Protein AF-0000000086494226 (afdb_homodimer)

InterPro domains:
  IPR002624 Deoxynucleoside kinase [PIRSF000705] (9-201)
  IPR027417 P-loop containing nucleoside triphosphate hydrolase [G3DSA:3.40.50.300] (4-199)
  IPR027417 P-loop containing nucleoside triphosphate hydrolase [SSF52540] (7-197)
  IPR031314 Deoxynucleoside kinase domain [PF01712] (13-198)
  IPR031314 Deoxynucleoside kinase domain [cd01673] (12-197)
  IPR050566 Deoxyribonucleoside Kinase [PTHR10513] (8-19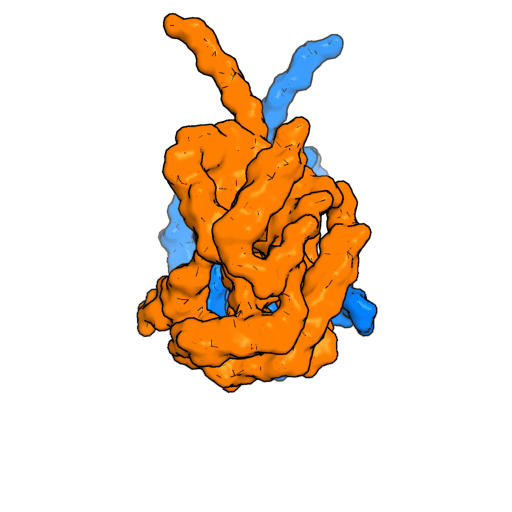9)

Solvent-accessible surface area (backbone atoms only — not comparable to full-atom values): 23144 Å² total; per-residue (Å²): 124,81,76,80,69,82,77,76,82,51,49,34,33,27,34,36,61,53,78,62,28,49,48,69,64,57,53,56,70,42,58,83,40,78,56,37,29,66,41,75,61,66,56,70,50,40,50,45,35,68,36,97,90,45,67,32,40,40,55,49,45,21,67,76,38,38,64,78,26,38,62,63,38,51,53,44,49,47,52,54,36,48,51,57,54,64,49,83,59,90,21,60,27,27,39,29,41,45,53,54,58,50,48,53,56,21,53,48,44,48,34,40,75,71,65,27,36,52,67,61,54,49,24,48,55,47,52,52,49,53,50,44,60,74,74,44,80,72,75,58,59,32,36,38,32,28,48,49,55,41,70,59,21,47,52,43,46,64,70,70,56,53,81,72,56,71,78,69,48,58,69,56,40,42,51,40,42,52,29,45,53,56,45,62,76,65,59,88,54,51,71,47,80,41,68,31,76,52,58,65,74,60,42,50,50,50,49,63,62,64,74,110,126,82,78,81,69,83,78,75,81,52,49,35,33,27,35,37,59,53,78,63,29,49,49,69,63,56,54,56,70,43,58,82,39,79,57,36,30,65,42,74,60,67,57,68,52,41,49,45,36,66,36,95,89,45,66,32,40,40,54,50,46,23,66,75,37,37,64,76,27,38,62,62,38,50,53,44,48,47,51,55,35,49,51,57,55,65,50,82,59,90,22,62,27,28,38,29,40,44,52,54,58,51,48,51,56,22,52,49,44,49,33,39,75,71,65,27,35,52,67,62,54,50,24,48,56,47,52,52,50,54,49,45,62,75,74,43,82,72,75,58,58,31,34,39,34,26,47,46,56,42,70,58,20,46,51,44,47,64,70,70,57,52,78,69,56,72,78,67,47,59,66,56,41,42,52,40,41,53,29,45,53,55,44,62,77,65,59,87,53,50,71,47,79,41,67,32,76,51,58,65,72,59,43,50,52,49,49,62,63,63,73,110

Foldseek 3Di:
DPPPDPPPAAAEEEEDEFAQLCLVVLQVVCVPPPQEDEEEQVQVCCCFPQDPVGTHNLLLVCLVQVLPRVLVSLVVSLVVLLVVQPDDDPHNHYYYHHHNQLSLQQVLVLCDVVNSYDPVSNVVSVVVVVVCVVPHPGDHQEYEYSQEQLVLSVVSCVVVCDPSCPPPDSVSRNSSNVSCVVCVVVVPHHYHYFHSSDDSVVRNVVVVVVVD/DPPPDPPPAAAEEEEDEFAQLCLVVLQVVCVPPPQEDEEEQVQVCCCFPQDPVGTHNLLLVCLVQVLPRVLVSLVVSLVVLLVVQPDDDPHNHYYYHHHNQLSLQQVLVLCDVVNSYDPVSNVVSVVVVVVCVVPHPGDHQEYEYSQEQLVLSVVSCVVVCDPSCPPPDSVSRNSSNVSVVVCVVVVPHHYHYFHSSDDSVVRNVVVVVVVD

pLDDT: mean 92.48, std 11.77, range [36.03, 98.81]

Radius of gyration: 24.77 Å; Cα contacts (8 Å, |Δi|>4): 659; chains: 2; bounding box: 61×72×46 Å

Nearest PDB structures (foldseek):
  1j90-assembly1_B  TM=9.442E-01  e=8.658E-24  Drosophila melanogaster
  2vpp-assembly1_A  TM=9.482E-01  e=2.908E-23  Drosophila melanogaster
  1zm7-assembly1_B  TM=9.262E-01  e=1.245E-23  Drosophila melanogaster
  6ybh-assembly3_E  TM=9.273E-01  e=1.323E-23  Drosophila melanogaster
  2jcs-assembly1_B  TM=9.289E-01  e=9.192E-23  Drosophila melanogaster

Structure (mmCIF, N/CA/C/O backbone):
data_AF-0000000086494226-model_v1
#
loop_
_entity.id
_entity.type
_entity.pdbx_description
1 polymer 'Deoxynucleoside kinase domain-containing protein'
#
loop_
_atom_site.group_PDB
_atom_site.id
_atom_site.type_symbol
_atom_site.label_atom_id
_atom_site.label_alt_id
_atom_site.label_comp_id
_atom_site.label_asym_id
_atom_site.label_entity_id
_atom_site.label_seq_id
_atom_site.pdbx_PDB_ins_code
_atom_site.Cartn_x
_atom_site.Cartn_y
_atom_site.Cartn_z
_atom_site.occupancy
_atom_site.B_iso_or_equiv
_atom_site.auth_seq_id
_atom_site.auth_comp_id
_atom_site.auth_asym_id
_atom_site.auth_atom_id
_atom_site.pdbx_PDB_model_num
ATOM 1 N N . MET A 1 1 ? 42.469 -9.359 0.466 1 36.66 1 MET A N 1
ATOM 2 C CA . MET A 1 1 ? 41.438 -10.195 -0.149 1 36.66 1 MET A CA 1
ATOM 3 C C . MET A 1 1 ? 40.906 -9.547 -1.412 1 36.66 1 MET A C 1
ATOM 5 O O . MET A 1 1 ? 40.812 -8.32 -1.491 1 36.66 1 MET A O 1
ATOM 9 N N . PRO A 1 2 ? 40.938 -10.344 -2.635 1 41.81 2 PRO A N 1
ATOM 10 C CA . PRO A 1 2 ? 40.562 -9.609 -3.848 1 41.81 2 PRO A CA 1
ATOM 11 C C . PRO A 1 2 ? 39.25 -8.828 -3.691 1 41.81 2 PRO A C 1
ATOM 13 O O . PRO A 1 2 ? 38.406 -9.172 -2.857 1 41.81 2 PRO A O 1
ATOM 16 N N . PRO A 1 3 ? 39.156 -7.543 -4.148 1 39.03 3 PRO A N 1
ATOM 17 C CA . PRO A 1 3 ? 37.938 -6.742 -3.994 1 39.03 3 PRO A CA 1
ATOM 18 C C . PRO A 1 3 ? 36.688 -7.527 -4.324 1 39.03 3 PRO A C 1
ATOM 20 O O . PRO A 1 3 ? 36.719 -8.43 -5.164 1 39.03 3 PRO A O 1
ATOM 23 N N . LYS A 1 4 ? 35.781 -7.691 -3.355 1 39.75 4 LYS A N 1
ATOM 24 C CA . LYS A 1 4 ? 34.469 -8.344 -3.539 1 39.75 4 LYS A CA 1
ATOM 25 C C . LYS A 1 4 ? 33.875 -7.992 -4.895 1 39.75 4 LYS A C 1
ATOM 27 O O . LYS A 1 4 ? 33.594 -6.824 -5.164 1 39.75 4 LYS A O 1
ATOM 32 N N . VAL A 1 5 ? 34.094 -8.508 -5.98 1 41.88 5 VAL A N 1
ATOM 33 C CA . VAL A 1 5 ? 33.469 -8.328 -7.285 1 41.88 5 VAL A CA 1
ATOM 34 C C . VAL A 1 5 ? 31.969 -8.117 -7.113 1 41.88 5 VAL A C 1
ATOM 36 O O . VAL A 1 5 ? 31.312 -8.867 -6.391 1 41.88 5 VAL A O 1
ATOM 39 N N . PRO A 1 6 ? 31.297 -7.031 -7.355 1 48.69 6 PRO A N 1
ATOM 40 C CA . PRO A 1 6 ? 29.859 -6.789 -7.195 1 48.69 6 PRO A CA 1
ATOM 41 C C . PRO A 1 6 ? 29 -7.938 -7.727 1 48.69 6 PRO A C 1
ATOM 43 O O . PRO A 1 6 ? 29.188 -8.367 -8.875 1 48.69 6 PRO A O 1
ATOM 46 N N . MET A 1 7 ? 28.609 -9 -7.109 1 53.38 7 MET A N 1
ATOM 47 C CA . MET A 1 7 ? 27.844 -10.156 -7.555 1 53.38 7 MET A CA 1
ATOM 48 C C . MET A 1 7 ? 26.703 -9.727 -8.469 1 53.38 7 MET A C 1
ATOM 50 O O . MET A 1 7 ? 25.969 -8.789 -8.148 1 53.38 7 MET A O 1
ATOM 54 N N . SER A 1 8 ? 26.75 -10.023 -9.797 1 72.81 8 SER A N 1
ATOM 55 C CA . SER A 1 8 ? 25.734 -9.844 -10.836 1 72.81 8 SER A CA 1
ATOM 56 C C . SER A 1 8 ? 24.344 -10.203 -10.328 1 72.81 8 SER A C 1
ATOM 58 O O . SER A 1 8 ? 24.203 -11.023 -9.414 1 72.81 8 SER A O 1
ATOM 60 N N . ARG A 1 9 ? 23.281 -9.375 -10.57 1 87.81 9 ARG A N 1
ATOM 61 C CA . ARG A 1 9 ? 21.906 -9.633 -10.18 1 87.81 9 ARG A CA 1
ATOM 62 C C . ARG A 1 9 ? 21.453 -11.016 -10.633 1 87.81 9 ARG A C 1
ATOM 64 O O . ARG A 1 9 ? 21.75 -11.438 -11.758 1 87.81 9 ARG A O 1
ATOM 71 N N . PRO A 1 10 ? 20.875 -11.812 -9.766 1 93.94 10 PRO A N 1
ATOM 72 C CA . PRO A 1 10 ? 20.406 -13.148 -10.141 1 93.94 10 PRO A CA 1
ATOM 73 C C . PRO A 1 10 ? 19.359 -13.117 -11.25 1 93.94 10 PRO A C 1
ATOM 75 O O . PRO A 1 10 ? 18.641 -12.125 -11.406 1 93.94 10 PRO A O 1
ATOM 78 N N . MET A 1 11 ? 19.344 -14.172 -12.016 1 94.38 11 MET A N 1
ATOM 79 C CA . MET A 1 11 ? 18.234 -14.375 -12.938 1 94.38 11 MET A CA 1
ATOM 80 C C . MET A 1 11 ? 16.953 -14.688 -12.18 1 94.38 11 MET A C 1
ATOM 82 O O . MET A 1 11 ? 16.922 -15.609 -11.367 1 94.38 11 MET A O 1
ATOM 86 N N . VAL A 1 12 ? 15.898 -13.984 -12.445 1 96.44 12 VAL A N 1
ATOM 87 C CA . VAL A 1 12 ? 14.648 -14.148 -11.711 1 96.44 12 VAL A CA 1
ATOM 88 C C . VAL A 1 12 ? 13.633 -14.906 -12.57 1 96.44 12 VAL A C 1
ATOM 90 O O . VAL A 1 12 ? 13.25 -14.438 -13.648 1 96.44 12 VAL A O 1
ATOM 93 N N . VAL A 1 13 ? 13.219 -16.078 -12.109 1 95.75 13 VAL A N 1
ATOM 94 C CA . VAL A 1 13 ? 12.211 -16.922 -12.75 1 95.75 13 VAL A CA 1
ATOM 95 C C . VAL A 1 13 ? 10.945 -16.953 -11.898 1 95.75 13 VAL A C 1
ATOM 97 O O . VAL A 1 13 ? 10.977 -17.359 -10.734 1 95.75 13 VAL A O 1
ATOM 100 N N . CYS A 1 14 ? 9.852 -16.547 -12.461 1 97.88 14 CYS A N 1
ATOM 101 C CA . CYS A 1 14 ? 8.578 -16.625 -11.766 1 97.88 14 CYS A CA 1
ATOM 102 C C . CYS A 1 14 ? 7.719 -17.75 -12.328 1 97.88 14 CYS A C 1
ATOM 104 O O . CYS A 1 14 ? 7.441 -17.797 -13.523 1 97.88 14 CYS A O 1
ATOM 106 N N . VAL A 1 15 ? 7.32 -18.625 -11.43 1 97.62 15 VAL A N 1
ATOM 107 C CA . VAL A 1 15 ? 6.445 -19.734 -11.812 1 97.62 15 VAL A CA 1
ATOM 108 C C . VAL A 1 15 ? 4.988 -19.328 -11.609 1 97.62 15 VAL A C 1
ATOM 110 O O . VAL A 1 15 ? 4.547 -19.109 -10.484 1 97.62 15 VAL A O 1
ATOM 113 N N . GLU A 1 16 ? 4.277 -19.312 -12.734 1 98.5 16 GLU A N 1
ATOM 114 C CA . GLU A 1 16 ? 2.908 -18.797 -12.75 1 98.5 16 GLU A CA 1
ATOM 115 C C . GLU A 1 16 ? 1.919 -19.891 -13.125 1 98.5 16 GLU A C 1
ATOM 117 O O . GLU A 1 16 ? 2.301 -20.906 -13.719 1 98.5 16 GLU A O 1
ATOM 122 N N . GLY A 1 17 ? 0.678 -19.656 -12.766 1 98.44 17 GLY A N 1
ATOM 123 C CA . GLY A 1 17 ? -0.394 -20.594 -13.047 1 98.44 17 GLY A CA 1
ATOM 124 C C . GLY A 1 17 ? -1.594 -20.422 -12.133 1 98.44 17 GLY A C 1
ATOM 125 O O . GLY A 1 17 ? -1.521 -19.719 -11.133 1 98.44 17 GLY A O 1
ATOM 126 N N . ASN A 1 18 ? -2.648 -21.094 -12.508 1 98.25 18 ASN A N 1
ATOM 127 C CA . ASN A 1 18 ? -3.881 -21.078 -11.727 1 98.25 18 ASN A CA 1
ATOM 128 C C . ASN A 1 18 ? -3.678 -21.656 -10.336 1 98.25 18 ASN A C 1
ATOM 130 O O . ASN A 1 18 ? -2.609 -22.203 -10.031 1 98.25 18 ASN A O 1
ATOM 134 N N . ILE A 1 19 ? -4.609 -21.359 -9.43 1 96.56 19 ILE A N 1
ATOM 135 C CA . ILE A 1 19 ? -4.641 -22.031 -8.133 1 96.56 19 ILE A CA 1
ATOM 136 C C . ILE A 1 19 ? -4.645 -23.547 -8.336 1 96.56 19 ILE A C 1
ATOM 138 O O . ILE A 1 19 ? -5.395 -24.062 -9.164 1 96.56 19 ILE A O 1
ATOM 142 N N . ALA A 1 20 ? -3.721 -24.281 -7.637 1 96.19 20 ALA A N 1
ATOM 143 C CA . ALA A 1 20 ? -3.604 -25.734 -7.664 1 96.19 20 ALA A CA 1
ATOM 144 C C . ALA A 1 20 ? -3.029 -26.203 -9 1 96.19 20 ALA A C 1
ATOM 146 O O . ALA A 1 20 ? -3.295 -27.328 -9.43 1 96.19 20 ALA A O 1
ATOM 147 N N . SER A 1 21 ? -2.266 -25.359 -9.633 1 96.69 21 SER A N 1
ATOM 148 C CA . SER A 1 21 ? -1.674 -25.75 -10.906 1 96.69 21 SER A CA 1
ATOM 149 C C . SER A 1 21 ? -0.398 -26.562 -10.703 1 96.69 21 SER A C 1
ATOM 151 O O . SER A 1 21 ? 0.17 -27.094 -11.656 1 96.69 21 SER A O 1
ATOM 153 N N . GLY A 1 22 ? 0.089 -26.641 -9.461 1 94.12 22 GLY A N 1
ATOM 154 C CA . GLY A 1 22 ? 1.271 -27.438 -9.172 1 94.12 22 GLY A CA 1
ATOM 155 C C . GLY A 1 22 ? 2.525 -26.609 -9 1 94.12 22 GLY A C 1
ATOM 156 O O . GLY A 1 22 ? 3.639 -27.141 -9.031 1 94.12 22 GLY A O 1
ATOM 157 N N . LYS A 1 23 ? 2.398 -25.297 -8.836 1 95.69 23 LYS A N 1
ATOM 158 C CA . LYS A 1 23 ? 3.527 -24.375 -8.742 1 95.69 23 LYS A CA 1
ATOM 159 C C . LYS A 1 23 ? 4.426 -24.734 -7.559 1 95.69 23 LYS A C 1
ATOM 161 O O . LYS A 1 23 ? 5.648 -24.797 -7.703 1 95.69 23 LYS A O 1
ATOM 166 N N . THR A 1 24 ? 3.781 -24.922 -6.375 1 94.5 24 THR A N 1
ATOM 167 C CA . THR A 1 24 ? 4.539 -25.203 -5.16 1 94.5 24 THR A CA 1
ATOM 168 C C . THR A 1 24 ? 5.418 -26.438 -5.34 1 94.5 24 THR A C 1
ATOM 170 O O . THR A 1 24 ? 6.605 -26.406 -5.008 1 94.5 24 THR A O 1
ATOM 173 N N . THR A 1 25 ? 4.836 -27.5 -5.809 1 92.25 25 THR A N 1
ATOM 174 C CA . THR A 1 25 ? 5.57 -28.734 -6.051 1 92.25 25 THR A CA 1
ATOM 175 C C . THR A 1 25 ? 6.699 -28.5 -7.051 1 92.25 25 THR A C 1
ATOM 177 O O . THR A 1 25 ? 7.824 -28.969 -6.844 1 92.25 25 THR A O 1
ATOM 180 N N . PHE A 1 26 ? 6.379 -27.828 -8.117 1 93.25 26 PHE A N 1
ATOM 181 C CA . PHE A 1 26 ? 7.355 -27.547 -9.164 1 93.25 26 PHE A CA 1
ATOM 182 C C . PHE A 1 26 ? 8.516 -26.719 -8.609 1 93.25 26 PHE A C 1
ATOM 184 O O . PHE A 1 26 ? 9.68 -27.094 -8.789 1 93.25 26 PHE A O 1
ATOM 191 N N . VAL A 1 27 ? 8.281 -25.609 -7.926 1 94.5 27 VAL A N 1
ATOM 192 C CA . VAL A 1 27 ? 9.305 -24.734 -7.352 1 94.5 27 VAL A CA 1
ATOM 193 C C . VAL A 1 27 ? 10.156 -25.531 -6.363 1 94.5 27 VAL A C 1
ATOM 195 O O . VAL A 1 27 ? 11.383 -25.422 -6.371 1 94.5 27 VAL A O 1
ATOM 198 N N . ASN A 1 28 ? 9.523 -26.359 -5.574 1 92.62 28 ASN A N 1
ATOM 199 C CA . ASN A 1 28 ? 10.227 -27.109 -4.539 1 92.62 28 ASN A CA 1
ATOM 200 C C . ASN A 1 28 ? 11.156 -28.156 -5.141 1 92.62 28 ASN A C 1
ATOM 202 O O . ASN A 1 28 ? 12.102 -28.594 -4.488 1 92.62 28 ASN A O 1
ATOM 206 N N . SER A 1 29 ? 10.945 -28.578 -6.312 1 90.5 29 SER A N 1
ATOM 207 C CA . SER A 1 29 ? 11.797 -29.578 -6.953 1 90.5 29 SER A CA 1
ATOM 208 C C . SER A 1 29 ? 13.18 -29.016 -7.25 1 90.5 29 SER A C 1
ATOM 210 O O . SER A 1 29 ? 14.117 -29.766 -7.504 1 90.5 29 SER A O 1
ATOM 212 N N . PHE A 1 30 ? 13.328 -27.719 -7.16 1 90.06 30 PHE A N 1
ATOM 213 C CA . PHE A 1 30 ? 14.609 -27.094 -7.461 1 90.06 30 PHE A CA 1
ATOM 214 C C . PHE A 1 30 ? 15.352 -26.734 -6.18 1 90.06 30 PHE A C 1
ATOM 216 O O . PHE A 1 30 ? 16.469 -26.203 -6.227 1 90.06 30 PHE A O 1
ATOM 223 N N . LYS A 1 31 ? 14.773 -27.016 -5.043 1 91.38 31 LYS A N 1
ATOM 224 C CA . LYS A 1 31 ? 15.312 -26.594 -3.754 1 91.38 31 LYS A CA 1
ATOM 225 C C . LYS A 1 31 ? 16.703 -27.203 -3.518 1 91.38 31 LYS A C 1
ATOM 227 O O . LYS A 1 31 ? 17.531 -26.609 -2.828 1 91.38 31 LYS A O 1
ATOM 232 N N . LYS A 1 32 ? 17 -28.312 -4.102 1 89.81 32 LYS A N 1
ATOM 233 C CA . LYS A 1 32 ? 18.25 -29.016 -3.826 1 89.81 32 LYS A CA 1
ATOM 234 C C . LYS A 1 32 ? 19.359 -28.594 -4.785 1 89.81 32 LYS A C 1
ATOM 236 O O . LYS A 1 32 ? 20.516 -28.938 -4.598 1 89.81 32 LYS A O 1
ATOM 241 N N . LEU A 1 33 ? 18.969 -27.828 -5.719 1 88.38 33 LEU A N 1
ATOM 242 C CA . LEU A 1 33 ? 19.969 -27.359 -6.672 1 88.38 33 LEU A CA 1
ATOM 243 C C . LEU A 1 33 ? 20.766 -26.188 -6.102 1 88.38 33 LEU A C 1
ATOM 245 O O . LEU A 1 33 ? 20.172 -25.188 -5.68 1 88.38 33 LEU A O 1
ATOM 249 N N . ALA A 1 34 ? 22.047 -26.281 -6.121 1 90.12 34 ALA A N 1
ATOM 250 C CA . ALA A 1 34 ? 22.953 -25.312 -5.492 1 90.12 34 ALA A CA 1
ATOM 251 C C . ALA A 1 34 ? 22.844 -23.953 -6.176 1 90.12 34 ALA A C 1
ATOM 253 O O . ALA A 1 34 ? 23.047 -22.906 -5.535 1 90.12 34 ALA A O 1
ATOM 254 N N . ASP A 1 35 ? 22.562 -23.938 -7.406 1 93.06 35 ASP A N 1
ATOM 255 C CA . ASP A 1 35 ? 22.578 -22.688 -8.164 1 93.06 35 ASP A CA 1
ATOM 256 C C . ASP A 1 35 ? 21.203 -22.031 -8.148 1 93.06 35 ASP A C 1
ATOM 258 O O . ASP A 1 35 ? 20.984 -21.031 -8.844 1 93.06 35 ASP A O 1
ATOM 262 N N . VAL A 1 36 ? 20.297 -22.578 -7.398 1 93.81 36 VAL A N 1
ATOM 263 C CA . VAL A 1 36 ? 18.938 -22.062 -7.398 1 93.81 36 VAL A CA 1
ATOM 264 C C . VAL A 1 36 ? 18.5 -21.719 -5.969 1 93.81 36 VAL A C 1
ATOM 266 O O . VAL A 1 36 ? 18.781 -22.484 -5.039 1 93.81 36 VAL A O 1
ATOM 269 N N . HIS A 1 37 ? 17.938 -20.609 -5.766 1 96.69 37 HIS A N 1
ATOM 270 C CA . HIS A 1 37 ? 17.25 -20.234 -4.531 1 96.69 37 HIS A CA 1
ATOM 271 C C . HIS A 1 37 ? 15.758 -20.062 -4.766 1 96.69 37 HIS A C 1
ATOM 273 O O . HIS A 1 37 ? 15.352 -19.25 -5.594 1 96.69 37 HIS A O 1
ATOM 279 N N . THR A 1 38 ? 14.969 -20.812 -4.059 1 97.31 38 THR A N 1
ATOM 280 C CA . THR A 1 38 ? 13.531 -20.844 -4.309 1 97.31 38 THR A CA 1
ATOM 281 C C . THR A 1 38 ? 12.789 -20.047 -3.246 1 97.31 38 THR A C 1
ATOM 283 O O . THR A 1 38 ? 13.219 -19.969 -2.094 1 97.31 38 THR A O 1
ATOM 286 N N . PHE A 1 39 ? 11.664 -19.453 -3.65 1 97.81 39 PHE A N 1
ATOM 287 C CA . PHE A 1 39 ? 10.766 -18.719 -2.76 1 97.81 39 PHE A CA 1
ATOM 288 C C . PHE A 1 39 ? 9.32 -19.156 -2.967 1 97.81 39 PHE A C 1
ATOM 290 O O . PHE A 1 39 ? 8.789 -19.062 -4.074 1 97.81 39 PHE A O 1
ATOM 297 N N . GLU A 1 40 ? 8.734 -19.562 -1.929 1 96.69 40 GLU A N 1
ATOM 298 C CA . GLU A 1 40 ? 7.328 -19.953 -1.981 1 96.69 40 GLU A CA 1
ATOM 299 C C . GLU A 1 40 ? 6.41 -18.734 -1.835 1 96.69 40 GLU A C 1
ATOM 301 O O . GLU A 1 40 ? 6.809 -17.719 -1.271 1 96.69 40 GLU A O 1
ATOM 306 N N . GLU A 1 41 ? 5.203 -18.906 -2.393 1 96.75 41 GLU A N 1
ATOM 307 C CA . GLU A 1 41 ? 4.172 -17.906 -2.133 1 96.75 41 GLU A CA 1
ATOM 308 C C . GLU A 1 41 ? 3.918 -17.75 -0.637 1 96.75 41 GLU A C 1
ATOM 310 O O . GLU A 1 41 ? 3.82 -18.734 0.088 1 96.75 41 GLU A O 1
ATOM 315 N N . PRO A 1 42 ? 3.848 -16.562 -0.136 1 97 42 PRO A N 1
ATOM 316 C CA . PRO A 1 42 ? 3.766 -16.375 1.314 1 97 42 PRO A CA 1
ATOM 317 C C . PRO A 1 42 ? 2.342 -16.5 1.847 1 97 42 PRO A C 1
ATOM 319 O O . PRO A 1 42 ? 1.879 -15.648 2.604 1 97 42 PRO A O 1
ATOM 322 N N . VAL A 1 43 ? 1.724 -17.594 1.648 1 95.38 43 VAL A N 1
ATOM 323 C CA . VAL A 1 43 ? 0.34 -17.859 2.033 1 95.38 43 VAL A CA 1
ATOM 324 C C . VAL A 1 43 ? 0.219 -17.859 3.557 1 95.38 43 VAL A C 1
ATOM 326 O O . VAL A 1 43 ? -0.787 -17.406 4.105 1 95.38 43 VAL A O 1
ATOM 329 N N . LYS A 1 44 ? 1.229 -18.375 4.211 1 95.62 44 LYS A N 1
ATOM 330 C CA . LYS A 1 44 ? 1.216 -18.391 5.672 1 95.62 44 LYS A CA 1
ATOM 331 C C . LYS A 1 44 ? 1.063 -16.984 6.246 1 95.62 44 LYS A C 1
ATOM 333 O O . LYS A 1 44 ? 0.388 -16.797 7.262 1 95.62 44 LYS A O 1
ATOM 338 N N . GLU A 1 45 ? 1.677 -16.031 5.617 1 97.81 45 GLU A N 1
ATOM 339 C CA . GLU A 1 45 ? 1.549 -14.656 6.066 1 97.81 45 GLU A CA 1
ATOM 340 C C . GLU A 1 45 ? 0.12 -14.148 5.891 1 97.81 45 GLU A C 1
ATOM 342 O O . GLU A 1 45 ? -0.373 -13.367 6.711 1 97.81 45 GLU A O 1
ATOM 347 N N . TRP A 1 46 ? -0.533 -14.578 4.84 1 98 46 TRP A N 1
ATOM 348 C CA . TRP A 1 46 ? -1.898 -14.141 4.562 1 98 46 TRP A CA 1
ATOM 349 C C . TRP A 1 46 ? -2.869 -14.703 5.594 1 98 46 TRP A C 1
ATOM 351 O O . TRP A 1 46 ? -3.92 -14.117 5.855 1 98 46 TRP A O 1
ATOM 361 N N . ARG A 1 47 ? -2.473 -15.82 6.18 1 96.88 47 ARG A N 1
ATOM 362 C CA . ARG A 1 47 ? -3.332 -16.516 7.137 1 96.88 47 ARG A CA 1
ATOM 363 C C . ARG A 1 47 ? -3.078 -16.016 8.555 1 96.88 47 ARG A C 1
ATOM 365 O O . ARG A 1 47 ? -3.797 -16.391 9.484 1 96.88 47 ARG A O 1
ATOM 372 N N . SER A 1 48 ? -2.064 -15.242 8.688 1 97.56 48 SER A N 1
ATOM 373 C CA . SER A 1 48 ? -1.692 -14.797 10.023 1 97.56 48 SER A CA 1
ATOM 374 C C . SER A 1 48 ? -1.052 -13.414 9.984 1 97.56 48 SER A C 1
ATOM 376 O O . SER A 1 48 ? 0.122 -13.258 10.336 1 97.56 48 SER A O 1
ATOM 378 N N . VAL A 1 49 ? -1.822 -12.43 9.75 1 97.88 49 VAL A N 1
ATOM 379 C CA . VAL A 1 49 ? -1.345 -11.047 9.758 1 97.88 49 VAL A CA 1
ATOM 380 C C . VAL A 1 49 ? -1.296 -10.531 11.195 1 97.88 49 VAL A C 1
ATOM 382 O O . VAL A 1 49 ? -2.312 -10.523 11.891 1 97.88 49 VAL A O 1
ATOM 385 N N . PRO A 1 50 ? -0.118 -10.156 11.609 1 97 50 PRO A N 1
ATOM 386 C CA . PRO A 1 50 ? -0.037 -9.68 12.992 1 97 50 PRO A CA 1
ATOM 387 C C . PRO A 1 50 ? -0.828 -8.391 13.219 1 97 50 PRO A C 1
ATOM 389 O O . PRO A 1 50 ? -0.791 -7.484 12.383 1 97 50 PRO A O 1
ATOM 392 N N . GLY A 1 51 ? -1.571 -8.344 14.297 1 95.44 51 GLY A N 1
ATOM 393 C CA . GLY A 1 51 ? -2.348 -7.164 14.648 1 95.44 51 GLY A CA 1
ATOM 394 C C . GLY A 1 51 ? -2.346 -6.859 16.125 1 95.44 51 GLY A C 1
ATOM 395 O O . GLY A 1 51 ? -1.8 -7.629 16.922 1 95.44 51 GLY A O 1
ATOM 396 N N . VAL A 1 52 ? -2.926 -5.75 16.516 1 92.88 52 VAL A N 1
ATOM 397 C CA . VAL A 1 52 ? -2.936 -5.258 17.875 1 92.88 52 VAL A CA 1
ATOM 398 C C . VAL A 1 52 ? -3.85 -6.133 18.734 1 92.88 52 VAL A C 1
ATOM 400 O O . VAL A 1 52 ? -3.656 -6.242 19.953 1 92.88 52 VAL A O 1
ATOM 403 N N . SER A 1 53 ? -4.805 -6.801 18.203 1 89.75 53 SER A N 1
ATOM 404 C CA . SER A 1 53 ? -5.746 -7.625 18.953 1 89.75 53 SER A CA 1
ATOM 405 C C . SER A 1 53 ? -5.598 -9.102 18.578 1 89.75 53 SER A C 1
ATOM 407 O O . SER A 1 53 ? -6.535 -9.883 18.75 1 89.75 53 SER A O 1
ATOM 409 N N . GLY A 1 54 ? -4.461 -9.406 17.984 1 93.44 54 GLY A N 1
ATOM 410 C CA . GLY A 1 54 ? -4.23 -10.773 17.547 1 93.44 54 GLY A CA 1
ATOM 411 C C . GLY A 1 54 ? -3.973 -10.891 16.062 1 93.44 54 GLY A C 1
ATOM 412 O O . GLY A 1 54 ? -4.027 -9.898 15.336 1 93.44 54 GLY A O 1
ATOM 413 N N . SER A 1 55 ? -3.797 -12.086 15.664 1 96.69 55 SER A N 1
ATOM 414 C CA . SER A 1 55 ? -3.498 -12.344 14.266 1 96.69 55 SER A CA 1
ATOM 415 C C . SER A 1 55 ? -4.773 -12.445 13.438 1 96.69 55 SER A C 1
ATOM 417 O O . SER A 1 55 ? -5.832 -12.805 13.953 1 96.69 55 SER A O 1
ATOM 419 N N . HIS A 1 56 ? -4.668 -12.102 12.203 1 97.88 56 HIS A N 1
ATOM 420 C CA . HIS A 1 56 ? -5.82 -12.125 11.312 1 97.88 56 HIS A CA 1
ATOM 421 C C . HIS A 1 56 ? -5.57 -13.039 10.117 1 97.88 56 HIS A C 1
ATOM 423 O O . HIS A 1 56 ? -4.52 -12.961 9.477 1 97.88 56 HIS A O 1
ATOM 429 N N . ASN A 1 57 ? -6.473 -13.914 9.836 1 97.25 57 ASN A N 1
ATOM 430 C CA . ASN A 1 57 ? -6.453 -14.734 8.625 1 97.25 57 ASN A CA 1
ATOM 431 C C . ASN A 1 57 ? -7.176 -14.047 7.473 1 97.25 57 ASN A C 1
ATOM 433 O O . ASN A 1 57 ? -8.375 -14.25 7.27 1 97.25 57 ASN A O 1
ATOM 437 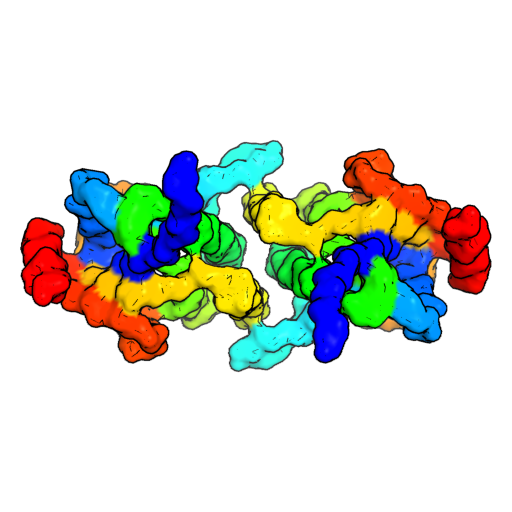N N . LEU A 1 58 ? -6.48 -13.258 6.672 1 98.06 58 LEU A N 1
ATOM 438 C CA . LEU A 1 58 ? -7.066 -12.453 5.605 1 98.06 58 LEU A CA 1
ATOM 439 C C . LEU A 1 58 ? -7.609 -13.344 4.492 1 98.06 58 LEU A C 1
ATOM 441 O O . LEU A 1 58 ? -8.578 -12.984 3.818 1 98.06 58 LEU A O 1
ATOM 445 N N . LEU A 1 59 ? -6.883 -14.445 4.301 1 96.19 59 LEU A N 1
ATOM 446 C CA . LEU A 1 59 ? -7.344 -15.367 3.271 1 96.19 59 LEU A CA 1
ATOM 447 C C . LEU A 1 59 ? -8.742 -15.891 3.594 1 96.19 59 LEU A C 1
ATOM 449 O O . LEU A 1 59 ? -9.609 -15.93 2.721 1 96.19 59 LEU A O 1
ATOM 453 N N . GLN A 1 60 ? -8.906 -16.25 4.797 1 94.94 60 GLN A N 1
ATOM 454 C CA . GLN A 1 60 ? -10.227 -16.688 5.242 1 94.94 60 GLN A CA 1
ATOM 455 C C . GLN A 1 60 ? -11.25 -15.562 5.102 1 94.94 60 GLN A C 1
ATOM 457 O O . GLN A 1 60 ? -12.383 -15.797 4.668 1 94.94 60 GLN A O 1
ATOM 462 N N . LEU A 1 61 ? -10.898 -14.344 5.504 1 96.38 61 LEU A N 1
ATOM 463 C CA . LEU A 1 61 ? -11.797 -13.203 5.379 1 96.38 61 LEU A CA 1
ATOM 464 C C . LEU A 1 61 ? -12.203 -12.977 3.926 1 96.38 61 LEU A C 1
ATOM 466 O O . LEU A 1 61 ? -13.375 -12.758 3.631 1 96.38 61 LEU A O 1
ATOM 470 N N . LEU A 1 62 ? -11.266 -13.086 3.053 1 96.62 62 LEU A N 1
ATOM 471 C CA . LEU A 1 62 ? -11.539 -12.914 1.632 1 96.62 62 LEU A CA 1
ATOM 472 C C . LEU A 1 62 ? -12.609 -13.891 1.164 1 96.62 62 LEU A C 1
ATOM 474 O O . LEU A 1 62 ? -13.625 -13.484 0.588 1 96.62 62 LEU A O 1
ATOM 478 N N . TYR A 1 63 ? -12.367 -15.141 1.441 1 90.69 63 TYR A N 1
ATOM 479 C CA . TYR A 1 63 ? -13.25 -16.156 0.888 1 90.69 63 TYR A CA 1
ATOM 480 C C . TYR A 1 63 ? -14.609 -16.125 1.582 1 90.69 63 TYR A C 1
ATOM 482 O O . TYR A 1 63 ? -15.625 -16.516 0.991 1 90.69 63 TYR A O 1
ATOM 490 N N . SER A 1 64 ? -14.688 -15.68 2.789 1 92.94 64 SER A N 1
ATOM 491 C CA . SER A 1 64 ? -15.961 -15.586 3.508 1 92.94 64 SER A CA 1
ATOM 492 C C . SER A 1 64 ? -16.812 -14.438 2.982 1 92.94 64 SER A C 1
ATOM 494 O O . SER A 1 64 ? -18.047 -14.531 2.957 1 92.94 64 SER A O 1
ATOM 496 N N . ASP A 1 65 ? -16.203 -13.336 2.615 1 95.31 65 ASP A N 1
ATOM 497 C CA . ASP A 1 65 ? -16.875 -12.148 2.104 1 95.31 65 ASP A CA 1
ATOM 498 C C . ASP A 1 65 ? -15.992 -11.375 1.133 1 95.31 65 ASP A C 1
ATOM 500 O O . ASP A 1 65 ? -15.445 -10.328 1.482 1 95.31 65 ASP A O 1
ATOM 504 N N . PRO A 1 66 ? -15.938 -11.852 -0.104 1 95.56 66 PRO A N 1
ATOM 505 C CA . PRO A 1 66 ? -15.031 -11.234 -1.072 1 95.56 66 PRO A CA 1
ATOM 506 C C . PRO A 1 66 ? -15.336 -9.758 -1.313 1 95.56 66 PRO A C 1
ATOM 508 O O . PRO A 1 66 ? -14.422 -8.953 -1.472 1 95.56 66 PRO A O 1
ATOM 511 N N . LYS A 1 67 ? -16.547 -9.367 -1.289 1 96.19 67 LYS A N 1
ATOM 512 C CA . LYS A 1 67 ? -16.906 -7.977 -1.541 1 96.19 67 LYS A CA 1
ATOM 513 C C . LYS A 1 67 ? -16.312 -7.059 -0.476 1 96.19 67 LYS A C 1
ATOM 515 O O . LYS A 1 67 ? -15.883 -5.941 -0.779 1 96.19 67 LYS A O 1
ATOM 520 N N . ARG A 1 68 ? -16.266 -7.59 0.683 1 96.81 68 ARG A N 1
ATOM 521 C CA . ARG A 1 68 ? -15.812 -6.789 1.814 1 96.81 68 ARG A CA 1
ATOM 522 C C . ARG A 1 68 ? -14.289 -6.7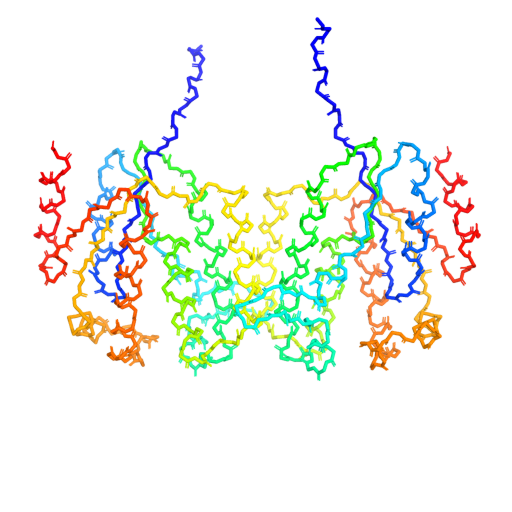89 1.912 1 96.81 68 ARG A C 1
ATOM 524 O O . ARG A 1 68 ? -13.688 -5.777 2.275 1 96.81 68 ARG A O 1
ATOM 531 N N . TRP A 1 69 ? -13.609 -7.883 1.553 1 97.75 69 TRP A N 1
ATOM 532 C CA . TRP A 1 69 ? -12.25 -8.055 2.051 1 97.75 69 TRP A CA 1
ATOM 533 C C . TRP A 1 69 ? -11.25 -8.141 0.899 1 97.75 69 TRP A C 1
ATOM 535 O O . TRP A 1 69 ? -10.039 -8.172 1.119 1 97.75 69 TRP A O 1
ATOM 545 N N . SER A 1 70 ? -11.742 -8.094 -0.344 1 98.19 70 SER A N 1
ATOM 546 C CA . SER A 1 70 ? -10.852 -8.234 -1.494 1 98.19 70 SER A CA 1
ATOM 547 C C . SER A 1 70 ? -9.781 -7.152 -1.5 1 98.19 70 SER A C 1
ATOM 549 O O . SER A 1 70 ? -8.602 -7.438 -1.735 1 98.19 70 SER A O 1
ATOM 551 N N . PHE A 1 71 ? -10.211 -5.98 -1.221 1 98.56 71 PHE A N 1
ATOM 552 C CA . PHE A 1 71 ? -9.281 -4.863 -1.289 1 98.56 71 PHE A CA 1
ATOM 553 C C . PHE A 1 71 ? -8.18 -5.012 -0.246 1 98.56 71 PHE A C 1
ATOM 555 O O . PHE A 1 71 ? -6.992 -4.906 -0.569 1 98.56 71 PHE A O 1
ATOM 562 N N . ALA A 1 72 ? -8.539 -5.223 1.002 1 98.38 72 ALA A N 1
ATOM 563 C CA . ALA A 1 72 ? -7.559 -5.375 2.072 1 98.38 72 ALA A CA 1
ATOM 564 C C . ALA A 1 72 ? -6.621 -6.547 1.798 1 98.38 72 ALA A C 1
ATOM 566 O O . ALA A 1 72 ? -5.406 -6.434 1.979 1 98.38 72 ALA A O 1
ATOM 567 N N . PHE A 1 73 ? -7.207 -7.633 1.351 1 98.62 73 PHE A N 1
ATOM 568 C CA . PHE A 1 73 ? -6.414 -8.828 1.074 1 98.62 73 PHE A CA 1
ATOM 569 C C . PHE A 1 73 ? -5.398 -8.555 -0.029 1 98.62 73 PHE A C 1
ATOM 571 O O . PHE A 1 73 ? -4.211 -8.852 0.129 1 98.62 73 PHE A O 1
ATOM 578 N N . GLN A 1 74 ? -5.863 -7.977 -1.105 1 98.69 74 GLN A N 1
ATOM 579 C CA . GLN A 1 74 ? -4.984 -7.781 -2.252 1 98.69 74 GLN A CA 1
ATOM 580 C C . GLN A 1 74 ? -3.896 -6.754 -1.942 1 98.69 74 GLN A C 1
ATOM 582 O O . GLN A 1 74 ? -2.789 -6.836 -2.477 1 98.69 74 GLN A O 1
ATOM 587 N N . HIS A 1 75 ? -4.168 -5.789 -1.076 1 98.56 75 HIS A N 1
ATOM 588 C CA . HIS A 1 75 ? -3.109 -4.883 -0.646 1 98.56 75 HIS A CA 1
ATOM 589 C C . HIS A 1 75 ? -2.041 -5.621 0.15 1 98.56 75 HIS A C 1
ATOM 591 O O . HIS A 1 75 ? -0.849 -5.332 0.014 1 98.56 75 HIS A O 1
ATOM 597 N N . TYR A 1 76 ? -2.506 -6.531 0.977 1 98.75 76 TYR A N 1
ATOM 598 C CA . TYR A 1 76 ? -1.514 -7.277 1.744 1 98.75 76 TYR A CA 1
ATOM 599 C C . TYR A 1 76 ? -0.732 -8.227 0.847 1 98.75 76 TYR A C 1
ATOM 601 O O . TYR A 1 76 ? 0.471 -8.422 1.034 1 98.75 76 TYR A O 1
ATOM 609 N N . VAL A 1 77 ? -1.407 -8.828 -0.129 1 98.69 77 VAL A N 1
ATOM 610 C CA . VAL A 1 77 ? -0.731 -9.648 -1.127 1 98.69 77 VAL A CA 1
ATOM 611 C C . VAL A 1 77 ? 0.341 -8.828 -1.836 1 98.69 77 VAL A C 1
ATOM 613 O O . VAL A 1 77 ? 1.473 -9.281 -2.008 1 98.69 77 VAL A O 1
ATOM 616 N N . GLN A 1 78 ? -0.048 -7.629 -2.209 1 98.44 78 GLN A N 1
ATOM 617 C CA . GLN A 1 78 ? 0.889 -6.75 -2.9 1 98.44 78 GLN A CA 1
ATOM 618 C C . GLN A 1 78 ? 2.137 -6.504 -2.057 1 98.44 78 GLN A C 1
ATOM 620 O O . GLN A 1 78 ? 3.26 -6.598 -2.559 1 98.44 78 GLN A O 1
ATOM 625 N N . LEU A 1 79 ? 1.97 -6.246 -0.774 1 98.56 79 LEU A N 1
ATOM 626 C CA . LEU A 1 79 ? 3.094 -6.004 0.123 1 98.56 79 LEU A CA 1
ATOM 627 C C . LEU A 1 79 ? 3.969 -7.25 0.247 1 98.56 79 LEU A C 1
ATOM 629 O O . LEU A 1 79 ? 5.191 -7.168 0.113 1 98.56 79 LEU A O 1
ATOM 633 N N . THR A 1 80 ? 3.373 -8.375 0.483 1 98.62 80 THR A N 1
ATOM 634 C CA . THR A 1 80 ? 4.137 -9.586 0.77 1 98.62 80 THR A CA 1
ATOM 635 C C . THR A 1 80 ? 4.844 -10.086 -0.486 1 98.62 80 THR A C 1
ATOM 637 O O . THR A 1 80 ? 5.969 -10.586 -0.415 1 98.62 80 THR A O 1
ATOM 640 N N . MET A 1 81 ? 4.184 -9.953 -1.653 1 98.5 81 MET A N 1
ATOM 641 C CA . MET A 1 81 ? 4.855 -10.328 -2.895 1 98.5 81 MET A CA 1
ATOM 642 C C . MET A 1 81 ? 6.012 -9.375 -3.193 1 98.5 81 MET A C 1
ATOM 644 O O . MET A 1 81 ? 7.051 -9.797 -3.705 1 98.5 81 MET A O 1
ATOM 648 N N . LEU A 1 82 ? 5.801 -8.086 -2.906 1 98.5 82 LEU A N 1
ATOM 649 C CA . LEU A 1 82 ? 6.887 -7.129 -3.043 1 98.5 82 LEU A CA 1
ATOM 650 C C . LEU A 1 82 ? 8.086 -7.535 -2.191 1 98.5 82 LEU A C 1
ATOM 652 O O . LEU A 1 82 ? 9.227 -7.516 -2.662 1 98.5 82 LEU A O 1
ATOM 656 N N . LYS A 1 83 ? 7.832 -7.957 -0.974 1 97.88 83 LYS A N 1
ATOM 657 C CA . LYS A 1 83 ? 8.891 -8.398 -0.075 1 97.88 83 LYS A CA 1
ATOM 658 C C . LYS A 1 83 ? 9.633 -9.602 -0.653 1 97.88 83 LYS A C 1
ATOM 660 O O . LYS A 1 83 ? 10.859 -9.688 -0.557 1 97.88 83 LYS A O 1
ATOM 665 N N . VAL A 1 84 ? 8.914 -10.516 -1.251 1 97.81 84 VAL A N 1
ATOM 666 C CA . VAL A 1 84 ? 9.539 -11.688 -1.846 1 97.81 84 VAL A CA 1
ATOM 667 C C . VAL A 1 84 ? 10.422 -11.273 -3.018 1 97.81 84 VAL A C 1
ATOM 669 O O . VAL A 1 84 ? 11.562 -11.734 -3.145 1 97.81 84 VAL A O 1
ATOM 672 N N . HIS A 1 85 ? 9.891 -10.414 -3.852 1 97.81 85 HIS A N 1
ATOM 673 C CA . HIS A 1 85 ? 10.664 -9.914 -4.984 1 97.81 85 HIS A CA 1
ATOM 674 C C . HIS A 1 85 ? 11.977 -9.297 -4.523 1 97.81 85 HIS A C 1
ATOM 676 O O . HIS A 1 85 ? 13.016 -9.461 -5.176 1 97.81 85 HIS A O 1
ATOM 682 N N . GLU A 1 86 ? 11.945 -8.641 -3.428 1 96.19 86 GLU A N 1
ATOM 683 C CA . GLU A 1 86 ? 13.094 -7.863 -2.975 1 96.19 86 GLU A CA 1
ATOM 684 C C . GLU A 1 86 ? 14.055 -8.727 -2.156 1 96.19 86 GLU A C 1
ATOM 686 O O . GLU A 1 86 ? 15.203 -8.336 -1.919 1 96.19 86 GLU A O 1
ATOM 691 N N . CYS A 1 87 ? 13.602 -9.844 -1.708 1 95.81 87 CYS A N 1
ATOM 692 C CA . CYS A 1 87 ? 14.453 -10.719 -0.908 1 95.81 87 CYS A CA 1
ATOM 693 C C . CYS A 1 87 ? 15.672 -11.18 -1.706 1 95.81 87 CYS A C 1
ATOM 695 O O . CYS A 1 87 ? 15.531 -11.688 -2.82 1 95.81 87 CYS A O 1
ATOM 697 N N . PRO A 1 88 ? 16.859 -10.945 -1.188 1 94.44 88 PRO A N 1
ATOM 698 C CA . PRO A 1 88 ? 18.062 -11.375 -1.913 1 94.44 88 PRO A CA 1
ATOM 699 C C . PRO A 1 88 ? 18.125 -12.891 -2.08 1 94.44 88 PRO A C 1
ATOM 701 O O . PRO A 1 88 ? 17.734 -13.633 -1.18 1 94.44 88 PRO A O 1
ATOM 704 N N . ALA A 1 89 ? 18.594 -13.266 -3.264 1 94.12 89 ALA A N 1
ATOM 705 C CA . ALA A 1 89 ? 18.844 -14.68 -3.523 1 94.12 89 ALA A CA 1
ATOM 706 C C . ALA A 1 89 ? 20.312 -15.023 -3.336 1 94.12 89 ALA A C 1
ATOM 708 O O . ALA A 1 89 ? 21.203 -14.289 -3.789 1 94.12 89 ALA A O 1
ATOM 709 N N . ASN A 1 90 ? 20.516 -16.078 -2.613 1 93.31 90 ASN A N 1
ATOM 710 C CA . ASN A 1 90 ? 21.875 -16.562 -2.404 1 93.31 90 ASN A CA 1
ATOM 711 C C . ASN A 1 90 ? 22.297 -17.562 -3.48 1 93.31 90 ASN A C 1
ATOM 713 O O . ASN A 1 90 ? 22.875 -18.609 -3.176 1 93.31 90 ASN A O 1
ATOM 717 N N . ALA A 1 91 ? 21.906 -17.422 -4.668 1 94.38 91 ALA A N 1
ATOM 718 C CA . ALA A 1 91 ? 22.188 -18.234 -5.84 1 94.38 91 ALA A CA 1
ATOM 719 C C . ALA A 1 91 ? 22.031 -17.438 -7.129 1 94.38 91 ALA A C 1
ATOM 721 O O . ALA A 1 91 ? 21.375 -16.391 -7.137 1 94.38 91 ALA A O 1
ATOM 722 N N . PRO A 1 92 ? 22.703 -17.828 -8.172 1 94.12 92 PRO A N 1
ATOM 723 C CA . PRO A 1 92 ? 22.625 -17.094 -9.43 1 94.12 92 PRO A CA 1
ATOM 724 C C . PRO A 1 92 ? 21.219 -17.094 -10.031 1 94.12 92 PRO A C 1
ATOM 726 O O . PRO A 1 92 ? 20.906 -16.25 -10.883 1 94.12 92 PRO A O 1
ATOM 729 N N . ILE A 1 93 ? 20.391 -18.094 -9.609 1 94.19 93 ILE A N 1
ATOM 730 C CA . ILE A 1 93 ? 19.016 -18.156 -10.117 1 94.19 93 ILE A CA 1
ATOM 731 C C . ILE A 1 93 ? 18.031 -18.062 -8.961 1 94.19 93 ILE A C 1
ATOM 733 O O . ILE A 1 93 ? 18.141 -18.781 -7.969 1 94.19 93 ILE A O 1
ATOM 737 N N . LYS A 1 94 ? 17.156 -17.172 -9.094 1 96.69 94 LYS A N 1
ATOM 738 C CA . LYS A 1 94 ? 16.062 -17 -8.156 1 96.69 94 LYS A CA 1
ATOM 739 C C . LYS A 1 94 ? 14.75 -17.516 -8.758 1 96.69 94 LYS A C 1
ATOM 741 O O . LYS A 1 94 ? 14.312 -17.031 -9.805 1 96.69 94 LYS A O 1
ATOM 746 N N . VAL A 1 95 ? 14.102 -18.5 -8.125 1 96.5 95 VAL A N 1
ATOM 747 C CA . VAL A 1 95 ? 12.828 -19.047 -8.586 1 96.5 95 VAL A CA 1
ATOM 748 C C . VAL A 1 95 ? 11.734 -18.719 -7.574 1 96.5 95 VAL A C 1
ATOM 750 O O . VAL A 1 95 ? 11.828 -19.078 -6.402 1 96.5 95 VAL A O 1
ATOM 753 N N . MET A 1 96 ? 10.695 -18.047 -8.039 1 98 96 MET A N 1
ATOM 754 C CA . MET A 1 96 ? 9.617 -17.625 -7.156 1 98 96 MET A CA 1
ATOM 755 C C . MET A 1 96 ? 8.289 -18.25 -7.578 1 98 96 MET A C 1
ATOM 757 O O . MET A 1 96 ? 7.996 -18.344 -8.773 1 98 96 MET A O 1
ATOM 761 N N . GLU A 1 97 ? 7.551 -18.656 -6.551 1 98.12 97 GLU A N 1
ATOM 762 C CA . GLU A 1 97 ? 6.16 -19.031 -6.777 1 98.12 97 GLU A CA 1
ATOM 763 C C . GLU A 1 97 ? 5.27 -17.812 -6.938 1 98.12 97 GLU A C 1
ATOM 765 O O . GLU A 1 97 ? 4.938 -17.141 -5.953 1 98.12 97 GLU A O 1
ATOM 770 N N . ARG A 1 98 ? 4.844 -17.453 -8.133 1 98.06 98 ARG A N 1
ATOM 771 C CA . ARG A 1 98 ? 4.055 -16.297 -8.523 1 98.06 98 ARG A CA 1
ATOM 772 C C . ARG A 1 98 ? 4.855 -15.008 -8.359 1 98.06 98 ARG A C 1
ATOM 774 O O . ARG A 1 98 ? 6.023 -15.039 -7.957 1 98.06 98 ARG A O 1
ATOM 781 N N . SER A 1 99 ? 4.34 -13.977 -8.883 1 98.06 99 SER A N 1
ATOM 782 C CA . SER A 1 99 ? 4.867 -12.617 -8.789 1 98.06 99 SER A CA 1
ATOM 783 C C . SER A 1 99 ? 3.766 -11.617 -8.453 1 98.06 99 SER A C 1
ATOM 785 O O . SER A 1 99 ? 2.588 -11.977 -8.406 1 98.06 99 SER A O 1
ATOM 787 N N . ILE A 1 100 ? 4.184 -10.422 -8.188 1 98.5 100 ILE A N 1
ATOM 788 C CA . ILE A 1 100 ? 3.252 -9.336 -7.918 1 98.5 100 ILE A CA 1
ATOM 789 C C . ILE A 1 100 ? 2.387 -9.086 -9.148 1 98.5 100 ILE A C 1
ATOM 791 O O . ILE A 1 100 ? 1.298 -8.516 -9.047 1 98.5 100 ILE A O 1
ATOM 795 N N . HIS A 1 101 ? 2.736 -9.57 -10.359 1 98.5 101 HIS A N 1
ATOM 796 C CA . HIS A 1 101 ? 2.057 -9.289 -11.617 1 98.5 101 HIS A CA 1
ATOM 797 C C . HIS A 1 101 ? 0.793 -10.133 -11.758 1 98.5 101 HIS A C 1
ATOM 799 O O . HIS A 1 101 ? -0.243 -9.633 -12.211 1 98.5 101 HIS A O 1
ATOM 805 N N . SER A 1 102 ? 0.878 -11.367 -11.375 1 98.31 102 SER A N 1
ATOM 806 C CA . SER A 1 102 ? -0.35 -12.156 -11.422 1 98.31 102 SER A CA 1
ATOM 807 C C . SER A 1 102 ? -1.37 -11.648 -10.406 1 98.31 102 SER A C 1
ATOM 809 O O . SER A 1 102 ? -2.576 -11.711 -10.648 1 98.31 102 SER A O 1
ATOM 811 N N . ALA A 1 103 ? -0.84 -11.188 -9.25 1 98.12 103 ALA A N 1
ATOM 812 C CA . ALA A 1 103 ? -1.756 -10.57 -8.289 1 98.12 103 ALA A CA 1
ATOM 813 C C . ALA A 1 103 ? -2.531 -9.422 -8.93 1 98.12 103 ALA A C 1
ATOM 815 O O . ALA A 1 103 ? -3.756 -9.344 -8.797 1 98.12 103 ALA A O 1
ATOM 816 N N . ARG A 1 104 ? -1.847 -8.641 -9.68 1 98.44 104 ARG A N 1
ATOM 817 C CA . ARG A 1 104 ? -2.465 -7.465 -10.297 1 98.44 104 ARG A CA 1
ATOM 818 C C . ARG A 1 104 ? -3.309 -7.855 -11.5 1 98.44 104 ARG A C 1
ATOM 820 O O . ARG A 1 104 ? -4.457 -7.43 -11.625 1 98.44 104 ARG A O 1
ATOM 827 N N . HIS A 1 105 ? -2.795 -8.641 -12.383 1 98.44 105 HIS A N 1
ATOM 828 C CA . HIS A 1 105 ? -3.389 -8.812 -13.703 1 98.44 105 HIS A CA 1
ATOM 829 C C . HIS A 1 105 ? -4.379 -9.969 -13.727 1 98.44 105 HIS A C 1
ATOM 831 O O . HIS A 1 105 ? -5.195 -10.078 -14.641 1 98.44 105 HIS A O 1
ATOM 837 N N . CYS A 1 106 ? -4.332 -10.805 -12.719 1 98.69 106 CYS A N 1
ATOM 838 C CA . CYS A 1 106 ? -5.246 -11.938 -12.695 1 98.69 106 CYS A CA 1
ATOM 839 C C . CYS A 1 106 ? -6.223 -11.828 -11.523 1 98.69 106 CYS A C 1
ATOM 841 O O . CYS A 1 106 ? -7.43 -11.711 -11.734 1 98.69 106 CYS A O 1
ATOM 843 N N . PHE A 1 107 ? -5.703 -11.695 -10.336 1 98.56 107 PHE A N 1
ATOM 844 C CA . PHE A 1 107 ? -6.562 -11.773 -9.156 1 98.56 107 PHE A CA 1
ATOM 845 C C . PHE A 1 107 ? -7.312 -10.469 -8.945 1 98.56 107 PHE A C 1
ATOM 847 O O . PHE A 1 107 ? -8.531 -10.469 -8.758 1 98.56 107 PHE A O 1
ATOM 854 N N . VAL A 1 108 ? -6.641 -9.352 -9.008 1 98.69 108 VAL A N 1
ATOM 855 C CA . VAL A 1 108 ? -7.293 -8.055 -8.844 1 98.69 108 VAL A CA 1
ATOM 856 C C . VAL A 1 108 ? -8.289 -7.836 -9.984 1 98.69 108 VAL A C 1
ATOM 858 O O . VAL A 1 108 ? -9.422 -7.402 -9.75 1 98.69 108 VAL A O 1
ATOM 861 N N . GLU A 1 109 ? -7.852 -8.227 -11.195 1 98.44 109 GLU A N 1
ATOM 862 C CA . GLU A 1 109 ? -8.734 -8.086 -12.352 1 98.44 109 GLU A CA 1
ATOM 863 C C . GLU A 1 109 ? -10 -8.922 -12.18 1 98.44 109 GLU A C 1
ATOM 865 O O . GLU A 1 109 ? -11.102 -8.453 -12.469 1 98.44 109 GLU A O 1
ATOM 870 N N . ASN A 1 110 ? -9.852 -10.078 -11.711 1 98.38 110 ASN A N 1
ATOM 871 C CA . ASN A 1 110 ? -11 -10.961 -11.531 1 98.38 110 ASN A CA 1
ATOM 872 C C . ASN A 1 110 ? -11.969 -10.422 -10.484 1 98.38 110 ASN A C 1
ATOM 874 O O . ASN A 1 110 ? -13.188 -10.508 -10.648 1 98.38 110 ASN A O 1
ATOM 878 N N . LEU A 1 111 ? -11.414 -9.906 -9.414 1 98.19 111 LEU A N 1
ATOM 879 C CA . LEU A 1 111 ? -12.242 -9.336 -8.359 1 98.19 111 LEU A CA 1
ATOM 880 C C . LEU A 1 111 ? -13.016 -8.125 -8.867 1 98.19 111 LEU A C 1
ATOM 882 O O . LEU A 1 111 ? -14.195 -7.957 -8.539 1 98.19 111 LEU A O 1
ATOM 886 N N . PHE A 1 112 ? -12.398 -7.344 -9.711 1 98.19 112 PHE A N 1
ATOM 887 C CA . PHE A 1 112 ? -13.062 -6.172 -10.281 1 98.19 112 PHE A CA 1
ATOM 888 C C . PHE A 1 112 ? -14.156 -6.59 -11.25 1 98.19 112 PHE A C 1
ATOM 890 O O . PHE A 1 112 ? -15.297 -6.145 -11.133 1 98.19 112 PHE A O 1
ATOM 897 N N . ARG A 1 113 ? -13.883 -7.496 -12.109 1 97.25 113 ARG A N 1
ATOM 898 C CA . ARG A 1 113 ? -14.812 -7.922 -13.148 1 97.25 113 ARG A CA 1
ATOM 899 C C . ARG A 1 113 ? -16.016 -8.648 -12.547 1 97.25 113 ARG A C 1
ATOM 901 O O . ARG A 1 113 ? -17.125 -8.57 -13.078 1 97.25 113 ARG A O 1
ATOM 908 N N . SER A 1 114 ? -15.797 -9.312 -11.477 1 96.62 114 SER A N 1
ATOM 909 C CA . SER A 1 114 ? -16.859 -10.102 -10.859 1 96.62 114 SER A CA 1
ATOM 910 C C . SER A 1 114 ? -17.719 -9.242 -9.945 1 96.62 114 SER A C 1
ATOM 912 O O . SER A 1 114 ? -18.703 -9.719 -9.367 1 96.62 114 SER A O 1
ATOM 914 N N . GLY A 1 115 ? -17.281 -7.984 -9.734 1 96.81 115 GLY A N 1
ATOM 915 C CA . GLY A 1 115 ? -18.078 -7.082 -8.914 1 96.81 115 GLY A CA 1
ATOM 916 C C . GLY A 1 115 ? -17.703 -7.145 -7.441 1 96.81 115 GLY A C 1
ATOM 917 O O . GLY A 1 115 ? -18.391 -6.551 -6.605 1 96.81 115 GLY A O 1
ATOM 918 N N . ASN A 1 116 ? -16.641 -7.859 -7.117 1 97.62 116 ASN A N 1
ATOM 919 C CA . ASN A 1 116 ? -16.234 -8.008 -5.727 1 97.62 116 ASN A CA 1
ATOM 920 C C . ASN A 1 116 ? -15.25 -6.91 -5.316 1 97.62 116 ASN A C 1
ATOM 922 O O . ASN A 1 116 ? -14.781 -6.883 -4.176 1 97.62 116 ASN A O 1
ATOM 926 N N . MET A 1 117 ? -14.953 -6.023 -6.215 1 97.62 117 MET A N 1
ATOM 927 C CA . MET A 1 117 ? -14.109 -4.859 -5.965 1 97.62 117 MET A CA 1
ATOM 928 C C . MET A 1 117 ? -14.633 -3.635 -6.711 1 97.62 117 MET A C 1
ATOM 930 O O . MET A 1 117 ? -14.938 -3.711 -7.902 1 97.62 117 MET A O 1
ATOM 934 N N . THR A 1 118 ? -14.75 -2.557 -6.039 1 97.38 118 THR A N 1
ATOM 935 C CA . THR A 1 118 ? -15.273 -1.345 -6.66 1 97.38 118 THR A CA 1
ATOM 936 C C . THR A 1 118 ? -14.219 -0.693 -7.547 1 97.38 118 THR A C 1
ATOM 938 O O . THR A 1 118 ? -13.023 -0.968 -7.402 1 97.38 118 THR A O 1
ATOM 941 N N . SER A 1 119 ? -14.68 0.182 -8.398 1 97.69 119 SER A N 1
ATOM 942 C CA . SER A 1 119 ? -13.781 0.897 -9.297 1 97.69 119 SER A CA 1
ATOM 943 C C . SER A 1 119 ? -12.797 1.758 -8.516 1 97.69 119 SER A C 1
ATOM 945 O O . SER A 1 119 ? -11.633 1.884 -8.906 1 97.69 119 SER A O 1
ATOM 947 N N . ALA A 1 120 ? -13.188 2.342 -7.41 1 97.94 120 ALA A N 1
ATOM 948 C CA . ALA A 1 120 ? -12.312 3.176 -6.594 1 97.94 120 ALA A CA 1
ATOM 949 C C . ALA A 1 120 ? -11.219 2.342 -5.938 1 97.94 120 ALA A C 1
ATOM 951 O O . ALA A 1 120 ? -10.047 2.732 -5.934 1 97.94 120 ALA A O 1
ATOM 952 N N . GLU A 1 121 ? -11.609 1.183 -5.391 1 98.25 121 GLU A N 1
ATOM 953 C CA . GLU A 1 121 ? -10.641 0.274 -4.793 1 98.25 121 GLU A CA 1
ATOM 954 C C . GLU A 1 121 ? -9.625 -0.207 -5.828 1 98.25 121 GLU A C 1
ATOM 956 O O . GLU A 1 121 ? -8.422 -0.22 -5.566 1 98.25 121 GLU A O 1
ATOM 961 N N . TYR A 1 122 ? -10.156 -0.564 -6.934 1 98.56 122 TYR A N 1
ATOM 962 C CA . TYR A 1 122 ? -9.32 -0.997 -8.047 1 98.56 122 TYR A CA 1
ATOM 963 C C . TYR A 1 122 ? -8.305 0.075 -8.414 1 98.56 122 TYR A C 1
ATOM 965 O O . TYR A 1 122 ? -7.125 -0.224 -8.617 1 98.56 122 TYR A O 1
ATOM 973 N N . ALA A 1 123 ? -8.734 1.307 -8.453 1 98.44 123 ALA A N 1
ATOM 974 C CA . ALA A 1 123 ? -7.883 2.434 -8.82 1 98.44 123 ALA A CA 1
ATOM 975 C C . ALA A 1 123 ? -6.734 2.6 -7.828 1 98.44 123 ALA A C 1
ATOM 977 O O . ALA A 1 123 ? -5.586 2.809 -8.227 1 98.44 123 ALA A O 1
ATOM 978 N N . VAL A 1 124 ? -7.035 2.492 -6.57 1 98.5 124 VAL A N 1
ATOM 979 C CA . VAL A 1 124 ? -6.023 2.674 -5.539 1 98.5 124 VAL A CA 1
ATOM 980 C C . VAL A 1 124 ? -4.98 1.563 -5.637 1 98.5 124 VAL A C 1
ATOM 982 O O . VAL A 1 124 ? -3.775 1.827 -5.586 1 98.5 124 VAL A O 1
ATOM 985 N N . LEU A 1 125 ? -5.477 0.322 -5.805 1 98.5 125 LEU A N 1
ATOM 986 C CA . LEU A 1 125 ? -4.57 -0.81 -5.945 1 98.5 125 LEU A CA 1
ATOM 987 C C . LEU A 1 125 ? -3.67 -0.635 -7.168 1 98.5 125 LEU A C 1
ATOM 989 O O . LEU A 1 125 ? -2.473 -0.924 -7.109 1 98.5 125 LEU A O 1
ATOM 993 N N . ASP A 1 126 ? -4.238 -0.131 -8.18 1 98.38 126 ASP A N 1
ATOM 994 C CA . ASP A 1 126 ? -3.496 0.054 -9.422 1 98.38 126 ASP A CA 1
ATOM 995 C C . ASP A 1 126 ? -2.438 1.146 -9.273 1 98.38 126 ASP A C 1
ATOM 997 O O . ASP A 1 126 ? -1.336 1.028 -9.812 1 98.38 126 ASP A O 1
ATOM 1001 N N . GLU A 1 127 ? -2.75 2.205 -8.586 1 98.44 127 GLU A N 1
ATOM 1002 C CA . GLU A 1 127 ? 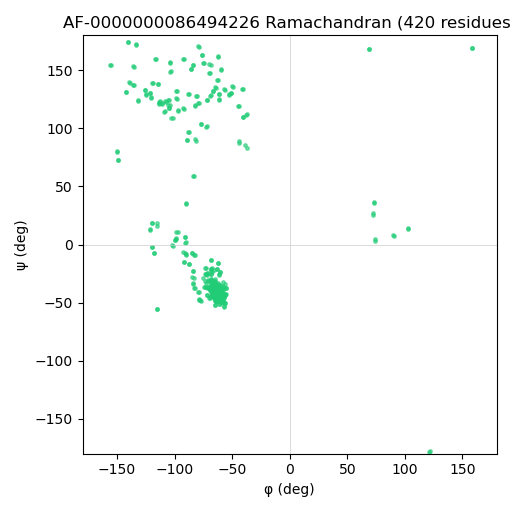-1.78 3.271 -8.352 1 98.44 127 GLU A CA 1
ATOM 1003 C C . GLU A 1 127 ? -0.594 2.77 -7.535 1 98.44 127 GLU A C 1
ATOM 1005 O O . GLU A 1 127 ? 0.554 3.119 -7.82 1 98.44 127 GLU A O 1
ATOM 1010 N N . TRP A 1 128 ? -0.872 1.97 -6.555 1 98.62 128 TRP A N 1
ATOM 1011 C CA . TRP A 1 128 ? 0.206 1.369 -5.777 1 98.62 128 TRP A CA 1
ATOM 1012 C C . TRP A 1 128 ? 1.066 0.459 -6.648 1 98.62 128 TRP A C 1
ATOM 1014 O O . TRP A 1 128 ? 2.297 0.501 -6.574 1 98.62 128 TRP A O 1
ATOM 1024 N N . TYR A 1 129 ? 0.43 -0.305 -7.449 1 98.69 129 TYR A N 1
ATOM 1025 C CA . TYR A 1 129 ? 1.147 -1.209 -8.344 1 98.69 129 TYR A CA 1
ATOM 1026 C C . TYR A 1 129 ? 2.055 -0.433 -9.289 1 98.69 129 TYR A C 1
ATOM 1028 O O . TYR A 1 129 ? 3.217 -0.796 -9.484 1 98.69 129 TYR A O 1
ATOM 1036 N N . LYS A 1 130 ? 1.531 0.629 -9.875 1 98.12 130 LYS A N 1
ATOM 1037 C CA . LYS A 1 130 ? 2.324 1.47 -10.766 1 98.12 130 LYS A CA 1
ATOM 1038 C C . LYS A 1 130 ? 3.537 2.049 -10.047 1 98.12 130 LYS A C 1
ATOM 1040 O O . LYS A 1 130 ? 4.645 2.053 -10.586 1 98.12 130 LYS A O 1
ATOM 1045 N N . TRP A 1 131 ? 3.297 2.514 -8.891 1 98.12 131 TRP A N 1
ATOM 1046 C CA . TRP A 1 131 ? 4.406 3.064 -8.117 1 98.12 131 TRP A CA 1
ATOM 1047 C C . TRP A 1 131 ? 5.469 2.002 -7.859 1 98.12 131 TRP A C 1
ATOM 1049 O O . TRP A 1 131 ? 6.668 2.268 -7.992 1 98.12 131 TRP A O 1
ATOM 1059 N N . ILE A 1 132 ? 5.051 0.774 -7.48 1 98.25 132 ILE A N 1
ATOM 1060 C CA . ILE A 1 132 ? 5.98 -0.316 -7.211 1 98.25 132 ILE A CA 1
ATOM 1061 C C . ILE A 1 132 ? 6.801 -0.617 -8.461 1 98.25 132 ILE A C 1
ATOM 1063 O O . ILE A 1 132 ? 8.023 -0.713 -8.406 1 98.25 132 ILE A O 1
ATOM 1067 N N . ARG A 1 133 ? 6.172 -0.681 -9.57 1 97.12 133 ARG A N 1
ATOM 1068 C CA . ARG A 1 133 ? 6.84 -0.988 -10.828 1 97.12 133 ARG A CA 1
ATOM 1069 C C . ARG A 1 133 ? 7.871 0.08 -11.172 1 97.12 133 ARG A C 1
ATOM 1071 O O . ARG A 1 133 ? 8.93 -0.228 -11.734 1 97.12 133 ARG A O 1
ATOM 1078 N N . GLU A 1 134 ? 7.57 1.25 -10.812 1 96.75 134 GLU A N 1
ATOM 1079 C CA . GLU A 1 134 ? 8.43 2.375 -11.188 1 96.75 134 GLU A CA 1
ATOM 1080 C C . GLU A 1 134 ? 9.586 2.531 -10.203 1 96.75 134 GLU A C 1
ATOM 1082 O O . GLU A 1 134 ? 10.641 3.066 -10.562 1 96.75 134 GLU A O 1
ATOM 1087 N N . ASN A 1 135 ? 9.383 2.016 -9.031 1 95.94 135 ASN A N 1
ATOM 1088 C CA . ASN A 1 135 ? 10.352 2.365 -7.996 1 95.94 135 ASN A CA 1
ATOM 1089 C C . ASN A 1 135 ? 11.086 1.132 -7.473 1 95.94 135 ASN A C 1
ATOM 1091 O O . ASN A 1 135 ? 12.031 1.25 -6.691 1 95.94 135 ASN A O 1
ATOM 1095 N N . ARG A 1 136 ? 10.641 -0.046 -7.918 1 95.44 136 ARG A N 1
ATOM 1096 C CA . ARG A 1 136 ? 11.242 -1.295 -7.461 1 95.44 136 ARG A CA 1
ATOM 1097 C C . ARG A 1 136 ? 11.477 -2.25 -8.625 1 95.44 136 ARG A C 1
ATOM 1099 O O . ARG A 1 136 ? 10.82 -2.141 -9.664 1 95.44 136 ARG A O 1
ATOM 1106 N N . ASN A 1 137 ? 12.461 -3.1 -8.461 1 93.25 137 ASN A N 1
ATOM 1107 C CA . ASN A 1 137 ? 12.703 -4.125 -9.469 1 93.25 137 ASN A CA 1
ATOM 1108 C C . ASN A 1 137 ? 11.875 -5.379 -9.211 1 93.25 137 ASN A C 1
ATOM 1110 O O . ASN A 1 137 ? 12.297 -6.262 -8.461 1 93.25 137 ASN A O 1
ATOM 1114 N N . VAL A 1 138 ? 10.75 -5.438 -9.898 1 97.19 138 VAL A N 1
ATOM 1115 C CA . VAL A 1 138 ? 9.859 -6.566 -9.641 1 97.19 138 VAL A CA 1
ATOM 1116 C C . VAL A 1 138 ? 9.625 -7.344 -10.93 1 97.19 138 VAL A C 1
ATOM 1118 O O . VAL A 1 138 ? 8.734 -8.195 -10.992 1 97.19 138 VAL A O 1
ATOM 1121 N N . ASN A 1 139 ? 10.367 -7.098 -11.922 1 95.12 139 ASN A N 1
ATOM 1122 C CA . ASN A 1 139 ? 10.164 -7.781 -13.195 1 95.12 139 ASN A CA 1
ATOM 1123 C C . ASN A 1 139 ? 10.93 -9.094 -13.258 1 95.12 139 ASN A C 1
ATOM 1125 O O . ASN A 1 139 ? 12.141 -9.125 -13.016 1 95.12 139 ASN A O 1
ATOM 1129 N N . PRO A 1 140 ? 10.289 -10.094 -13.602 1 96.5 140 PRO A N 1
ATOM 1130 C CA . PRO A 1 140 ? 11.023 -11.344 -13.828 1 96.5 140 PRO A CA 1
ATOM 1131 C C . PRO A 1 140 ? 11.797 -11.344 -15.148 1 96.5 140 PRO A C 1
ATOM 1133 O O . PRO A 1 140 ? 11.461 -10.594 -16.062 1 96.5 140 PRO A O 1
ATOM 1136 N N . ASP A 1 141 ? 12.82 -12.18 -15.18 1 95.25 141 ASP A N 1
ATOM 1137 C CA . ASP A 1 141 ? 13.523 -12.422 -16.438 1 95.25 141 ASP A CA 1
ATOM 1138 C C . ASP A 1 141 ? 12.797 -13.461 -17.281 1 95.25 141 ASP A C 1
ATOM 1140 O O . ASP A 1 141 ? 12.773 -13.367 -18.516 1 95.25 141 ASP A O 1
ATOM 1144 N N . VAL A 1 142 ? 12.266 -14.43 -16.609 1 95.56 142 VAL A N 1
ATOM 1145 C CA . VAL A 1 142 ? 11.57 -15.531 -17.281 1 95.56 142 VAL A CA 1
ATOM 1146 C C . VAL A 1 142 ? 10.312 -15.898 -16.5 1 95.56 142 VAL A C 1
ATOM 1148 O O . VAL A 1 142 ? 10.312 -15.898 -15.266 1 95.56 142 VAL A O 1
ATOM 1151 N N . ILE A 1 143 ? 9.258 -16.172 -17.219 1 97.69 143 ILE A N 1
ATOM 1152 C CA . ILE A 1 143 ? 8.047 -16.734 -16.641 1 97.69 143 ILE A CA 1
ATOM 1153 C C . ILE A 1 143 ? 7.91 -18.203 -17.062 1 97.69 143 ILE A C 1
ATOM 1155 O O . ILE A 1 143 ? 7.988 -18.516 -18.234 1 97.69 143 ILE A O 1
ATOM 1159 N N . VAL A 1 144 ? 7.824 -19.016 -16.109 1 96.38 144 VAL A N 1
ATOM 1160 C CA . VAL A 1 144 ? 7.41 -20.391 -16.359 1 96.38 144 VAL A CA 1
ATOM 1161 C C . VAL A 1 144 ? 5.918 -20.547 -16.078 1 96.38 144 VAL A C 1
ATOM 1163 O O . VAL A 1 144 ? 5.488 -20.391 -14.93 1 96.38 144 VAL A O 1
ATOM 1166 N N . TYR A 1 145 ? 5.176 -20.828 -17.125 1 97.56 145 TYR A N 1
ATOM 1167 C CA . TYR A 1 145 ? 3.725 -20.906 -17 1 97.56 145 TYR A CA 1
ATOM 1168 C C . TYR A 1 145 ? 3.258 -22.359 -16.938 1 97.56 145 TYR A C 1
ATOM 1170 O O . TYR A 1 145 ? 3.365 -23.094 -17.938 1 97.56 145 TYR A O 1
ATOM 1178 N N . LEU A 1 146 ? 2.832 -22.719 -15.758 1 97.38 146 LEU A N 1
ATOM 1179 C CA . LEU A 1 146 ? 2.207 -24.031 -15.617 1 97.38 146 LEU A CA 1
ATOM 1180 C C . LEU A 1 146 ? 0.743 -23.984 -16.047 1 97.38 146 LEU A C 1
ATOM 1182 O O . LEU A 1 146 ? -0.148 -23.844 -15.203 1 97.38 146 LEU A O 1
ATOM 1186 N N . ARG A 1 147 ? 0.568 -24.219 -17.266 1 97.56 147 ARG A N 1
ATOM 1187 C CA . ARG A 1 147 ? -0.768 -24.125 -17.844 1 97.56 147 ARG A CA 1
ATOM 1188 C C . ARG A 1 147 ? -1.593 -25.359 -17.531 1 97.56 147 ARG A C 1
ATOM 1190 O O . ARG A 1 147 ? -1.187 -26.484 -17.844 1 97.56 147 ARG A O 1
ATOM 1197 N N . THR A 1 148 ? -2.713 -25.125 -16.891 1 97.62 148 THR A N 1
ATOM 1198 C CA . THR A 1 148 ? -3.584 -26.203 -16.453 1 97.62 148 THR A CA 1
ATOM 1199 C C . THR A 1 148 ? -5.043 -25.875 -16.75 1 97.62 148 THR A C 1
ATOM 1201 O O . THR A 1 148 ? -5.48 -24.734 -16.562 1 97.62 148 THR A O 1
ATOM 1204 N N . CYS A 1 149 ? -5.742 -26.812 -17.219 1 97.5 149 CYS A N 1
ATOM 1205 C CA . CYS A 1 149 ? -7.152 -26.531 -17.469 1 97.5 149 CYS A CA 1
ATOM 1206 C C . CYS A 1 149 ? -7.918 -26.359 -16.172 1 97.5 149 CYS A C 1
ATOM 1208 O O . CYS A 1 149 ? -7.621 -27.031 -15.172 1 97.5 149 CYS A O 1
ATOM 1210 N N . PRO A 1 150 ? -8.93 -25.531 -16.156 1 98.38 150 PRO A N 1
ATOM 1211 C CA . PRO A 1 150 ? -9.688 -25.234 -14.945 1 98.38 150 PRO A CA 1
ATOM 1212 C C . PRO A 1 150 ? -10.305 -26.469 -14.305 1 98.38 150 PRO A C 1
ATOM 1214 O O . PRO A 1 150 ? -10.352 -26.578 -13.078 1 98.38 150 PRO A O 1
ATOM 1217 N N . GLU A 1 151 ? -10.758 -27.438 -15.117 1 98 151 GLU A N 1
ATOM 1218 C CA . GLU A 1 151 ? -11.344 -28.672 -14.594 1 98 151 GLU A CA 1
ATOM 1219 C C . GLU A 1 151 ? -10.32 -29.453 -13.781 1 98 151 GLU A C 1
ATOM 1221 O O . GLU A 1 151 ? -10.641 -29.984 -12.719 1 98 151 GLU A O 1
ATOM 1226 N N . THR A 1 152 ? -9.133 -29.516 -14.273 1 97.19 152 THR A N 1
ATOM 1227 C CA . THR A 1 152 ? -8.062 -30.234 -13.594 1 97.19 152 THR A CA 1
ATOM 1228 C C . THR A 1 152 ? -7.738 -29.578 -12.25 1 97.19 152 THR A C 1
ATOM 1230 O O . THR A 1 152 ? -7.676 -30.266 -11.227 1 97.19 152 THR A O 1
ATOM 1233 N N . VAL A 1 153 ? -7.582 -28.25 -12.242 1 97.56 153 VAL A N 1
ATOM 1234 C CA . VAL A 1 153 ? -7.195 -27.594 -11 1 97.56 153 VAL A CA 1
ATOM 1235 C C . VAL A 1 153 ? -8.359 -27.625 -10.008 1 97.56 153 VAL A C 1
ATOM 1237 O O . VAL A 1 153 ? -8.156 -27.719 -8.797 1 97.56 153 VAL A O 1
ATOM 1240 N N . HIS A 1 154 ? -9.578 -27.609 -10.57 1 97.56 154 HIS A N 1
ATOM 1241 C CA . HIS A 1 154 ? -10.734 -27.734 -9.695 1 97.56 154 HIS A CA 1
ATOM 1242 C C . HIS A 1 154 ? -10.727 -29.062 -8.953 1 97.56 154 HIS A C 1
ATOM 1244 O O . HIS A 1 154 ? -10.969 -29.109 -7.75 1 97.56 154 HIS A O 1
ATOM 1250 N N . ASN A 1 155 ? -10.406 -30.109 -9.633 1 96.19 155 ASN A N 1
ATOM 1251 C CA . ASN A 1 155 ? -10.305 -31.438 -9.031 1 96.19 155 ASN A CA 1
ATOM 1252 C C . ASN A 1 155 ? -9.164 -31.5 -8.016 1 96.19 155 ASN A C 1
ATOM 1254 O O . ASN A 1 155 ? -9.305 -32.125 -6.965 1 96.19 155 ASN A O 1
ATOM 1258 N N . ARG A 1 156 ? -8.078 -30.875 -8.305 1 95.25 156 ARG A N 1
ATOM 1259 C CA . ARG A 1 156 ? -6.934 -30.875 -7.402 1 95.25 156 ARG A CA 1
ATOM 1260 C C . ARG A 1 156 ? -7.262 -30.125 -6.113 1 95.25 156 ARG A C 1
ATOM 1262 O O . ARG A 1 156 ? -6.836 -30.531 -5.031 1 95.25 156 ARG A O 1
ATOM 1269 N N . ILE A 1 157 ? -7.988 -29 -6.23 1 95.12 157 ILE A N 1
ATOM 1270 C CA . ILE A 1 157 ? -8.398 -28.219 -5.066 1 95.12 157 ILE A CA 1
ATOM 1271 C C . ILE A 1 157 ? -9.266 -29.078 -4.152 1 95.12 157 ILE A C 1
ATOM 1273 O O . ILE A 1 157 ? -9.062 -29.109 -2.938 1 95.12 157 ILE A O 1
ATOM 1277 N N . LYS A 1 158 ? -10.188 -29.828 -4.727 1 94.31 158 LYS A N 1
ATOM 1278 C CA . LYS A 1 158 ? -11.07 -30.719 -3.967 1 94.31 158 LYS A CA 1
ATOM 1279 C C . LYS A 1 158 ? -10.273 -31.828 -3.283 1 94.31 158 LYS A C 1
ATOM 1281 O O . LYS A 1 158 ? -10.508 -32.125 -2.113 1 94.31 158 LYS A O 1
ATOM 1286 N N . SER A 1 159 ? -9.305 -32.344 -3.941 1 93.69 159 SER A N 1
ATOM 1287 C CA . SER A 1 159 ? -8.508 -33.469 -3.441 1 93.69 159 SER A CA 1
ATOM 1288 C C . SER A 1 159 ? -7.594 -33.031 -2.305 1 93.69 159 SER A C 1
ATOM 1290 O O . SER A 1 159 ? -7.41 -33.75 -1.33 1 93.69 159 SER A O 1
ATOM 1292 N N . ARG A 1 160 ? -6.945 -31.891 -2.424 1 91.44 160 ARG A N 1
ATOM 1293 C CA . ARG A 1 160 ? -6.008 -31.453 -1.395 1 91.44 160 ARG A CA 1
ATOM 1294 C C . ARG A 1 160 ? -6.75 -30.938 -0.161 1 91.44 160 ARG A C 1
ATOM 1296 O O . ARG A 1 160 ? -6.223 -31 0.953 1 91.44 160 ARG A O 1
ATOM 1303 N N . GLY A 1 161 ? -7.922 -30.406 -0.257 1 88.38 161 GLY A N 1
ATOM 1304 C CA . GLY A 1 161 ? -8.852 -30.203 0.844 1 88.38 161 GLY A CA 1
ATOM 1305 C C . GLY A 1 161 ? -8.43 -29.078 1.777 1 88.38 161 GLY A C 1
ATOM 1306 O O . GLY A 1 161 ? -8.633 -29.156 2.99 1 88.38 161 GLY A O 1
ATOM 1307 N N . ARG A 1 162 ? -7.863 -28.031 1.314 1 87.31 162 ARG A N 1
ATOM 1308 C CA . ARG A 1 162 ? -7.594 -26.875 2.168 1 87.31 162 ARG A CA 1
ATOM 1309 C C . ARG A 1 162 ? -8.891 -26.203 2.621 1 87.31 162 ARG A C 1
ATOM 1311 O O . ARG A 1 162 ? -9.758 -25.906 1.801 1 87.31 162 ARG A O 1
ATOM 1318 N N . PRO A 1 163 ? -9.008 -25.922 3.883 1 89.25 163 PRO A N 1
ATOM 1319 C CA . PRO A 1 163 ? -10.273 -25.422 4.426 1 89.25 163 PRO A CA 1
ATOM 1320 C C . PRO A 1 163 ? -10.695 -24.094 3.789 1 89.25 163 PRO A C 1
ATOM 1322 O O . PRO A 1 163 ? -11.875 -23.906 3.5 1 89.25 163 PRO A O 1
ATOM 1325 N N . GLU A 1 164 ? -9.805 -23.203 3.457 1 88.31 164 GLU A N 1
ATOM 1326 C CA . GLU A 1 164 ? -10.133 -21.875 2.939 1 88.31 164 GLU A CA 1
ATOM 1327 C C . GLU A 1 164 ? -10.633 -21.953 1.5 1 88.31 164 GLU A C 1
ATOM 1329 O O . GLU A 1 164 ? -11.359 -21.062 1.04 1 88.31 164 GLU A O 1
ATOM 1334 N N . GLU A 1 165 ? -10.312 -23.062 0.797 1 89.38 165 GLU A N 1
ATOM 1335 C CA . GLU A 1 165 ? -10.523 -23.125 -0.646 1 89.38 165 GLU A CA 1
ATOM 1336 C C . GLU A 1 165 ? -11.812 -23.859 -0.989 1 89.38 165 GLU A C 1
ATOM 1338 O O . GLU A 1 165 ? -12.141 -24.031 -2.164 1 89.38 165 GLU A O 1
ATOM 1343 N N . GLN A 1 166 ? -12.531 -24.203 -0.016 1 88.5 166 GLN A N 1
ATOM 1344 C CA . GLN A 1 166 ? -13.664 -25.094 -0.214 1 88.5 166 GLN A CA 1
ATOM 1345 C C . GLN A 1 166 ? -14.75 -24.438 -1.054 1 88.5 166 GLN A C 1
ATOM 1347 O O . GLN A 1 166 ? -15.523 -25.109 -1.735 1 88.5 166 GLN A O 1
ATOM 1352 N N . SER A 1 167 ? -14.75 -23.125 -1.098 1 88.62 167 SER A N 1
ATOM 1353 C CA . SER A 1 167 ? -15.828 -22.422 -1.77 1 88.62 167 SER A CA 1
ATOM 1354 C C . SER A 1 167 ? -15.422 -21.984 -3.178 1 88.62 167 SER A C 1
ATOM 1356 O O . SER A 1 167 ? -16.203 -21.344 -3.885 1 88.62 167 SER A O 1
ATOM 1358 N N . ILE A 1 168 ? -14.242 -22.359 -3.6 1 92.31 168 ILE A N 1
ATOM 1359 C CA . ILE A 1 168 ? -13.766 -21.922 -4.91 1 92.31 168 ILE A CA 1
ATOM 1360 C C . ILE A 1 168 ? -14.547 -22.656 -6.008 1 92.31 168 ILE A C 1
ATOM 1362 O O . ILE A 1 168 ? -14.586 -23.875 -6.035 1 92.31 168 ILE A O 1
ATOM 1366 N N . SER A 1 169 ? -15.141 -21.922 -6.879 1 94.88 169 SER A N 1
ATOM 1367 C CA . SER A 1 169 ? -15.977 -22.5 -7.93 1 94.88 169 SER A CA 1
ATOM 1368 C C . SER A 1 169 ? -15.164 -22.75 -9.203 1 94.88 169 SER A C 1
ATOM 1370 O O . SER A 1 169 ? -14.133 -22.109 -9.414 1 94.88 169 SER A O 1
ATOM 1372 N N . LEU A 1 170 ? -15.672 -23.594 -9.992 1 97.5 170 LEU A N 1
ATOM 1373 C CA . LEU A 1 170 ? -15.07 -23.828 -11.297 1 97.5 170 LEU A CA 1
ATOM 1374 C C . LEU A 1 170 ? -15.086 -22.562 -12.148 1 97.5 170 LEU A C 1
ATOM 1376 O O . LEU A 1 170 ? -14.125 -22.266 -12.859 1 97.5 170 LEU A O 1
ATOM 1380 N N . ASN A 1 171 ? -16.156 -21.828 -12.078 1 97.38 171 ASN A N 1
ATOM 1381 C CA . ASN A 1 171 ? -16.266 -20.578 -12.844 1 97.38 171 ASN A CA 1
ATOM 1382 C C . ASN A 1 171 ? -15.195 -19.578 -12.445 1 97.38 171 ASN A C 1
ATOM 1384 O O . ASN A 1 171 ? -14.656 -18.859 -13.289 1 97.38 171 ASN A O 1
ATOM 1388 N N . TYR A 1 172 ? -14.922 -19.547 -11.211 1 96 172 TYR A N 1
ATOM 1389 C CA . TYR A 1 172 ? -13.844 -18.688 -10.727 1 96 172 TYR A CA 1
ATOM 1390 C C . TYR A 1 172 ? -12.508 -19.094 -11.336 1 96 172 TYR A C 1
ATOM 1392 O O . TYR A 1 172 ? -11.758 -18.25 -11.828 1 96 172 TYR A O 1
ATOM 1400 N N . LEU A 1 173 ? -12.273 -20.344 -11.367 1 98.12 173 LEU A N 1
ATOM 1401 C CA . LEU A 1 173 ? -11.016 -20.859 -11.891 1 98.12 173 LEU A CA 1
ATOM 1402 C C . LEU A 1 173 ? -10.93 -20.656 -13.398 1 98.12 173 LEU A C 1
ATOM 1404 O O . LEU A 1 173 ? -9.844 -20.422 -13.938 1 98.12 173 LEU A O 1
ATOM 1408 N N . LYS A 1 174 ? -12.031 -20.781 -14.055 1 98.69 174 LYS A N 1
ATOM 1409 C CA . LYS A 1 174 ? -12.078 -20.5 -15.484 1 98.69 174 LYS A CA 1
ATOM 1410 C C . LYS A 1 174 ? -11.719 -19.031 -15.758 1 98.69 174 LYS A C 1
ATOM 1412 O O . LYS A 1 174 ? -10.938 -18.75 -16.672 1 98.69 174 LYS A O 1
ATOM 1417 N N . SER A 1 175 ? -12.297 -18.172 -14.961 1 98.56 175 SER A N 1
ATOM 1418 C CA . SER A 1 175 ? -11.984 -16.766 -15.109 1 98.56 175 SER A CA 1
ATOM 1419 C C . SER A 1 175 ? -10.508 -16.484 -14.867 1 98.56 175 SER A C 1
ATOM 1421 O O . SER A 1 175 ? -9.875 -15.742 -15.617 1 98.56 175 SER A O 1
ATOM 1423 N N . LEU A 1 176 ? -9.969 -17.094 -13.859 1 98.44 176 LEU A N 1
ATOM 1424 C CA . LEU A 1 176 ? -8.555 -16.922 -13.562 1 98.44 176 LEU A CA 1
ATOM 1425 C C . LEU A 1 176 ? -7.695 -17.469 -14.711 1 98.44 176 LEU A C 1
ATOM 1427 O O . LEU A 1 176 ? -6.66 -16.891 -15.039 1 98.44 176 LEU A O 1
ATOM 1431 N N . HIS A 1 177 ? -8.133 -18.562 -15.203 1 98.75 177 HIS A N 1
ATOM 1432 C CA . HIS A 1 177 ? -7.418 -19.156 -16.328 1 98.75 177 HIS A CA 1
ATOM 1433 C C . HIS A 1 177 ? -7.352 -18.188 -17.5 1 98.75 177 HIS A C 1
ATOM 1435 O O . HIS A 1 177 ? -6.277 -17.953 -18.078 1 98.75 177 HIS A O 1
ATOM 1441 N N . GLU A 1 178 ? -8.445 -17.641 -17.859 1 98.75 178 GLU A N 1
ATOM 1442 C CA . GLU A 1 178 ? -8.508 -16.703 -18.984 1 98.75 178 GLU A CA 1
ATOM 1443 C C . GLU A 1 178 ? -7.629 -15.477 -18.734 1 98.75 178 GLU A C 1
ATOM 1445 O O . GLU A 1 178 ? -6.969 -14.992 -19.641 1 98.75 178 GLU A O 1
ATOM 1450 N N . LEU A 1 179 ? -7.629 -14.992 -17.562 1 98.81 179 LEU A N 1
ATOM 1451 C CA . LEU A 1 179 ? -6.828 -13.828 -17.219 1 98.81 179 LEU A CA 1
ATOM 1452 C C . LEU A 1 179 ? -5.34 -14.148 -17.266 1 98.81 179 LEU A C 1
ATOM 1454 O O . LEU A 1 179 ? -4.535 -13.336 -17.719 1 98.81 179 LEU A O 1
ATOM 1458 N N . HIS A 1 180 ? -5.008 -15.367 -16.766 1 98.81 180 HIS A N 1
ATOM 1459 C CA . HIS A 1 180 ? -3.613 -15.781 -16.875 1 98.81 180 HIS A CA 1
ATOM 1460 C C . HIS A 1 180 ? -3.18 -15.852 -18.328 1 98.81 180 HIS A C 1
ATOM 1462 O O . HIS A 1 180 ? -2.115 -15.344 -18.703 1 98.81 180 HIS A O 1
ATOM 1468 N N . GLU A 1 181 ? -4.031 -16.453 -19.125 1 98.62 181 GLU A N 1
ATOM 1469 C CA . GLU A 1 181 ? -3.73 -16.578 -20.547 1 98.62 181 GLU A CA 1
ATOM 1470 C C . GLU A 1 181 ? -3.52 -15.195 -21.172 1 98.62 181 GLU A C 1
ATOM 1472 O O . GLU A 1 181 ? -2.541 -14.977 -21.891 1 98.62 181 GLU A O 1
ATOM 1477 N N . ALA A 1 182 ? -4.383 -14.312 -20.938 1 98.38 182 ALA A N 1
ATOM 1478 C CA . ALA A 1 182 ? -4.336 -12.977 -21.531 1 98.38 182 ALA A CA 1
ATOM 1479 C C . ALA A 1 182 ? -3.104 -12.219 -21.062 1 98.38 182 ALA A C 1
ATOM 1481 O O . ALA A 1 182 ? -2.408 -11.594 -21.859 1 98.38 182 ALA A O 1
ATOM 1482 N N . TRP A 1 183 ? -2.861 -12.242 -19.781 1 98.38 183 TRP A N 1
ATOM 1483 C CA . TRP A 1 183 ? -1.725 -11.523 -19.219 1 98.38 183 TRP A CA 1
ATOM 1484 C C . TRP A 1 183 ? -0.408 -12.07 -19.75 1 98.38 183 TRP A C 1
ATOM 1486 O O . TRP A 1 183 ? 0.463 -11.305 -20.172 1 98.38 183 TRP A O 1
ATOM 1496 N N . ILE A 1 184 ? -0.266 -13.375 -19.734 1 97.88 184 ILE A N 1
ATOM 1497 C CA . ILE A 1 184 ? 0.992 -14.016 -20.109 1 97.88 184 ILE A CA 1
ATOM 1498 C C . ILE A 1 184 ? 1.281 -13.766 -21.578 1 97.88 184 ILE A C 1
ATOM 1500 O O . ILE A 1 184 ? 2.426 -13.508 -21.953 1 97.88 184 ILE A O 1
ATOM 1504 N N . ALA A 1 185 ? 0.304 -13.812 -22.375 1 96.62 185 ALA A N 1
ATOM 1505 C CA . ALA A 1 185 ? 0.45 -13.562 -23.812 1 96.62 185 ALA A CA 1
ATOM 1506 C C . ALA A 1 185 ? 0.973 -12.156 -24.078 1 96.62 185 ALA A C 1
ATOM 1508 O O . ALA A 1 185 ? 1.638 -11.914 -25.094 1 96.62 185 ALA A O 1
ATOM 1509 N N . ASN A 1 186 ? 0.773 -11.227 -23.156 1 96.44 186 ASN A N 1
ATOM 1510 C CA . ASN A 1 186 ? 1.134 -9.828 -23.344 1 96.44 186 ASN A CA 1
ATOM 1511 C C . ASN A 1 186 ? 2.158 -9.359 -22.312 1 96.44 186 ASN A C 1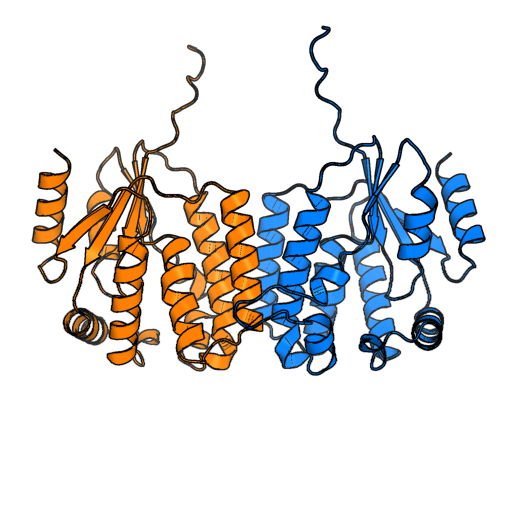
ATOM 1513 O O . ASN A 1 186 ? 2.285 -8.164 -22.047 1 96.44 186 ASN A O 1
ATOM 1517 N N . SER A 1 187 ? 2.836 -10.234 -21.672 1 95.06 187 SER A N 1
ATOM 1518 C CA . SER A 1 187 ? 3.682 -9.914 -20.531 1 95.06 187 SER A CA 1
ATOM 1519 C C . SER A 1 187 ? 4.953 -9.188 -20.969 1 95.06 187 SER A C 1
ATOM 1521 O O . SER A 1 187 ? 5.562 -8.461 -20.188 1 95.06 187 SER A O 1
ATOM 1523 N N . GLY A 1 188 ? 5.375 -9.398 -22.203 1 91.69 188 GLY A N 1
ATOM 1524 C CA . GLY A 1 188 ? 6.617 -8.82 -22.688 1 91.69 188 GLY A CA 1
ATOM 1525 C C . GLY A 1 188 ? 7.852 -9.508 -22.141 1 91.69 188 GLY A C 1
ATOM 1526 O O . GLY A 1 188 ? 8.977 -9.047 -22.359 1 91.69 188 GLY A O 1
ATOM 1527 N N . CYS A 1 189 ? 7.691 -10.531 -21.391 1 92.56 189 CYS A N 1
ATOM 1528 C CA . CYS A 1 189 ? 8.773 -11.32 -20.797 1 92.56 189 CYS A CA 1
ATOM 1529 C C . CYS A 1 189 ? 8.953 -12.641 -21.547 1 92.56 189 CYS A C 1
ATOM 1531 O O . CYS A 1 189 ? 8.078 -13.055 -22.297 1 92.56 189 CYS A O 1
ATOM 1533 N N . GLN A 1 190 ? 10.203 -13.203 -21.422 1 94.56 190 GLN A N 1
ATOM 1534 C CA . GLN A 1 190 ? 10.383 -14.562 -21.906 1 94.56 190 GLN A CA 1
ATOM 1535 C C . GLN A 1 190 ? 9.477 -15.539 -21.141 1 94.56 190 GLN A C 1
ATOM 1537 O O . GLN A 1 190 ? 9.422 -15.516 -19.922 1 94.56 190 GLN A O 1
ATOM 1542 N N . VAL A 1 191 ? 8.758 -16.344 -21.922 1 96.25 191 VAL A N 1
ATOM 1543 C CA . VAL A 1 191 ? 7.789 -17.25 -21.297 1 96.25 191 VAL A CA 1
ATOM 1544 C C . VAL A 1 191 ? 8.062 -18.688 -21.734 1 96.25 191 VAL A C 1
ATOM 1546 O O . VAL A 1 191 ? 8.305 -18.938 -22.922 1 96.25 191 VAL A O 1
ATOM 1549 N N . MET A 1 192 ? 8.156 -19.547 -20.812 1 94.38 192 MET A N 1
ATOM 1550 C CA . MET A 1 192 ? 8.117 -20.984 -21.047 1 94.38 192 MET A CA 1
ATOM 1551 C C . MET A 1 192 ? 6.812 -21.578 -20.547 1 94.38 192 MET A C 1
ATOM 1553 O O . MET A 1 192 ? 6.562 -21.609 -19.344 1 94.38 192 MET A O 1
ATOM 1557 N N . THR A 1 193 ? 6.035 -22.078 -21.453 1 95.19 193 THR A N 1
ATOM 1558 C CA . THR A 1 193 ? 4.758 -22.688 -21.078 1 95.19 193 THR A CA 1
ATOM 1559 C C . THR A 1 193 ? 4.875 -24.203 -21 1 95.19 193 THR A C 1
ATOM 1561 O O . THR A 1 193 ? 5.355 -24.844 -21.938 1 95.19 193 THR A O 1
ATOM 1564 N N . LEU A 1 194 ? 4.484 -24.734 -19.859 1 94.5 194 LEU A N 1
ATOM 1565 C CA . LEU A 1 194 ? 4.496 -26.188 -19.641 1 94.5 194 LEU A CA 1
ATOM 1566 C C . LEU A 1 194 ? 3.08 -26.719 -19.469 1 94.5 194 LEU A C 1
ATOM 1568 O O . LEU A 1 194 ? 2.244 -26.094 -18.828 1 94.5 194 LEU A O 1
ATOM 1572 N N . ASP A 1 195 ? 2.82 -27.859 -20.094 1 94.69 195 ASP A N 1
ATOM 1573 C CA . ASP A 1 195 ? 1.54 -28.531 -19.875 1 94.69 195 ASP A CA 1
ATOM 1574 C C . ASP A 1 195 ? 1.478 -29.156 -18.484 1 94.69 195 ASP A C 1
ATOM 1576 O O . ASP A 1 195 ? 1.915 -30.281 -18.281 1 94.69 195 ASP A O 1
ATOM 1580 N N . ALA A 1 196 ? 0.805 -28.516 -17.609 1 94.81 196 ALA A N 1
ATOM 1581 C CA . ALA A 1 196 ? 0.793 -28.938 -16.219 1 94.81 196 ALA A CA 1
ATOM 1582 C C . ALA A 1 196 ? -0.459 -29.75 -15.906 1 94.81 196 ALA A C 1
ATOM 1584 O O . ALA A 1 196 ? -0.804 -29.953 -14.742 1 94.81 196 ALA A O 1
ATOM 1585 N N . ASN A 1 197 ? -1.168 -30.109 -16.922 1 94 197 ASN A N 1
ATOM 1586 C CA . ASN A 1 197 ? -2.18 -31.141 -16.719 1 94 197 ASN A CA 1
ATOM 1587 C C . ASN A 1 197 ? -1.548 -32.5 -16.438 1 94 197 ASN A C 1
ATOM 1589 O O . ASN A 1 197 ? -2.189 -33.375 -15.867 1 94 197 ASN A O 1
ATOM 1593 N N . LEU A 1 198 ? -0.257 -32.594 -16.859 1 85.06 198 LEU A N 1
ATOM 1594 C CA . LEU A 1 198 ? 0.527 -33.812 -16.641 1 85.06 198 LEU A CA 1
ATOM 1595 C C . LEU A 1 198 ? 1.044 -33.875 -15.211 1 85.06 198 LEU A C 1
ATOM 1597 O O . LEU A 1 198 ? 1.001 -32.875 -14.484 1 85.06 198 LEU A O 1
ATOM 1601 N N . ALA A 1 199 ? 1.591 -35.094 -14.898 1 79.56 199 ALA A N 1
ATOM 1602 C CA . ALA A 1 199 ? 2.188 -35.281 -13.578 1 79.56 199 ALA A CA 1
ATOM 1603 C C . ALA A 1 199 ? 3.467 -34.438 -13.438 1 79.56 199 ALA A C 1
ATOM 1605 O O . ALA A 1 199 ? 4.168 -34.219 -14.43 1 79.56 199 ALA A O 1
ATOM 1606 N N . VAL A 1 200 ? 3.844 -34.062 -12.211 1 75.38 200 VAL A N 1
ATOM 1607 C CA . VAL A 1 200 ? 4.918 -33.125 -11.891 1 75.38 200 VAL A CA 1
ATOM 1608 C C . VAL A 1 200 ? 6.242 -33.656 -12.445 1 75.38 200 VAL A C 1
ATOM 1610 O O . VAL A 1 200 ? 6.996 -32.906 -13.078 1 75.38 200 VAL A O 1
ATOM 1613 N N . PRO A 1 201 ? 6.574 -34.875 -12.273 1 75 201 PRO A N 1
ATOM 1614 C CA . PRO A 1 201 ? 7.844 -35.375 -12.812 1 75 201 PRO A CA 1
ATOM 1615 C C . PRO A 1 201 ? 7.957 -35.156 -14.32 1 75 201 PRO A C 1
ATOM 1617 O O . PRO A 1 201 ? 9.047 -34.875 -14.828 1 75 201 PRO A O 1
ATOM 1620 N N . GLU A 1 202 ? 6.824 -35.25 -14.938 1 78.56 202 GLU A N 1
ATOM 1621 C CA . GLU A 1 202 ? 6.82 -35.062 -16.375 1 78.56 202 GLU A CA 1
ATOM 1622 C C . GLU A 1 202 ? 7.027 -33.594 -16.734 1 78.56 202 GLU A C 1
ATOM 1624 O O . GLU A 1 202 ? 7.73 -33.281 -17.688 1 78.56 202 GLU A O 1
ATOM 1629 N N . VAL A 1 203 ? 6.477 -32.719 -15.969 1 78.75 203 VAL A N 1
ATOM 1630 C CA . VAL A 1 203 ? 6.613 -31.297 -16.188 1 78.75 203 VAL A CA 1
ATOM 1631 C C . VAL A 1 203 ? 8.062 -30.875 -15.945 1 78.75 203 VAL A C 1
ATOM 1633 O O . VAL A 1 203 ? 8.633 -30.109 -16.734 1 78.75 203 VAL A O 1
ATOM 1636 N N . GLU A 1 204 ? 8.633 -31.406 -14.891 1 79.81 204 GLU A N 1
ATOM 1637 C CA . GLU A 1 204 ? 10.023 -31.125 -14.562 1 79.81 204 GLU A CA 1
ATOM 1638 C C . GLU A 1 204 ? 10.953 -31.531 -15.703 1 79.81 204 GLU A C 1
ATOM 1640 O O . GLU A 1 204 ? 11.875 -30.797 -16.062 1 79.81 204 GLU A O 1
ATOM 1645 N N . LYS A 1 205 ? 10.695 -32.688 -16.172 1 73.69 205 LYS A N 1
ATOM 1646 C CA . LYS A 1 205 ? 11.492 -33.219 -17.281 1 73.69 205 LYS A CA 1
ATOM 1647 C C . LYS A 1 205 ? 11.414 -32.281 -18.5 1 73.69 205 LYS A C 1
ATOM 1649 O O . LYS A 1 205 ? 12.43 -32 -19.141 1 73.69 205 LYS A O 1
ATOM 1654 N N . ARG A 1 206 ? 10.305 -31.812 -18.688 1 71.31 206 ARG A N 1
ATOM 1655 C CA . ARG A 1 206 ? 10.109 -30.922 -19.828 1 71.31 206 ARG A CA 1
ATOM 1656 C C . ARG A 1 206 ? 10.844 -29.609 -19.609 1 71.31 206 ARG A C 1
ATOM 1658 O O . ARG A 1 206 ? 11.398 -29.031 -20.547 1 71.31 206 ARG A O 1
ATOM 1665 N N . PHE A 1 207 ? 10.828 -29.172 -18.391 1 74.12 207 PHE A N 1
ATOM 1666 C CA . PHE A 1 207 ? 11.539 -27.953 -18.047 1 74.12 207 PHE A CA 1
ATOM 1667 C C . PHE A 1 207 ? 13.039 -28.125 -18.25 1 74.12 207 PHE A C 1
ATOM 1669 O O . PHE A 1 207 ? 13.688 -27.281 -18.875 1 74.12 207 PHE A O 1
ATOM 1676 N N . LEU A 1 208 ? 13.602 -29.25 -17.75 1 72.38 208 LEU A N 1
ATOM 1677 C CA . LEU A 1 208 ? 15.031 -29.516 -17.859 1 72.38 208 LEU A CA 1
ATOM 1678 C C . LEU A 1 208 ? 15.445 -29.703 -19.312 1 72.38 208 LEU A C 1
ATOM 1680 O O . LEU A 1 208 ? 16.547 -29.297 -19.703 1 72.38 208 LEU A O 1
ATOM 1684 N N . ASP A 1 209 ? 14.508 -30.234 -20.109 1 69 209 ASP A N 1
ATOM 1685 C CA . ASP A 1 209 ? 14.766 -30.453 -21.531 1 69 209 ASP A CA 1
ATOM 1686 C C . ASP A 1 209 ? 14.781 -29.125 -22.281 1 69 209 ASP A C 1
ATOM 1688 O O . ASP A 1 209 ? 15.484 -28.984 -23.281 1 69 209 ASP A O 1
ATOM 1692 N N . ALA A 1 210 ? 13.984 -28.266 -21.797 1 60.25 210 ALA A N 1
ATOM 1693 C CA . ALA A 1 210 ? 13.828 -26.984 -22.5 1 60.25 210 ALA A CA 1
ATOM 1694 C C . ALA A 1 210 ? 14.93 -26.016 -22.125 1 60.25 210 ALA A C 1
ATOM 1696 O O . ALA A 1 210 ? 15.25 -25.094 -22.891 1 60.25 210 ALA A O 1
ATOM 1697 N N . LYS A 1 211 ? 15.461 -26.109 -20.984 1 60.34 211 LYS A N 1
ATOM 1698 C CA . LYS A 1 211 ? 16.484 -25.203 -20.5 1 60.34 211 LYS A CA 1
ATOM 1699 C C . LYS A 1 211 ? 17.781 -25.328 -21.312 1 60.34 211 LYS A C 1
ATOM 1701 O O . LYS A 1 211 ? 18.578 -24.391 -21.375 1 60.34 211 LYS A O 1
ATOM 1706 N N . ASP A 1 212 ? 18.156 -26.578 -21.875 1 49.31 212 ASP A N 1
ATOM 1707 C CA . ASP A 1 212 ? 19.328 -26.797 -22.734 1 49.31 212 ASP A CA 1
ATOM 1708 C C . ASP A 1 212 ? 19.109 -26.188 -24.109 1 49.31 212 ASP A C 1
ATOM 1710 O O . ASP A 1 212 ? 20.047 -25.672 -24.719 1 49.31 212 ASP A O 1
ATOM 1714 N N . MET B 1 1 ? 35.188 20.375 -15.945 1 36.03 1 MET B N 1
ATOM 1715 C CA . MET B 1 1 ? 34.219 20.922 -15 1 36.03 1 MET B CA 1
ATOM 1716 C C . MET B 1 1 ? 34.344 20.25 -13.641 1 36.03 1 MET B C 1
ATOM 1718 O O . MET B 1 1 ? 34.656 19.047 -13.555 1 36.03 1 MET B O 1
ATOM 1722 N N . PRO B 1 2 ? 34.562 21.125 -12.492 1 41.56 2 PRO B N 1
ATOM 1723 C CA . PRO B 1 2 ? 34.875 20.406 -11.258 1 41.56 2 PRO B CA 1
ATOM 1724 C C . PRO B 1 2 ? 33.875 19.266 -10.969 1 41.56 2 PRO B C 1
ATOM 1726 O O . PRO B 1 2 ? 32.75 19.312 -11.438 1 41.56 2 PRO B O 1
ATOM 1729 N N . PRO B 1 3 ? 34.312 18.047 -10.547 1 39 3 PRO B N 1
ATOM 1730 C CA . PRO B 1 3 ? 33.406 16.922 -10.297 1 39 3 PRO B CA 1
ATOM 1731 C C . PRO B 1 3 ? 32.156 17.328 -9.5 1 39 3 PRO B C 1
ATOM 1733 O O . PRO B 1 3 ? 32.219 18.266 -8.711 1 39 3 PRO B O 1
ATOM 1736 N N . LYS B 1 4 ? 30.969 17.156 -10.07 1 39.41 4 LYS B N 1
ATOM 1737 C CA . LYS B 1 4 ? 29.688 17.453 -9.414 1 39.41 4 LYS B CA 1
ATOM 1738 C C . LYS B 1 4 ? 29.719 17.047 -7.949 1 39.41 4 LYS B C 1
ATOM 1740 O O . LYS B 1 4 ? 29.875 15.859 -7.629 1 39.41 4 LYS B O 1
ATOM 1745 N N . VAL B 1 5 ? 30.125 17.672 -6.988 1 41.44 5 VAL B N 1
ATOM 1746 C CA . VAL B 1 5 ? 30.078 17.422 -5.551 1 41.44 5 VAL B CA 1
ATOM 1747 C C . VAL B 1 5 ? 28.734 16.781 -5.191 1 41.44 5 VAL B C 1
ATOM 1749 O O . VAL B 1 5 ? 27.672 17.25 -5.613 1 41.44 5 VAL B O 1
ATOM 1752 N N . PRO B 1 6 ? 28.531 15.562 -4.785 1 48.38 6 PRO B N 1
ATOM 1753 C CA . PRO B 1 6 ? 27.266 14.914 -4.434 1 48.38 6 PRO B CA 1
ATOM 1754 C C . PRO B 1 6 ? 26.359 15.797 -3.578 1 48.38 6 PRO B C 1
ATOM 1756 O O . PRO B 1 6 ? 26.797 16.344 -2.566 1 48.38 6 PRO B O 1
ATOM 1759 N N . MET B 1 7 ? 25.484 16.641 -3.98 1 53.28 7 MET B N 1
ATOM 1760 C CA . MET B 1 7 ? 24.625 17.562 -3.236 1 53.28 7 MET B CA 1
ATOM 1761 C C . MET B 1 7 ? 24.078 16.891 -1.987 1 53.28 7 MET B C 1
ATOM 1763 O O . MET B 1 7 ? 23.562 15.766 -2.053 1 53.28 7 MET B O 1
ATOM 1767 N N . SER B 1 8 ? 24.5 17.266 -0.752 1 72.69 8 SER B N 1
ATOM 1768 C CA . SER B 1 8 ? 24.031 16.875 0.575 1 72.69 8 SER B CA 1
ATOM 1769 C C . SER B 1 8 ? 22.5 16.812 0.628 1 72.69 8 SER B C 1
ATOM 1771 O O . SER B 1 8 ? 21.828 17.516 -0.122 1 72.69 8 SER B O 1
ATOM 1773 N N . ARG B 1 9 ? 21.891 15.742 1.198 1 87.69 9 ARG B N 1
ATOM 1774 C CA . ARG B 1 9 ? 20.453 15.586 1.357 1 87.69 9 ARG B CA 1
ATOM 1775 C C . ARG B 1 9 ? 19.828 16.812 2.023 1 87.69 9 ARG B C 1
ATOM 1777 O O . ARG B 1 9 ? 20.406 17.359 2.975 1 87.69 9 ARG B O 1
ATOM 1784 N N . PRO B 1 10 ? 18.766 17.375 1.486 1 93.81 10 PRO B N 1
ATOM 1785 C CA . PRO B 1 10 ? 18.125 18.547 2.086 1 93.81 10 PRO B CA 1
ATOM 1786 C C . PRO B 1 10 ? 17.625 18.297 3.508 1 93.81 10 PRO B C 1
ATOM 1788 O O . PRO B 1 10 ? 17.344 17.141 3.863 1 93.81 10 PRO B O 1
ATOM 1791 N N . MET B 1 11 ? 17.625 19.344 4.281 1 94.12 11 MET B N 1
ATOM 1792 C CA . MET B 1 11 ? 16.938 19.266 5.562 1 94.12 11 MET B CA 1
ATOM 1793 C C . MET B 1 11 ? 15.43 19.172 5.363 1 94.12 11 MET B C 1
ATOM 1795 O O . MET B 1 11 ? 14.828 19.984 4.672 1 94.12 11 MET B O 1
ATOM 1799 N N . VAL B 1 12 ? 14.789 18.219 5.965 1 96.31 12 VAL B N 1
ATOM 1800 C CA . VAL B 1 12 ? 13.367 17.984 5.766 1 96.31 12 VAL B CA 1
ATOM 1801 C C . VAL B 1 12 ? 12.586 18.469 6.984 1 96.31 12 VAL B C 1
ATOM 1803 O O . VAL B 1 12 ? 12.781 17.969 8.094 1 96.31 12 VAL B O 1
ATOM 1806 N N . VAL B 1 13 ? 11.711 19.453 6.781 1 95.5 13 VAL B N 1
ATOM 1807 C CA . VAL B 1 13 ? 10.836 20.016 7.801 1 95.5 13 VAL B CA 1
ATOM 1808 C C . VAL B 1 13 ? 9.383 19.641 7.5 1 95.5 13 VAL B C 1
ATOM 1810 O O . VAL B 1 13 ? 8.859 19.984 6.438 1 95.5 13 VAL B O 1
ATOM 1813 N N . CYS B 1 14 ? 8.75 18.969 8.406 1 97.81 14 CYS B N 1
ATOM 1814 C CA . CYS B 1 14 ? 7.336 18.656 8.25 1 97.81 14 CYS B CA 1
ATOM 1815 C C . CYS B 1 14 ? 6.477 19.531 9.156 1 97.81 14 CYS B C 1
ATOM 1817 O O . CYS B 1 14 ? 6.676 19.547 10.375 1 97.81 14 CYS B O 1
ATOM 1819 N N . VAL B 1 15 ? 5.543 20.203 8.523 1 97.5 15 VAL B N 1
ATOM 1820 C CA . VAL B 1 15 ? 4.605 21.031 9.266 1 97.5 15 VAL B CA 1
ATOM 1821 C C . VAL B 1 15 ? 3.357 20.234 9.617 1 97.5 15 VAL B C 1
ATOM 1823 O O . VAL B 1 15 ? 2.607 19.812 8.727 1 97.5 15 VAL B O 1
ATOM 1826 N N . GLU B 1 16 ? 3.16 20.062 10.922 1 98.44 16 GLU B N 1
ATOM 1827 C CA . GLU B 1 16 ? 2.098 19.203 11.422 1 98.44 16 GLU B CA 1
ATOM 1828 C C . GLU B 1 16 ? 1.06 20 12.203 1 98.44 16 GLU B C 1
ATOM 1830 O O . GLU B 1 16 ? 1.34 21.109 12.672 1 98.44 16 GLU B O 1
ATOM 1835 N N . GLY B 1 17 ? -0.107 19.406 12.328 1 98.38 17 GLY B N 1
ATOM 1836 C CA . GLY B 1 17 ? -1.209 20.016 13.047 1 98.38 17 GLY B CA 1
ATOM 1837 C C . GLY B 1 17 ? -2.564 19.469 12.648 1 98.38 17 GLY B C 1
ATOM 1838 O O . GLY B 1 17 ? -2.682 18.75 11.648 1 98.38 17 GLY B O 1
ATOM 1839 N N . ASN B 1 18 ? -3.545 19.828 13.422 1 98.25 18 ASN B N 1
ATOM 1840 C CA . ASN B 1 18 ? -4.918 19.422 13.172 1 98.25 18 ASN B CA 1
ATOM 1841 C C . ASN B 1 18 ? -5.434 19.969 11.836 1 98.25 18 ASN B C 1
ATOM 1843 O O . ASN B 1 18 ? -4.754 20.766 11.188 1 98.25 18 ASN B O 1
ATOM 1847 N N . ILE B 1 19 ? -6.504 19.359 11.344 1 96.56 19 ILE B N 1
ATOM 1848 C CA . ILE B 1 19 ? -7.211 19.922 10.203 1 96.56 19 ILE B CA 1
ATOM 1849 C C . ILE B 1 19 ? -7.562 21.391 10.469 1 96.56 19 ILE B C 1
ATOM 1851 O O . ILE B 1 19 ? -8.055 21.719 11.547 1 96.56 19 ILE B O 1
ATOM 1855 N N . ALA B 1 20 ? -7.219 22.312 9.516 1 96.06 20 ALA B N 1
ATOM 1856 C CA . ALA B 1 20 ? -7.512 23.734 9.586 1 96.06 20 ALA B CA 1
ATOM 1857 C C . ALA B 1 20 ? -6.637 24.438 10.617 1 96.06 20 ALA B C 1
ATOM 1859 O O . ALA B 1 20 ? -7.016 25.469 11.172 1 96.06 20 ALA B O 1
ATOM 1860 N N . SER B 1 21 ? -5.484 23.875 10.883 1 96.56 21 SER B N 1
ATOM 1861 C CA . SER B 1 21 ? -4.59 24.484 11.859 1 96.56 21 SER B CA 1
ATOM 1862 C C . SER B 1 21 ? -3.771 25.609 11.227 1 96.56 21 SER B C 1
ATOM 1864 O O . SER B 1 21 ? -3.061 26.344 11.93 1 96.56 21 SER B O 1
ATOM 1866 N N . GLY B 1 22 ? -3.832 25.75 9.898 1 94 22 GLY B N 1
ATOM 1867 C CA . GLY B 1 22 ? -3.121 26.828 9.234 1 94 22 GLY B CA 1
ATOM 1868 C C . GLY B 1 22 ? -1.847 26.375 8.547 1 94 22 GLY B C 1
ATOM 1869 O O . GLY B 1 22 ? -1 27.203 8.188 1 94 22 GLY B O 1
ATOM 1870 N N . LYS B 1 23 ? -1.661 25.078 8.375 1 95.56 23 LYS B N 1
ATOM 1871 C CA . LYS B 1 23 ? -0.447 24.5 7.797 1 95.56 23 LYS B CA 1
ATOM 1872 C C . LYS B 1 23 ? -0.2 25.031 6.391 1 95.56 23 LYS B C 1
ATOM 1874 O O . LYS B 1 23 ? 0.913 25.453 6.066 1 95.56 23 LYS B O 1
ATOM 1879 N N . THR B 1 24 ? -1.273 24.969 5.551 1 94.38 24 THR B N 1
ATOM 1880 C CA . THR B 1 24 ? -1.145 25.391 4.16 1 94.38 24 THR B CA 1
ATOM 1881 C C . THR B 1 24 ? -0.644 26.828 4.07 1 94.38 24 THR B C 1
ATOM 1883 O O . THR B 1 24 ? 0.283 27.125 3.311 1 94.38 24 THR B O 1
ATOM 1886 N N . THR B 1 25 ? -1.269 27.719 4.789 1 92.06 25 THR B N 1
ATOM 1887 C CA . THR B 1 25 ? -0.872 29.109 4.812 1 92.06 25 THR B CA 1
ATOM 1888 C C . THR B 1 25 ? 0.568 29.266 5.293 1 92.06 25 THR B C 1
ATOM 1890 O O . THR B 1 25 ? 1.353 30.016 4.703 1 92.06 25 THR B O 1
ATOM 1893 N N . PHE B 1 26 ? 0.883 28.562 6.352 1 93.12 26 PHE B N 1
ATOM 1894 C CA . PHE B 1 26 ? 2.221 28.625 6.93 1 93.12 26 PHE B CA 1
ATOM 1895 C C . PHE B 1 26 ? 3.262 28.141 5.93 1 93.12 26 PHE B C 1
ATOM 1897 O O . PHE B 1 26 ? 4.258 28.812 5.68 1 93.12 26 PHE B O 1
ATOM 1904 N N . VAL B 1 27 ? 3.102 26.969 5.316 1 94.31 27 VAL B N 1
ATOM 1905 C CA . VAL B 1 27 ? 4.027 26.391 4.352 1 94.31 27 VAL B CA 1
ATOM 1906 C C . VAL B 1 27 ? 4.188 27.328 3.158 1 94.31 27 VAL B C 1
ATOM 1908 O O . VAL B 1 27 ? 5.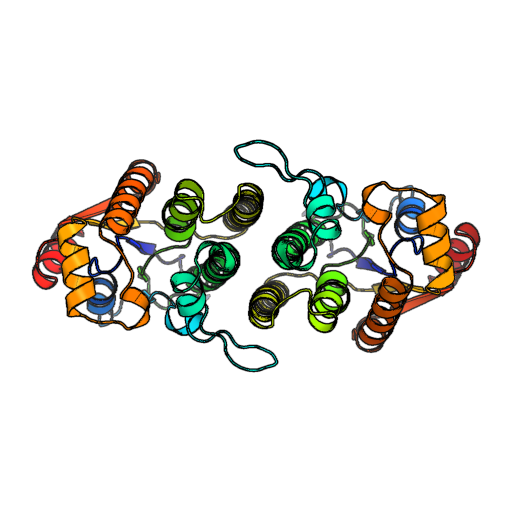305 27.562 2.695 1 94.31 27 VAL B O 1
ATOM 1911 N N . ASN B 1 28 ? 3.098 27.906 2.719 1 92.38 28 ASN B N 1
ATOM 1912 C CA . ASN B 1 28 ? 3.111 28.781 1.545 1 92.38 28 ASN B CA 1
ATOM 1913 C C . ASN B 1 28 ? 3.881 30.062 1.81 1 92.38 28 ASN B C 1
ATOM 1915 O O . ASN B 1 28 ? 4.355 30.719 0.875 1 92.38 28 ASN B O 1
ATOM 1919 N N . SER B 1 29 ? 4.02 30.469 3.004 1 90.06 29 SER B N 1
ATOM 1920 C CA . SER B 1 29 ? 4.734 31.703 3.336 1 90.06 29 SER B CA 1
ATOM 1921 C C . SER B 1 29 ? 6.227 31.562 3.051 1 90.06 29 SER B C 1
ATOM 1923 O O . SER B 1 29 ? 6.945 32.562 2.973 1 90.06 29 SER B O 1
ATOM 1925 N N . PHE B 1 30 ? 6.68 30.344 2.834 1 89.69 30 PHE B N 1
ATOM 1926 C CA . PHE B 1 30 ? 8.102 30.109 2.588 1 89.69 30 PHE B CA 1
ATOM 1927 C C . PHE B 1 30 ? 8.367 29.922 1.101 1 89.69 30 PHE B C 1
ATOM 1929 O O . PHE B 1 30 ? 9.516 29.734 0.688 1 89.69 30 PHE B O 1
ATOM 1936 N N . LYS B 1 31 ? 7.336 29.969 0.285 1 91.19 31 LYS B N 1
ATOM 1937 C CA . LYS B 1 31 ? 7.445 29.641 -1.136 1 91.19 31 LYS B CA 1
ATOM 1938 C C . LYS B 1 31 ? 8.406 30.594 -1.841 1 91.19 31 LYS B C 1
ATOM 1940 O O . LYS B 1 31 ? 9.047 30.234 -2.828 1 91.19 31 LYS B O 1
ATOM 1945 N N . LYS B 1 32 ? 8.594 31.781 -1.352 1 89.56 32 LYS B N 1
ATOM 1946 C CA . LYS B 1 32 ? 9.391 32.781 -2.037 1 89.56 32 LYS B CA 1
ATOM 1947 C C . LYS B 1 32 ? 10.844 32.75 -1.59 1 89.56 32 LYS B C 1
ATOM 1949 O O . LYS B 1 32 ? 11.703 33.406 -2.18 1 89.56 32 LYS B O 1
ATOM 1954 N N . LEU B 1 33 ? 11.078 31.953 -0.625 1 87.88 33 LEU B N 1
ATOM 1955 C CA . LEU B 1 33 ? 12.453 31.844 -0.145 1 87.88 33 LEU B CA 1
ATOM 1956 C C . LEU B 1 33 ? 13.266 30.906 -1.034 1 87.88 33 LEU B C 1
ATOM 1958 O O . LEU B 1 33 ? 12.875 29.75 -1.257 1 87.88 33 LEU B O 1
ATOM 1962 N N . ALA B 1 34 ? 14.391 31.375 -1.496 1 90.06 34 ALA B N 1
ATOM 1963 C CA . ALA B 1 34 ? 15.211 30.656 -2.469 1 90.06 34 ALA B CA 1
ATOM 1964 C C . ALA B 1 34 ? 15.766 29.359 -1.878 1 90.06 34 ALA B C 1
ATOM 1966 O O . ALA B 1 34 ? 15.992 28.391 -2.6 1 90.06 34 ALA B O 1
ATOM 1967 N N . ASP B 1 35 ? 15.977 29.344 -0.627 1 92.75 35 ASP B N 1
ATOM 1968 C CA . ASP B 1 35 ? 16.625 28.188 -0.006 1 92.75 35 ASP B CA 1
ATOM 1969 C C . ASP B 1 35 ? 15.594 27.156 0.461 1 92.75 35 ASP B C 1
ATOM 1971 O O . ASP B 1 35 ? 15.938 26.188 1.135 1 92.75 35 ASP B O 1
ATOM 1975 N N . VAL B 1 36 ? 14.359 27.391 0.135 1 93.62 36 VAL B N 1
ATOM 1976 C CA . VAL B 1 36 ? 13.297 26.516 0.62 1 93.62 36 VAL B CA 1
ATOM 1977 C C . VAL B 1 36 ? 12.477 26 -0.559 1 93.62 36 VAL B C 1
ATOM 1979 O O . VAL B 1 36 ? 12.156 26.75 -1.479 1 93.62 36 VAL B O 1
ATOM 1982 N N . HIS B 1 37 ? 12.219 24.766 -0.601 1 96.62 37 HIS B N 1
ATOM 1983 C CA . HIS B 1 37 ? 11.258 24.141 -1.504 1 96.62 37 HIS B CA 1
ATOM 1984 C C . HIS B 1 37 ? 10.078 23.562 -0.735 1 96.62 37 HIS B C 1
ATOM 1986 O O . HIS B 1 37 ? 10.258 22.719 0.141 1 96.62 37 HIS B O 1
ATOM 1992 N N . THR B 1 38 ? 8.898 24.031 -1.045 1 97.19 38 THR B N 1
ATOM 1993 C CA . THR B 1 38 ? 7.719 23.656 -0.273 1 97.19 38 THR B CA 1
ATOM 1994 C C . THR B 1 38 ? 6.883 22.625 -1.021 1 97.19 38 THR B C 1
ATOM 1996 O O . THR B 1 38 ? 6.848 22.625 -2.252 1 97.19 38 THR B O 1
ATOM 1999 N N . PHE B 1 39 ? 6.215 21.766 -0.26 1 97.75 39 PHE B N 1
ATOM 2000 C CA . PHE B 1 39 ? 5.297 20.766 -0.787 1 97.75 39 PHE B CA 1
ATOM 2001 C C . PHE B 1 39 ? 3.975 20.781 -0.03 1 97.75 39 PHE B C 1
ATOM 2003 O O . PHE B 1 39 ? 3.947 20.625 1.191 1 97.75 39 PHE B O 1
ATOM 2010 N N . GLU B 1 40 ? 2.945 20.953 -0.743 1 96.56 40 GLU B N 1
ATOM 2011 C CA . GLU B 1 40 ? 1.614 20.938 -0.143 1 96.56 40 GLU B CA 1
ATOM 2012 C C . GLU B 1 40 ? 1.088 19.516 -0 1 96.56 40 GLU B C 1
ATOM 2014 O O . GLU B 1 40 ? 1.512 18.609 -0.729 1 96.56 40 GLU B O 1
ATOM 2019 N N . GLU B 1 41 ? 0.195 19.359 0.978 1 96.69 41 GLU B N 1
ATOM 2020 C CA . GLU B 1 41 ? -0.534 18.109 1.071 1 96.69 41 GLU B CA 1
ATOM 2021 C C . GLU B 1 41 ? -1.279 17.797 -0.225 1 96.69 41 GLU B C 1
ATOM 2023 O O . GLU B 1 41 ? -1.919 18.688 -0.802 1 96.69 41 GLU B O 1
ATOM 2028 N N . PRO B 1 42 ? -1.202 16.625 -0.729 1 96.88 42 PRO B N 1
ATOM 2029 C CA . PRO B 1 42 ? -1.771 16.328 -2.049 1 96.88 42 PRO B CA 1
ATOM 2030 C C . PRO B 1 42 ? -3.268 16.031 -1.993 1 96.88 42 PRO B C 1
ATOM 2032 O O . PRO B 1 42 ? -3.723 15.039 -2.564 1 96.88 42 PRO B O 1
ATOM 2035 N N . VAL B 1 43 ? -4.043 16.922 -1.522 1 95.25 43 VAL B N 1
ATOM 2036 C CA . VAL B 1 43 ? -5.48 16.766 -1.341 1 95.25 43 VAL B CA 1
ATOM 2037 C C . VAL B 1 43 ? -6.164 16.641 -2.701 1 95.25 43 VAL B C 1
ATOM 2039 O O . VAL B 1 43 ? -7.137 15.898 -2.855 1 95.25 43 VAL B O 1
ATOM 2042 N N . LYS B 1 44 ? -5.656 17.375 -3.654 1 95.56 44 LYS B N 1
ATOM 2043 C CA . LYS B 1 44 ? -6.227 17.328 -4.996 1 95.56 44 LYS B CA 1
ATOM 2044 C C . LYS B 1 44 ? -6.188 15.906 -5.551 1 95.56 44 LYS B C 1
ATOM 2046 O O . LYS B 1 44 ? -7.113 15.477 -6.242 1 95.56 44 LYS B O 1
ATOM 2051 N N . GLU B 1 45 ? -5.145 15.188 -5.258 1 97.81 45 GLU B N 1
ATOM 2052 C CA . GLU B 1 45 ? -5.043 13.805 -5.703 1 97.81 45 GLU B CA 1
ATOM 2053 C C . GLU B 1 45 ? -6.098 12.93 -5.031 1 97.81 45 GLU B C 1
ATOM 2055 O O . GLU B 1 45 ? -6.625 12 -5.648 1 97.81 45 GLU B O 1
ATOM 2060 N N . TRP B 1 46 ? -6.391 13.219 -3.781 1 98 46 TRP B N 1
ATOM 2061 C CA . TRP B 1 46 ? -7.371 12.438 -3.037 1 98 46 TRP B CA 1
ATOM 2062 C C . TRP B 1 46 ? -8.773 12.648 -3.596 1 98 46 TRP B C 1
ATOM 2064 O O . TRP B 1 46 ? -9.633 11.773 -3.471 1 98 46 TRP B O 1
ATOM 2074 N N . ARG B 1 47 ? -8.961 13.805 -4.223 1 96.94 47 ARG B N 1
ATOM 2075 C CA . ARG B 1 47 ? -10.273 14.164 -4.75 1 96.94 47 ARG B CA 1
ATOM 2076 C C . ARG B 1 47 ? -10.438 13.68 -6.188 1 96.94 47 ARG B C 1
ATOM 2078 O O . ARG B 1 47 ? -11.523 13.789 -6.762 1 96.94 47 ARG B O 1
ATOM 2085 N N . SER B 1 48 ? -9.375 13.211 -6.727 1 97.62 48 SER B N 1
ATOM 2086 C CA . SER B 1 48 ? -9.422 12.805 -8.133 1 97.62 48 SER B CA 1
ATOM 2087 C C . SER B 1 48 ? -8.461 11.656 -8.406 1 97.62 48 SER B C 1
ATOM 2089 O O . SER B 1 48 ? -7.508 11.812 -9.172 1 97.62 48 SER B O 1
ATOM 2091 N N . VAL B 1 49 ? -8.781 10.516 -7.953 1 97.88 49 VAL B N 1
ATOM 2092 C CA . VAL B 1 49 ? -7.98 9.32 -8.219 1 97.88 49 VAL B CA 1
ATOM 2093 C C . VAL B 1 49 ? -8.336 8.758 -9.594 1 97.88 49 VAL B C 1
ATOM 2095 O O . VAL B 1 49 ? -9.492 8.43 -9.859 1 97.88 49 VAL B O 1
ATOM 2098 N N . PRO B 1 50 ? -7.348 8.719 -10.445 1 97.06 50 PRO B N 1
ATOM 2099 C CA . PRO B 1 50 ? -7.664 8.203 -11.781 1 97.06 50 PRO B CA 1
ATOM 2100 C C . PRO B 1 50 ? -8.086 6.734 -11.766 1 97.06 50 PRO B C 1
ATOM 2102 O O . PRO B 1 50 ? -7.48 5.926 -11.055 1 97.06 50 PRO B O 1
ATOM 2105 N N . GLY B 1 51 ? -9.141 6.422 -12.484 1 95.5 51 GLY B N 1
ATOM 2106 C CA . GLY B 1 51 ? -9.617 5.051 -12.578 1 95.5 51 GLY B CA 1
ATOM 2107 C C . GLY B 1 51 ? -10.094 4.68 -13.969 1 95.5 51 GLY B C 1
ATOM 2108 O O . GLY B 1 51 ? -10.133 5.523 -14.859 1 95.5 51 GLY B O 1
ATOM 2109 N N . VAL B 1 52 ? -10.438 3.422 -14.164 1 93 52 VAL B N 1
ATOM 2110 C CA . VAL B 1 52 ? -10.828 2.867 -15.453 1 93 52 VAL B CA 1
ATOM 2111 C C . VAL B 1 52 ? -12.203 3.4 -15.852 1 93 52 VAL B C 1
ATOM 2113 O O . VAL B 1 52 ? -12.516 3.49 -17.047 1 93 52 VAL B O 1
ATOM 2116 N N . SER B 1 53 ? -13.023 3.809 -14.961 1 90.06 53 SER B N 1
ATOM 2117 C CA . SER B 1 53 ? -14.375 4.293 -15.25 1 90.06 53 SER B CA 1
ATOM 2118 C C . SER B 1 53 ? -14.516 5.773 -14.898 1 90.06 53 SER B C 1
ATOM 2120 O O . SER B 1 53 ? -15.625 6.262 -14.688 1 90.06 53 SER B O 1
ATOM 2122 N N . GLY B 1 54 ? -13.375 6.418 -14.734 1 93.62 54 GLY B N 1
ATOM 2123 C CA . GLY B 1 54 ? -13.383 7.82 -14.352 1 93.62 54 GLY B CA 1
ATOM 2124 C C . GLY B 1 54 ? -12.633 8.094 -13.062 1 93.62 54 GLY B C 1
ATOM 2125 O O . GLY B 1 54 ? -12.133 7.168 -12.414 1 93.62 54 GLY B O 1
ATOM 2126 N N . SER B 1 55 ? -12.672 9.312 -12.695 1 96.69 55 SER B N 1
ATOM 2127 C CA . SER B 1 55 ? -11.945 9.727 -11.5 1 96.69 55 SER B CA 1
ATOM 2128 C C . SER B 1 55 ? -12.789 9.516 -10.242 1 96.69 55 SER B C 1
ATOM 2130 O O . SER B 1 55 ? -14.023 9.539 -10.305 1 96.69 55 SER B O 1
ATOM 2132 N N . HIS B 1 56 ? -12.133 9.281 -9.164 1 97.94 56 HIS B N 1
ATOM 2133 C CA . HIS B 1 56 ? -12.82 9.031 -7.906 1 97.94 56 HIS B CA 1
ATOM 2134 C C . HIS B 1 56 ? -12.406 10.039 -6.844 1 97.94 56 HIS B C 1
ATOM 2136 O O . HIS B 1 56 ? -11.211 10.289 -6.652 1 97.94 56 HIS B O 1
ATOM 2142 N N . ASN B 1 57 ? -13.336 10.641 -6.188 1 97.25 57 ASN B N 1
ATOM 2143 C CA . ASN B 1 57 ? -13.094 11.5 -5.035 1 97.25 57 ASN B CA 1
ATOM 2144 C C . ASN B 1 57 ? -13.102 10.703 -3.73 1 97.25 57 ASN B C 1
ATOM 2146 O O . ASN B 1 57 ? -14.141 10.586 -3.078 1 97.25 57 ASN B O 1
ATOM 2150 N N . LEU B 1 58 ? -11.969 10.188 -3.305 1 98.06 58 LEU B N 1
ATOM 2151 C CA . LEU B 1 58 ? -11.859 9.312 -2.141 1 98.06 58 LEU B CA 1
ATOM 2152 C C . LEU B 1 58 ? -12.156 10.078 -0.856 1 98.06 58 LEU B C 1
ATOM 2154 O O . LEU B 1 58 ? -12.656 9.5 0.112 1 98.06 58 LEU B O 1
ATOM 2158 N N . LEU B 1 59 ? -11.758 11.359 -0.891 1 96.25 59 LEU B N 1
ATOM 2159 C CA . LEU B 1 59 ? -12.031 12.172 0.286 1 96.25 59 LEU B CA 1
ATOM 2160 C C . LEU B 1 59 ? -13.531 12.266 0.546 1 96.25 59 LEU B C 1
ATOM 2162 O O . LEU B 1 59 ? -13.977 12.102 1.685 1 96.25 59 LEU B O 1
ATOM 2166 N N . GLN B 1 60 ? -14.227 12.484 -0.488 1 95.06 60 GLN B N 1
ATOM 2167 C CA . GLN B 1 60 ? -15.688 12.508 -0.373 1 95.06 60 GLN B CA 1
ATOM 2168 C C . GLN B 1 60 ? -16.219 11.156 0.084 1 95.06 60 GLN B C 1
ATOM 2170 O O . GLN B 1 60 ? -17.125 11.094 0.925 1 95.06 60 GLN B O 1
ATOM 2175 N N . LEU B 1 61 ? -15.727 10.062 -0.489 1 96.38 61 LEU B N 1
ATOM 2176 C CA . LEU B 1 61 ? -16.156 8.727 -0.099 1 96.38 61 LEU B CA 1
ATOM 2177 C C . LEU B 1 61 ? -15.898 8.484 1.385 1 96.38 61 LEU B C 1
ATOM 2179 O O . LEU B 1 61 ? -16.766 7.957 2.09 1 96.38 61 LEU B O 1
ATOM 2183 N N . LEU B 1 62 ? -14.766 8.891 1.845 1 96.69 62 LEU B N 1
ATOM 2184 C CA . LEU B 1 62 ? -14.43 8.727 3.254 1 96.69 62 LEU B CA 1
ATOM 2185 C C . LEU B 1 62 ? -15.469 9.398 4.145 1 96.69 62 LEU B C 1
ATOM 2187 O O . LEU B 1 62 ? -16.031 8.758 5.035 1 96.69 62 LEU B O 1
ATOM 2191 N N . TYR B 1 63 ? -15.711 10.648 3.863 1 90.75 63 TYR B N 1
ATOM 2192 C CA . TYR B 1 63 ? -16.562 11.406 4.77 1 90.75 63 TYR B CA 1
ATOM 2193 C C . TYR B 1 63 ? -18.016 10.969 4.637 1 90.75 63 TYR B C 1
ATOM 2195 O O . TYR B 1 63 ? -18.797 11.078 5.59 1 90.75 63 TYR B O 1
ATOM 2203 N N . SER B 1 64 ? -18.422 10.438 3.529 1 92.94 64 SER B N 1
ATOM 2204 C CA . SER B 1 64 ? -19.781 9.961 3.34 1 92.94 64 SER B CA 1
ATOM 2205 C C . SER B 1 64 ? -20.016 8.648 4.082 1 92.94 64 SER B C 1
ATOM 2207 O O . SER B 1 64 ? -21.125 8.398 4.57 1 92.94 64 SER B O 1
ATOM 2209 N N . ASP B 1 65 ? -19.031 7.785 4.125 1 95.25 65 ASP B N 1
ATOM 2210 C CA . ASP B 1 65 ? -19.109 6.488 4.789 1 95.25 65 ASP B CA 1
ATOM 2211 C C . ASP B 1 65 ? -17.75 6.051 5.309 1 95.25 65 ASP B C 1
ATOM 2213 O O . ASP B 1 65 ? -17.109 5.18 4.719 1 95.25 65 ASP B O 1
ATOM 2217 N N . PRO B 1 66 ? -17.375 6.586 6.449 1 95.56 66 PRO B N 1
ATOM 2218 C CA . PRO B 1 66 ? -16.031 6.305 6.969 1 95.56 66 PRO B CA 1
ATOM 2219 C C . PRO B 1 66 ? -15.797 4.816 7.223 1 95.56 66 PRO B C 1
ATOM 2221 O O . PRO B 1 66 ? -14.703 4.305 6.969 1 95.56 66 PRO B O 1
ATOM 2224 N N . LYS B 1 67 ? -16.766 4.105 7.641 1 96.19 67 LYS B N 1
ATOM 2225 C CA . LYS B 1 67 ? -16.594 2.684 7.93 1 96.19 67 LYS B CA 1
ATOM 2226 C C . LYS B 1 67 ? -16.219 1.909 6.668 1 96.19 67 LYS B C 1
ATOM 2228 O O . LYS B 1 67 ? -15.414 0.978 6.723 1 96.19 67 LYS B O 1
ATOM 2233 N N . ARG B 1 68 ? -16.766 2.365 5.617 1 96.88 68 ARG B N 1
ATOM 2234 C CA . ARG B 1 68 ? -16.562 1.66 4.355 1 96.88 68 ARG B CA 1
ATOM 2235 C C . ARG B 1 68 ? -15.258 2.078 3.689 1 96.88 68 ARG B C 1
ATOM 2237 O O . ARG B 1 68 ? -14.578 1.256 3.072 1 96.88 68 ARG B O 1
ATOM 2244 N N . TRP B 1 69 ? -14.82 3.338 3.822 1 97.75 69 TRP B N 1
ATOM 2245 C CA . TRP B 1 69 ? -13.859 3.854 2.857 1 97.75 69 TRP B CA 1
ATOM 2246 C C . TRP B 1 69 ? -12.562 4.273 3.551 1 97.75 69 TRP B C 1
ATOM 2248 O O . TRP B 1 69 ? -11.586 4.633 2.891 1 97.75 69 TRP B O 1
ATOM 2258 N N . SER B 1 70 ? -12.516 4.16 4.879 1 98.19 70 SER B N 1
ATOM 2259 C CA . SER B 1 70 ? -11.336 4.609 5.613 1 98.19 70 SER B CA 1
ATOM 2260 C C . SER B 1 70 ? -10.078 3.871 5.156 1 98.19 70 SER B C 1
ATOM 2262 O O . SER B 1 70 ? -9.031 4.488 4.949 1 98.19 70 SER B O 1
ATOM 2264 N N . PHE B 1 71 ? -10.242 2.605 4.988 1 98.56 71 PHE B N 1
ATOM 2265 C CA . PHE B 1 71 ? -9.078 1.802 4.633 1 98.56 71 PHE B CA 1
ATOM 2266 C C . PHE B 1 71 ? -8.547 2.201 3.262 1 98.56 71 PHE B C 1
ATOM 2268 O O . PHE B 1 71 ? -7.348 2.457 3.105 1 98.56 71 PHE B O 1
ATOM 2275 N N . ALA B 1 72 ? -9.398 2.234 2.256 1 98.38 72 ALA B N 1
ATOM 2276 C CA . ALA B 1 72 ? -8.984 2.598 0.904 1 98.38 72 ALA B CA 1
ATOM 2277 C C . ALA B 1 72 ? -8.375 3.998 0.873 1 98.38 72 ALA B C 1
ATOM 2279 O O . ALA B 1 72 ? -7.34 4.219 0.239 1 98.38 72 ALA B O 1
ATOM 2280 N N . PHE B 1 73 ? -9.031 4.906 1.572 1 98.62 73 PHE B N 1
ATOM 2281 C CA . PHE B 1 73 ? -8.562 6.285 1.598 1 98.62 73 PHE B CA 1
ATOM 2282 C C . PHE B 1 73 ? -7.168 6.371 2.217 1 98.62 73 PHE B C 1
ATOM 2284 O O . PHE B 1 73 ? -6.262 6.977 1.639 1 98.62 73 PHE B O 1
ATOM 2291 N N . GLN B 1 74 ? -7.012 5.738 3.352 1 98.69 74 GLN B N 1
ATOM 2292 C CA . GLN B 1 74 ? -5.742 5.855 4.066 1 98.69 74 GLN B CA 1
ATOM 2293 C C . GLN B 1 74 ? -4.617 5.156 3.309 1 98.69 74 GLN B C 1
ATOM 2295 O O . GLN B 1 74 ? -3.459 5.57 3.385 1 98.69 74 GLN B O 1
ATOM 2300 N N . HIS B 1 75 ? -4.918 4.109 2.562 1 98.5 75 HIS B N 1
ATOM 2301 C CA . HIS B 1 75 ? -3.898 3.504 1.714 1 98.5 75 HIS B CA 1
ATOM 2302 C C . HIS B 1 75 ? -3.455 4.461 0.614 1 98.5 75 HIS B C 1
ATOM 2304 O O . HIS B 1 75 ? -2.271 4.52 0.274 1 98.5 75 HIS B O 1
ATOM 2310 N N . TYR B 1 76 ? -4.43 5.164 0.077 1 98.75 76 TYR B N 1
ATOM 2311 C CA . TYR B 1 76 ? -4.051 6.113 -0.964 1 98.75 76 TYR B CA 1
ATOM 2312 C C . TYR B 1 76 ? -3.283 7.289 -0.377 1 98.75 76 TYR B C 1
ATOM 2314 O O . TYR B 1 76 ? -2.348 7.801 -0.996 1 98.75 76 TYR B O 1
ATOM 2322 N N . VAL B 1 77 ? -3.678 7.734 0.818 1 98.69 77 VAL B N 1
ATOM 2323 C CA . VAL B 1 77 ? -2.93 8.766 1.531 1 98.69 77 VAL B CA 1
ATOM 2324 C C . VAL B 1 77 ? -1.486 8.312 1.731 1 98.69 77 VAL B C 1
ATOM 2326 O O . VAL B 1 77 ? -0.549 9.078 1.488 1 98.69 77 VAL B O 1
ATOM 2329 N N . GLN B 1 78 ? -1.355 7.066 2.152 1 98.44 78 GLN B N 1
ATOM 2330 C CA . GLN B 1 78 ? -0.021 6.523 2.383 1 98.44 78 GLN B CA 1
ATOM 2331 C C . GLN B 1 78 ? 0.829 6.594 1.118 1 98.44 78 GLN B C 1
ATOM 2333 O O . GLN B 1 78 ? 1.982 7.023 1.162 1 98.44 78 GLN B O 1
ATOM 2338 N N . LEU B 1 79 ? 0.266 6.238 -0.018 1 98.56 79 LEU B N 1
ATOM 2339 C CA . LEU B 1 79 ? 0.984 6.27 -1.287 1 98.56 79 LEU B CA 1
ATOM 2340 C C . LEU B 1 79 ? 1.363 7.699 -1.66 1 98.56 79 LEU B C 1
ATOM 2342 O O . LEU B 1 79 ? 2.516 7.973 -2.004 1 98.56 79 LEU B O 1
ATOM 2346 N N . THR B 1 80 ? 0.432 8.602 -1.586 1 98.62 80 THR B N 1
ATOM 2347 C CA . THR B 1 80 ? 0.663 9.961 -2.068 1 98.62 80 THR B CA 1
ATOM 2348 C C . THR B 1 80 ? 1.62 10.703 -1.145 1 98.62 80 THR B C 1
ATOM 2350 O O . THR B 1 80 ? 2.445 11.5 -1.606 1 98.62 80 THR B O 1
ATOM 2353 N N . MET B 1 81 ? 1.523 10.453 0.175 1 98.5 81 MET B N 1
ATOM 2354 C CA . MET B 1 81 ? 2.482 11.062 1.092 1 98.5 81 MET B CA 1
ATOM 2355 C C . MET B 1 81 ? 3.879 10.492 0.877 1 98.5 81 MET B C 1
ATOM 2357 O O . MET B 1 81 ? 4.871 11.219 0.986 1 98.5 81 MET B O 1
ATOM 2361 N N . LEU B 1 82 ? 3.939 9.188 0.615 1 98.5 82 LEU B N 1
ATOM 2362 C CA . LEU B 1 82 ? 5.223 8.578 0.276 1 98.5 82 LEU B CA 1
ATOM 2363 C C . LEU B 1 82 ? 5.844 9.258 -0.939 1 98.5 82 LEU B C 1
ATOM 2365 O O . LEU B 1 82 ? 7.031 9.586 -0.935 1 98.5 82 LEU B O 1
ATOM 2369 N N . LYS B 1 83 ? 5.043 9.531 -1.946 1 97.88 83 LYS B N 1
ATOM 2370 C CA . LYS B 1 83 ? 5.516 10.211 -3.15 1 97.88 83 LYS B CA 1
ATOM 2371 C C . LYS B 1 83 ? 6.051 11.602 -2.824 1 97.88 83 LYS B C 1
ATOM 2373 O O . LYS B 1 83 ? 7.074 12.023 -3.371 1 97.88 83 LYS B O 1
ATOM 2378 N N . VAL B 1 84 ? 5.391 12.305 -1.949 1 97.81 84 VAL B N 1
ATOM 2379 C CA . VAL B 1 84 ? 5.836 13.641 -1.566 1 97.81 84 VAL B CA 1
ATOM 2380 C C . VAL B 1 84 ? 7.176 13.547 -0.839 1 97.81 84 VAL B C 1
ATOM 2382 O O . VAL B 1 84 ? 8.102 14.32 -1.124 1 97.81 84 VAL B O 1
ATOM 2385 N N . HIS B 1 85 ? 7.258 12.617 0.082 1 97.81 85 HIS B N 1
ATOM 2386 C CA . HIS B 1 85 ? 8.508 12.414 0.807 1 97.81 85 HIS B CA 1
ATOM 2387 C C . HIS B 1 85 ? 9.664 12.164 -0.151 1 97.81 85 HIS B C 1
ATOM 2389 O O . HIS B 1 85 ? 10.781 12.648 0.073 1 97.81 85 HIS B O 1
ATOM 2395 N N . GLU B 1 86 ? 9.414 11.477 -1.184 1 96.12 86 GLU B N 1
ATOM 2396 C CA . GLU B 1 86 ? 10.469 11.031 -2.082 1 96.12 86 GLU B CA 1
ATOM 2397 C C . GLU B 1 86 ? 10.766 12.078 -3.15 1 96.12 86 GLU B C 1
ATOM 2399 O O . GLU B 1 86 ? 11.797 12.008 -3.828 1 96.12 86 GLU B O 1
ATOM 2404 N N . CYS B 1 87 ? 9.883 13.008 -3.334 1 95.81 87 CYS B N 1
ATOM 2405 C CA . CYS B 1 87 ? 10.086 14.039 -4.344 1 95.81 87 CYS B CA 1
ATOM 2406 C C . CYS B 1 87 ? 11.336 14.859 -4.035 1 95.81 87 CYS B C 1
ATOM 2408 O O . CYS B 1 87 ? 11.492 15.367 -2.926 1 95.81 87 CYS B O 1
ATOM 2410 N N . PRO B 1 88 ? 12.258 14.945 -4.977 1 94.5 88 PRO B N 1
ATOM 2411 C CA . PRO B 1 88 ? 13.461 15.742 -4.734 1 94.5 88 PRO B CA 1
ATOM 2412 C C . PRO B 1 88 ? 13.164 17.219 -4.52 1 94.5 88 PRO B C 1
ATOM 2414 O O . PRO B 1 88 ? 12.258 17.766 -5.16 1 94.5 88 PRO B O 1
ATOM 2417 N N . ALA B 1 89 ? 13.914 17.781 -3.586 1 94.12 89 ALA B N 1
ATOM 2418 C CA . ALA B 1 89 ? 13.828 19.219 -3.355 1 94.12 89 ALA B CA 1
ATOM 2419 C C . ALA B 1 89 ? 14.961 19.953 -4.066 1 94.12 89 ALA B C 1
ATOM 2421 O O . ALA B 1 89 ? 16.109 19.516 -4.023 1 94.12 89 ALA B O 1
ATOM 2422 N N . ASN B 1 90 ? 14.578 20.969 -4.738 1 93.25 90 ASN B N 1
ATOM 2423 C CA . ASN B 1 90 ? 15.562 21.797 -5.422 1 93.25 90 ASN B CA 1
ATOM 2424 C C . ASN B 1 90 ? 16.062 22.938 -4.523 1 93.25 90 ASN B C 1
ATOM 2426 O O . ASN B 1 90 ? 16.188 24.078 -4.969 1 93.25 90 ASN B O 1
ATOM 2430 N N . ALA B 1 91 ? 16.188 22.75 -3.285 1 94.19 91 ALA B N 1
ATOM 2431 C CA . ALA B 1 91 ? 16.656 23.688 -2.266 1 94.19 91 ALA B CA 1
ATOM 2432 C C . ALA B 1 91 ? 17.219 22.953 -1.057 1 94.19 91 ALA B C 1
ATOM 2434 O O . ALA B 1 91 ? 16.938 21.766 -0.862 1 94.19 91 ALA B O 1
ATOM 2435 N N . PRO B 1 92 ? 18.094 23.562 -0.324 1 93.88 92 PRO B N 1
ATOM 2436 C CA . PRO B 1 92 ? 18.719 22.891 0.826 1 93.88 92 PRO B CA 1
ATOM 2437 C C . PRO B 1 92 ? 17.703 22.531 1.907 1 93.88 92 PRO B C 1
ATOM 2439 O O . PRO B 1 92 ? 17.984 21.688 2.768 1 93.88 92 PRO B O 1
ATOM 2442 N N . ILE B 1 93 ? 16.531 23.234 1.888 1 93.94 93 ILE B N 1
ATOM 2443 C CA . ILE B 1 93 ? 15.5 22.953 2.879 1 93.94 93 ILE B CA 1
ATOM 2444 C C . ILE B 1 93 ? 14.211 22.516 2.178 1 93.94 93 ILE B C 1
ATOM 2446 O O . ILE B 1 93 ? 13.742 23.188 1.26 1 93.94 93 ILE B O 1
ATOM 2450 N N . LYS B 1 94 ? 13.75 21.422 2.572 1 96.62 94 LYS B N 1
ATOM 2451 C CA . LYS B 1 94 ? 12.469 20.891 2.117 1 96.62 94 LYS B CA 1
ATOM 2452 C C . LYS B 1 94 ? 11.398 21.062 3.191 1 96.62 94 LYS B C 1
ATOM 2454 O O . LYS B 1 94 ? 11.539 20.547 4.301 1 96.62 94 LYS B O 1
ATOM 2459 N N . VAL B 1 95 ? 10.312 21.797 2.902 1 96.31 95 VAL B N 1
ATOM 2460 C CA . VAL B 1 95 ? 9.211 21.984 3.838 1 96.31 95 VAL B CA 1
ATOM 2461 C C . VAL B 1 95 ? 7.957 21.297 3.305 1 96.31 95 VAL B C 1
ATOM 2463 O O . VAL B 1 95 ? 7.492 21.609 2.205 1 96.31 95 VAL B O 1
ATOM 2466 N N . MET B 1 96 ? 7.402 20.406 4.09 1 97.94 96 MET B N 1
ATOM 2467 C CA . MET B 1 96 ? 6.23 19.641 3.658 1 97.94 96 MET B CA 1
ATOM 2468 C C . MET B 1 96 ? 5.047 19.891 4.582 1 97.94 96 MET B C 1
ATOM 2470 O O . MET B 1 96 ? 5.207 19.969 5.801 1 97.94 96 MET B O 1
ATOM 2474 N N . GLU B 1 97 ? 3.891 20.016 3.93 1 98.06 97 GLU B N 1
ATOM 2475 C CA . GLU B 1 97 ? 2.641 20 4.688 1 98.06 97 GLU B CA 1
ATOM 2476 C C . GLU B 1 97 ? 2.258 18.594 5.102 1 98.06 97 GLU B C 1
ATOM 2478 O O . GLU B 1 97 ? 1.764 17.812 4.281 1 98.06 97 GLU B O 1
ATOM 2483 N N . ARG B 1 98 ? 2.447 18.203 6.336 1 98.06 98 ARG B N 1
ATOM 2484 C CA . ARG B 1 98 ? 2.23 16.875 6.934 1 98.06 98 ARG B CA 1
ATOM 2485 C C . ARG B 1 98 ? 3.234 15.867 6.395 1 98.06 98 ARG B C 1
ATOM 2487 O O . ARG B 1 98 ? 4.094 16.203 5.578 1 98.06 98 ARG B O 1
ATOM 2494 N N . SER B 1 99 ? 3.268 14.766 7.031 1 98.06 99 SER B N 1
ATOM 2495 C CA . SER B 1 99 ? 4.074 13.609 6.66 1 98.06 99 SER B CA 1
ATOM 2496 C C . SER B 1 99 ? 3.254 12.328 6.711 1 98.06 99 SER B C 1
ATOM 2498 O O . SER B 1 99 ? 2.096 12.344 7.133 1 98.06 99 SER B O 1
ATOM 2500 N N . ILE B 1 100 ? 3.855 11.273 6.242 1 98.5 100 ILE B N 1
ATOM 2501 C CA . ILE B 1 100 ? 3.236 9.953 6.285 1 98.5 100 ILE B CA 1
ATOM 2502 C C . ILE B 1 100 ? 3.006 9.539 7.738 1 98.5 100 ILE B C 1
ATOM 2504 O O . ILE B 1 100 ? 2.166 8.68 8.016 1 98.5 100 ILE B O 1
ATOM 2508 N N . HIS B 1 101 ? 3.633 10.18 8.742 1 98.5 101 HIS B N 1
ATOM 2509 C CA . HIS B 1 101 ? 3.588 9.789 10.148 1 98.5 101 HIS B CA 1
ATOM 2510 C C . HIS B 1 101 ? 2.291 10.25 10.805 1 98.5 101 HIS B C 1
ATOM 2512 O O . HIS B 1 101 ? 1.686 9.5 11.586 1 98.5 101 HIS B O 1
ATOM 2518 N N . SER B 1 102 ? 1.873 11.438 10.484 1 98.31 102 SER B N 1
ATOM 2519 C CA . SER B 1 102 ? 0.587 11.844 11.039 1 98.31 102 SER B CA 1
ATOM 2520 C C . SER B 1 102 ? -0.555 11.023 10.461 1 98.31 102 SER B C 1
ATOM 2522 O O . SER B 1 102 ? -1.547 10.758 11.141 1 98.31 102 SER B O 1
ATOM 2524 N N . ALA B 1 103 ? -0.394 10.656 9.164 1 98.12 103 ALA B N 1
ATOM 2525 C CA . ALA B 1 103 ? -1.393 9.758 8.586 1 98.12 103 ALA B CA 1
ATOM 2526 C C . ALA B 1 103 ? -1.516 8.477 9.406 1 98.12 103 ALA B C 1
ATOM 2528 O O . ALA B 1 103 ? -2.623 8.047 9.742 1 98.12 103 ALA B O 1
ATOM 2529 N N . ARG B 1 104 ? -0.408 7.953 9.805 1 98.44 104 ARG B N 1
ATOM 2530 C CA . ARG B 1 104 ? -0.395 6.691 10.539 1 98.44 104 ARG B CA 1
ATOM 2531 C C . ARG B 1 104 ? -0.791 6.895 11.992 1 98.44 104 ARG B C 1
ATOM 2533 O O . ARG B 1 104 ? -1.634 6.168 12.523 1 98.44 104 ARG B O 1
ATOM 2540 N N . HIS B 1 105 ? -0.225 7.852 12.648 1 98.44 105 HIS B N 1
ATOM 2541 C CA . HIS B 1 105 ? -0.292 7.918 14.109 1 98.44 105 HIS B CA 1
ATOM 2542 C C . HIS B 1 105 ? -1.483 8.75 14.562 1 98.44 105 HIS B C 1
ATOM 2544 O O . HIS B 1 105 ? -1.885 8.688 15.727 1 98.44 105 HIS B O 1
ATOM 2550 N N . CYS B 1 106 ? -2.061 9.508 13.664 1 98.69 106 CYS B N 1
ATOM 2551 C CA . CYS B 1 106 ? -3.195 10.336 14.055 1 98.69 106 CYS B CA 1
ATOM 2552 C C . CYS B 1 106 ? -4.465 9.891 13.336 1 98.69 106 CYS B C 1
ATOM 2554 O O . CYS B 1 106 ? -5.418 9.438 13.977 1 98.69 106 CYS B O 1
ATOM 2556 N N . PHE B 1 107 ? -4.426 9.852 12.031 1 98.56 107 PHE B N 1
ATOM 2557 C CA . PHE B 1 107 ? -5.652 9.617 11.281 1 98.56 107 PHE B CA 1
ATOM 2558 C C . PHE B 1 107 ? -6.027 8.141 11.289 1 98.56 107 PHE B C 1
ATOM 2560 O O . PHE B 1 107 ? -7.176 7.793 11.578 1 98.56 107 PHE B O 1
ATOM 2567 N N . VAL B 1 108 ? -5.098 7.266 11.031 1 98.69 108 VAL B N 1
ATOM 2568 C CA . VAL B 1 108 ? -5.371 5.832 11.055 1 98.69 108 VAL B CA 1
ATOM 2569 C C . VAL B 1 108 ? -5.762 5.406 12.469 1 98.69 108 VAL B C 1
ATOM 2571 O O . VAL B 1 108 ? -6.727 4.664 12.656 1 98.69 108 VAL B O 1
ATOM 2574 N N . GLU B 1 109 ? -5.023 5.969 13.453 1 98.44 109 GLU B N 1
ATOM 2575 C CA . GLU B 1 109 ? -5.328 5.652 14.844 1 98.44 109 GLU B CA 1
ATOM 2576 C C . GLU B 1 109 ? -6.742 6.09 15.219 1 98.44 109 GLU B C 1
ATOM 2578 O O . GLU B 1 109 ? -7.48 5.344 15.867 1 98.44 109 GLU B O 1
ATOM 2583 N N . ASN B 1 110 ? -7.113 7.219 14.789 1 98.38 110 ASN B N 1
ATOM 2584 C CA . ASN B 1 110 ? 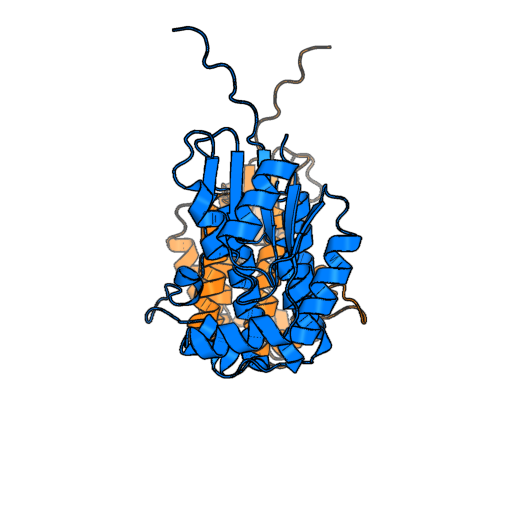-8.438 7.734 15.109 1 98.38 110 ASN B CA 1
ATOM 2585 C C . ASN B 1 110 ? -9.539 6.887 14.469 1 98.38 110 ASN B C 1
ATOM 2587 O O . ASN B 1 110 ? -10.57 6.637 15.094 1 98.38 110 ASN B O 1
ATOM 2591 N N . LEU B 1 111 ? -9.312 6.492 13.25 1 98.19 111 LEU B N 1
ATOM 2592 C CA . LEU B 1 111 ? -10.281 5.656 12.547 1 98.19 111 LEU B CA 1
ATOM 2593 C C . LEU B 1 111 ? -10.438 4.309 13.242 1 98.19 111 LEU B C 1
ATOM 2595 O O . LEU B 1 111 ? -11.547 3.795 13.367 1 98.19 111 LEU B O 1
ATOM 2599 N N . PHE B 1 112 ? -9.344 3.775 13.734 1 98.19 112 PHE B N 1
ATOM 2600 C CA . PHE B 1 112 ? -9.383 2.5 14.445 1 98.19 112 PHE B CA 1
ATOM 2601 C C . PHE B 1 112 ? -10.102 2.645 15.781 1 98.19 112 PHE B C 1
ATOM 2603 O O . PHE B 1 112 ? -11.031 1.889 16.078 1 98.19 112 PHE B O 1
ATOM 2610 N N . ARG B 1 113 ? -9.805 3.637 16.516 1 97.25 113 ARG B N 1
ATOM 2611 C CA . ARG B 1 113 ? -10.352 3.844 17.859 1 97.25 113 ARG B CA 1
ATOM 2612 C C . ARG B 1 113 ? -11.836 4.168 17.797 1 97.25 113 ARG B C 1
ATOM 2614 O O . ARG B 1 113 ? -12.594 3.805 18.703 1 97.25 113 ARG B O 1
ATOM 2621 N N . SER B 1 114 ? -12.234 4.809 16.766 1 96.56 114 SER B N 1
ATOM 2622 C CA . SER B 1 114 ? -13.633 5.227 16.641 1 96.56 114 SER B CA 1
ATOM 2623 C C . SER B 1 114 ? -14.492 4.105 16.062 1 96.56 114 SER B C 1
ATOM 2625 O O . SER B 1 114 ? -15.703 4.262 15.93 1 96.56 114 SER B O 1
ATOM 2627 N N . GLY B 1 115 ? -13.836 3.021 15.633 1 96.75 115 GLY B N 1
ATOM 2628 C CA . GLY B 1 115 ? -14.586 1.89 15.117 1 96.75 115 GLY B CA 1
ATOM 2629 C C . GLY B 1 115 ? -14.844 1.971 13.625 1 96.75 115 GLY B C 1
ATOM 2630 O O . GLY B 1 115 ? -15.594 1.165 13.07 1 96.75 115 GLY B O 1
ATOM 2631 N N . ASN B 1 116 ? -14.227 2.943 12.969 1 97.56 116 ASN B N 1
ATOM 2632 C CA . ASN B 1 116 ? -14.422 3.123 11.539 1 97.56 116 ASN B CA 1
ATOM 2633 C C . ASN B 1 116 ? -13.398 2.328 10.727 1 97.56 116 ASN B C 1
ATOM 2635 O O . ASN B 1 116 ? -13.414 2.371 9.492 1 97.56 116 ASN B O 1
ATOM 2639 N N . MET B 1 117 ? -12.555 1.603 11.391 1 97.62 117 MET B N 1
ATOM 2640 C CA . MET B 1 117 ? -11.578 0.712 10.781 1 97.62 117 MET B CA 1
ATOM 2641 C C . MET B 1 117 ? -11.414 -0.566 11.594 1 97.62 117 MET B C 1
ATOM 2643 O O . MET B 1 117 ? -11.258 -0.512 12.812 1 97.62 117 MET B O 1
ATOM 2647 N N . THR B 1 118 ? -11.469 -1.653 10.961 1 97.38 118 THR B N 1
ATOM 2648 C CA . THR B 1 118 ? -11.359 -2.928 11.664 1 97.38 118 THR B CA 1
ATOM 2649 C C . THR B 1 118 ? -9.906 -3.207 12.047 1 97.38 118 THR B C 1
ATOM 2651 O O . THR B 1 118 ? -8.984 -2.615 11.484 1 97.38 118 THR B O 1
ATOM 2654 N N . SER B 1 119 ? -9.75 -4.137 12.961 1 97.69 119 SER B N 1
ATOM 2655 C CA . SER B 1 119 ? -8.414 -4.523 13.406 1 97.69 119 SER B CA 1
ATOM 2656 C C . SER B 1 119 ? -7.598 -5.113 12.266 1 97.69 119 SER B C 1
ATOM 2658 O O . SER B 1 119 ? -6.391 -4.891 12.18 1 97.69 119 SER B O 1
ATOM 2660 N N . ALA B 1 120 ? -8.203 -5.844 11.359 1 97.94 120 ALA B N 1
ATOM 2661 C CA . ALA B 1 120 ? -7.504 -6.445 10.227 1 97.94 120 ALA B CA 1
ATOM 2662 C C . ALA B 1 120 ? -7.016 -5.375 9.25 1 97.94 120 ALA B C 1
ATOM 2664 O O . ALA B 1 120 ? -5.875 -5.422 8.789 1 97.94 120 ALA B O 1
ATOM 2665 N N . GLU B 1 121 ? -7.887 -4.406 8.961 1 98.25 121 GLU B N 1
ATOM 2666 C CA . GLU B 1 121 ? -7.504 -3.295 8.094 1 98.25 121 GLU B CA 1
ATOM 2667 C C . GLU B 1 121 ? -6.355 -2.494 8.695 1 98.25 121 GLU B C 1
ATOM 2669 O O . GLU B 1 121 ? -5.395 -2.158 7.996 1 98.25 121 GLU B O 1
ATOM 2674 N N . TYR B 1 122 ? -6.516 -2.24 9.945 1 98.56 122 TYR B N 1
ATOM 2675 C CA . TYR B 1 122 ? -5.477 -1.533 10.688 1 98.56 122 TYR B CA 1
ATOM 2676 C C . TYR B 1 122 ? -4.141 -2.256 10.578 1 98.56 122 TYR B C 1
ATOM 2678 O O . TYR B 1 122 ? -3.105 -1.628 10.336 1 98.56 122 TYR B O 1
ATOM 2686 N N . ALA B 1 123 ? -4.164 -3.551 10.703 1 98.44 123 ALA B N 1
ATOM 2687 C CA . ALA B 1 123 ? -2.957 -4.371 10.648 1 98.44 123 ALA B CA 1
ATOM 2688 C C . ALA B 1 123 ? -2.277 -4.262 9.289 1 98.44 123 ALA B C 1
ATOM 2690 O O . ALA B 1 123 ? -1.055 -4.121 9.211 1 98.44 123 ALA B O 1
ATOM 2691 N N . VAL B 1 124 ? -3.047 -4.316 8.242 1 98.5 124 VAL B N 1
ATOM 2692 C CA . VAL B 1 124 ? -2.492 -4.262 6.898 1 98.5 124 VAL B CA 1
ATOM 2693 C C . VAL B 1 124 ? -1.843 -2.9 6.66 1 98.5 124 VAL B C 1
ATOM 2695 O O . VAL B 1 124 ? -0.725 -2.82 6.145 1 98.5 124 VAL B O 1
ATOM 2698 N N . LEU B 1 125 ? -2.564 -1.836 7.074 1 98.56 125 LEU B N 1
ATOM 2699 C CA . LEU B 1 125 ? -2.02 -0.49 6.93 1 98.56 125 LEU B CA 1
ATOM 2700 C C . LEU B 1 125 ? -0.718 -0.343 7.711 1 98.56 125 LEU B C 1
ATOM 2702 O O . LEU B 1 125 ? 0.238 0.265 7.223 1 98.56 125 LEU B O 1
ATOM 2706 N N . ASP B 1 126 ? -0.697 -0.932 8.828 1 98.38 126 ASP B N 1
ATOM 2707 C CA . ASP B 1 126 ? 0.481 -0.835 9.68 1 98.38 126 ASP B CA 1
ATOM 2708 C C . ASP B 1 126 ? 1.662 -1.594 9.078 1 98.38 126 ASP B C 1
ATOM 2710 O O . ASP B 1 126 ? 2.807 -1.146 9.172 1 98.38 126 ASP B O 1
ATOM 2714 N N . GLU B 1 127 ? 1.416 -2.732 8.5 1 98.44 127 GLU B N 1
ATOM 2715 C CA . GLU B 1 127 ? 2.48 -3.498 7.859 1 98.44 127 GLU B CA 1
ATOM 2716 C C . GLU B 1 127 ? 3.082 -2.73 6.688 1 98.44 127 GLU B C 1
ATOM 2718 O O . GLU B 1 127 ? 4.301 -2.729 6.496 1 98.44 127 GLU B O 1
ATOM 2723 N N . TRP B 1 128 ? 2.25 -2.096 5.93 1 98.62 128 TRP B N 1
ATOM 2724 C CA . TRP B 1 128 ? 2.742 -1.26 4.84 1 98.62 128 TRP B CA 1
ATOM 2725 C C . TRP B 1 128 ? 3.578 -0.103 5.375 1 98.62 128 TRP B C 1
ATOM 2727 O O . TRP B 1 128 ? 4.648 0.196 4.844 1 98.62 128 TRP B O 1
ATOM 2737 N N . TYR B 1 129 ? 3.1 0.497 6.402 1 98.69 129 TYR B N 1
ATOM 2738 C CA . TYR B 1 129 ? 3.818 1.612 7.008 1 98.69 129 TYR B CA 1
ATOM 2739 C C . TYR B 1 129 ? 5.191 1.172 7.496 1 98.69 129 TYR B C 1
ATOM 2741 O O . TYR B 1 129 ? 6.191 1.855 7.262 1 98.69 129 TYR B O 1
ATOM 2749 N N . LYS B 1 130 ? 5.246 0.039 8.18 1 98.12 130 LYS B N 1
ATOM 2750 C CA . LYS B 1 130 ? 6.516 -0.499 8.656 1 98.12 130 LYS B CA 1
ATOM 2751 C C . LYS B 1 130 ? 7.477 -0.754 7.496 1 98.12 130 LYS B C 1
ATOM 2753 O O . LYS B 1 130 ? 8.664 -0.42 7.578 1 98.12 130 LYS B O 1
ATOM 2758 N N . TRP B 1 131 ? 6.957 -1.331 6.492 1 98.12 131 TRP B N 1
ATOM 2759 C CA . TRP B 1 131 ? 7.797 -1.591 5.328 1 98.12 131 TRP B CA 1
ATOM 2760 C C . TRP B 1 131 ? 8.344 -0.29 4.754 1 98.12 131 TRP B C 1
ATOM 2762 O O . TRP B 1 131 ? 9.523 -0.204 4.41 1 98.12 131 TRP B O 1
ATOM 2772 N N . ILE B 1 132 ? 7.492 0.749 4.629 1 98.25 132 ILE B N 1
ATOM 2773 C CA . ILE B 1 132 ? 7.91 2.039 4.09 1 98.25 132 ILE B CA 1
ATOM 2774 C C . ILE B 1 132 ? 9.023 2.627 4.957 1 98.25 132 ILE B C 1
ATOM 2776 O O . ILE B 1 132 ? 10.055 3.061 4.441 1 98.25 132 ILE B O 1
ATOM 2780 N N . ARG B 1 133 ? 8.867 2.57 6.215 1 97.06 133 ARG B N 1
ATOM 2781 C CA . ARG B 1 133 ? 9.852 3.121 7.148 1 97.06 133 ARG B CA 1
ATOM 2782 C C . ARG B 1 133 ? 11.188 2.404 7.02 1 97.06 133 ARG B C 1
ATOM 2784 O O . ARG B 1 133 ? 12.25 3.025 7.152 1 97.06 133 ARG B O 1
ATOM 2791 N N . GLU B 1 134 ? 11.117 1.179 6.73 1 96.81 134 GLU B N 1
ATOM 2792 C CA . GLU B 1 134 ? 12.32 0.362 6.684 1 96.81 134 GLU B CA 1
ATOM 2793 C C . GLU B 1 134 ? 13.023 0.482 5.332 1 96.81 134 GLU B C 1
ATOM 2795 O O . GLU B 1 134 ? 14.234 0.281 5.234 1 96.81 134 GLU B O 1
ATOM 2800 N N . ASN B 1 135 ? 12.25 0.858 4.355 1 95.94 135 ASN B N 1
ATOM 2801 C CA . ASN B 1 135 ? 12.805 0.738 3.014 1 95.94 135 ASN B CA 1
ATOM 2802 C C . ASN B 1 135 ? 12.914 2.096 2.324 1 95.94 135 ASN B C 1
ATOM 2804 O O . ASN B 1 135 ? 13.477 2.203 1.236 1 95.94 135 ASN B O 1
ATOM 2808 N N . ARG B 1 136 ? 12.367 3.127 2.975 1 95.44 136 ARG B N 1
ATOM 2809 C CA . ARG B 1 136 ? 12.375 4.465 2.395 1 95.44 136 ARG B CA 1
ATOM 2810 C C . ARG B 1 136 ? 12.758 5.512 3.438 1 95.44 136 ARG B C 1
ATOM 2812 O O . ARG B 1 136 ? 12.609 5.281 4.637 1 95.44 136 ARG B O 1
ATOM 2819 N N . ASN B 1 137 ? 13.305 6.602 2.963 1 93.25 137 ASN B N 1
ATOM 2820 C CA . ASN B 1 137 ? 13.617 7.707 3.863 1 93.25 137 ASN B CA 1
ATOM 2821 C C . ASN B 1 137 ? 12.438 8.664 4.008 1 93.25 137 ASN B C 1
ATOM 2823 O O . ASN B 1 137 ? 12.289 9.594 3.213 1 93.25 137 ASN B O 1
ATOM 2827 N N . VAL B 1 138 ? 11.695 8.438 5.066 1 97.19 138 VAL B N 1
ATOM 2828 C CA . VAL B 1 138 ? 10.492 9.25 5.227 1 97.19 138 VAL B CA 1
ATOM 2829 C C . VAL B 1 138 ? 10.547 10 6.555 1 97.19 138 VAL B C 1
ATOM 2831 O O . VAL B 1 138 ? 9.547 10.57 6.996 1 97.19 138 VAL B O 1
ATOM 2834 N N . ASN B 1 139 ? 11.656 10.039 7.184 1 95.06 139 ASN B N 1
ATOM 2835 C CA . ASN B 1 139 ? 11.758 10.703 8.477 1 95.06 139 ASN B CA 1
ATOM 2836 C C . ASN B 1 139 ? 12.094 12.188 8.32 1 95.06 139 ASN B C 1
ATOM 2838 O O . ASN B 1 139 ? 13.055 12.539 7.629 1 95.06 139 ASN B O 1
ATOM 2842 N N . PRO B 1 140 ? 11.375 12.984 8.93 1 96.38 140 PRO B N 1
ATOM 2843 C CA . PRO B 1 140 ? 11.758 14.398 8.938 1 96.38 140 PRO B CA 1
ATOM 2844 C C . PRO B 1 140 ? 12.938 14.688 9.859 1 96.38 140 PRO B C 1
ATOM 2846 O O . PRO B 1 140 ? 13.195 13.922 10.789 1 96.38 140 PRO B O 1
ATOM 2849 N N . ASP B 1 141 ? 13.617 15.773 9.555 1 95.06 141 ASP B N 1
ATOM 2850 C CA . ASP B 1 141 ? 14.648 16.266 10.461 1 95.06 141 ASP B CA 1
ATOM 2851 C C . ASP B 1 141 ? 14.031 17.109 11.578 1 95.06 141 ASP B C 1
ATOM 2853 O O . ASP B 1 141 ? 14.5 17.078 12.719 1 95.06 141 ASP B O 1
ATOM 2857 N N . VAL B 1 142 ? 13.039 17.859 11.211 1 95.31 142 VAL B N 1
ATOM 2858 C CA . VAL B 1 142 ? 12.367 18.75 12.148 1 95.31 142 VAL B CA 1
ATOM 2859 C C . VAL B 1 142 ? 10.859 18.703 11.93 1 95.31 142 VAL B C 1
ATOM 2861 O O . VAL B 1 142 ? 10.398 18.641 10.789 1 95.31 142 VAL B O 1
ATOM 2864 N N . ILE B 1 143 ? 10.133 18.703 13 1 97.62 143 ILE B N 1
ATOM 2865 C CA . ILE B 1 143 ? 8.68 18.875 12.961 1 97.62 143 ILE B CA 1
ATOM 2866 C C . ILE B 1 143 ? 8.305 20.266 13.477 1 97.62 143 ILE B C 1
ATOM 2868 O O . ILE B 1 143 ? 8.734 20.656 14.562 1 97.62 143 ILE B O 1
ATOM 2872 N N . VAL B 1 144 ? 7.656 20.969 12.688 1 96.12 144 VAL B N 1
ATOM 2873 C CA . VAL B 1 144 ? 6.996 22.188 13.148 1 96.12 144 VAL B CA 1
ATOM 2874 C C . VAL B 1 144 ? 5.527 21.891 13.453 1 96.12 144 VAL B C 1
ATOM 2876 O O . VAL B 1 144 ? 4.754 21.562 12.547 1 96.12 144 VAL B O 1
ATOM 2879 N N . TYR B 1 145 ? 5.188 22.031 14.727 1 97.5 145 TYR B N 1
ATOM 2880 C CA . TYR B 1 145 ? 3.84 21.688 15.156 1 97.5 145 TYR B CA 1
ATOM 2881 C C . TYR B 1 145 ? 2.998 22.938 15.367 1 97.5 145 TYR B C 1
ATOM 2883 O O . TYR B 1 145 ? 3.26 23.719 16.281 1 97.5 145 TYR B O 1
ATOM 2891 N N . LEU B 1 146 ? 2.076 23.094 14.453 1 97.25 146 LEU B N 1
ATOM 2892 C CA . LEU B 1 146 ? 1.103 24.172 14.641 1 97.25 146 LEU B CA 1
ATOM 2893 C C . LEU B 1 146 ? -0.013 23.734 15.586 1 97.25 146 LEU B C 1
ATOM 2895 O O . LEU B 1 146 ? -1.074 23.297 15.133 1 97.25 146 LEU B O 1
ATOM 2899 N N . ARG B 1 147 ? 0.215 23.984 16.797 1 97.5 147 ARG B N 1
ATOM 2900 C CA . ARG B 1 147 ? -0.716 23.547 17.828 1 97.5 147 ARG B CA 1
ATOM 2901 C C . ARG B 1 147 ? -1.913 24.484 17.922 1 97.5 147 ARG B C 1
ATOM 2903 O O . ARG B 1 147 ? -1.749 25.688 18.125 1 97.5 147 ARG B O 1
ATOM 2910 N N . THR B 1 148 ? -3.072 23.906 17.734 1 97.56 148 THR B N 1
ATOM 2911 C CA . THR B 1 148 ? -4.309 24.672 17.719 1 97.56 148 THR B CA 1
ATOM 2912 C C . THR B 1 148 ? -5.395 23.969 18.531 1 97.56 148 THR B C 1
ATOM 2914 O O . THR B 1 148 ? -5.535 22.75 18.453 1 97.56 148 THR B O 1
ATOM 2917 N N . CYS B 1 149 ? -6.09 24.688 19.266 1 97.44 149 CYS B N 1
ATOM 2918 C 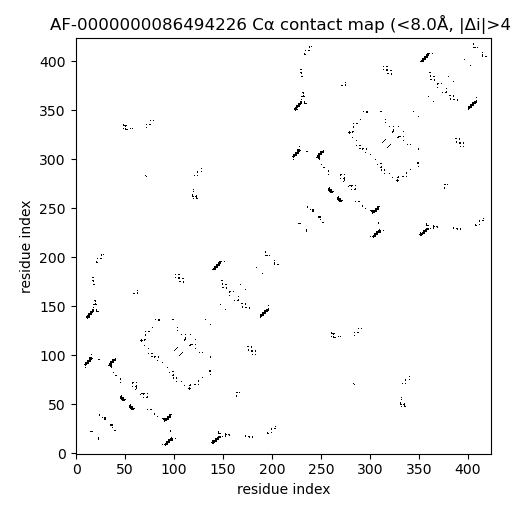CA . CYS B 1 149 ? -7.16 24.047 20.031 1 97.44 149 CYS B CA 1
ATOM 2919 C C . CYS B 1 149 ? -8.281 23.594 19.094 1 97.44 149 CYS B C 1
ATOM 2921 O O . CYS B 1 149 ? -8.594 24.266 18.109 1 97.44 149 CYS B O 1
ATOM 2923 N N . PRO B 1 150 ? -8.945 22.516 19.422 1 98.38 150 PRO B N 1
ATOM 2924 C CA . PRO B 1 150 ? -9.992 21.938 18.578 1 98.38 150 PRO B CA 1
ATOM 2925 C C . PRO B 1 150 ? -11.125 22.922 18.281 1 98.38 150 PRO B C 1
ATOM 2927 O O . PRO B 1 150 ? -11.656 22.953 17.172 1 98.38 150 PRO B O 1
ATOM 2930 N N . GLU B 1 151 ? -11.484 23.766 19.266 1 98 151 GLU B N 1
ATOM 2931 C CA . GLU B 1 151 ? -12.547 24.75 19.078 1 98 151 GLU B CA 1
ATOM 2932 C C . GLU B 1 151 ? -12.18 25.75 17.984 1 98 151 GLU B C 1
ATOM 2934 O O . GLU B 1 151 ? -13.016 26.109 17.156 1 98 151 GLU B O 1
ATOM 2939 N N . THR B 1 152 ? -10.961 26.156 17.984 1 97.19 152 THR B N 1
ATOM 2940 C CA . THR B 1 152 ? -10.477 27.109 17 1 97.19 152 THR B CA 1
ATOM 2941 C C . THR B 1 152 ? -10.516 26.5 15.602 1 97.19 152 THR B C 1
ATOM 2943 O O . THR B 1 152 ? -11.039 27.109 14.664 1 97.19 152 THR B O 1
ATOM 2946 N N . VAL B 1 153 ? -10.008 25.281 15.461 1 97.56 153 VAL B N 1
ATOM 2947 C CA . VAL B 1 153 ? -9.953 24.688 14.125 1 97.56 153 VAL B CA 1
ATOM 2948 C C . VAL B 1 153 ? -11.367 24.344 13.656 1 97.56 153 VAL B C 1
ATOM 2950 O O . VAL B 1 153 ? -11.664 24.422 12.461 1 97.56 153 VAL B O 1
ATOM 2953 N N . HIS B 1 154 ? -12.219 24 14.625 1 97.5 154 HIS B N 1
ATOM 2954 C CA . HIS B 1 154 ? -13.609 23.75 14.266 1 97.5 154 HIS B CA 1
ATOM 2955 C C . HIS B 1 154 ? -14.25 24.984 13.656 1 97.5 154 HIS B C 1
ATOM 2957 O O . HIS B 1 154 ? -14.938 24.906 12.633 1 97.5 154 HIS B O 1
ATOM 2963 N N . ASN B 1 155 ? -14.008 26.109 14.219 1 96.19 155 ASN B N 1
ATOM 2964 C CA . ASN B 1 155 ? -14.516 27.375 13.703 1 96.19 155 ASN B CA 1
ATOM 2965 C C . ASN B 1 155 ? -13.914 27.719 12.344 1 96.19 155 ASN B C 1
ATOM 2967 O O . ASN B 1 155 ? -14.609 28.219 11.453 1 96.19 155 ASN B O 1
ATOM 2971 N N . ARG B 1 156 ? -12.672 27.453 12.172 1 95.12 156 ARG B N 1
ATOM 2972 C CA . ARG B 1 156 ? -12 27.703 10.906 1 95.12 156 ARG B CA 1
ATOM 2973 C C . ARG B 1 156 ? -12.57 26.844 9.789 1 95.12 156 ARG B C 1
ATOM 2975 O O . ARG B 1 156 ? -12.711 27.281 8.656 1 95.12 156 ARG B O 1
ATOM 2982 N N . ILE B 1 157 ? -12.844 25.547 10.109 1 95.06 157 ILE B N 1
ATOM 2983 C CA . ILE B 1 157 ? -13.43 24.625 9.141 1 95.06 157 ILE B CA 1
ATOM 2984 C C . ILE B 1 157 ? -14.781 25.156 8.672 1 95.06 157 ILE B C 1
ATOM 2986 O O . ILE B 1 157 ? -15.062 25.188 7.473 1 95.06 157 ILE B O 1
ATOM 2990 N N . LYS B 1 158 ? -15.594 25.656 9.594 1 94.19 158 LYS B N 1
ATOM 2991 C CA . LYS B 1 158 ? -16.906 26.203 9.273 1 94.19 158 LYS B CA 1
ATOM 2992 C C . LYS B 1 158 ? -16.766 27.453 8.406 1 94.19 158 LYS B C 1
ATOM 2994 O O . LYS B 1 158 ? -17.5 27.625 7.43 1 94.19 158 LYS B O 1
ATOM 2999 N N . SER B 1 159 ? -15.812 28.25 8.68 1 93.62 159 SER B N 1
ATOM 3000 C CA . SER B 1 159 ? -15.609 29.516 7.977 1 93.62 159 SER B CA 1
ATOM 3001 C C . SER B 1 159 ? -15.109 29.297 6.555 1 93.62 159 SER B C 1
ATOM 3003 O O . SER B 1 159 ? -15.523 29.984 5.625 1 93.62 159 SER B O 1
ATOM 3005 N N . ARG B 1 160 ? -14.172 28.406 6.367 1 91.19 160 ARG B N 1
ATOM 3006 C CA . ARG B 1 160 ? -13.609 28.172 5.039 1 91.19 160 ARG B CA 1
ATOM 3007 C C . ARG B 1 160 ? -14.594 27.422 4.148 1 91.19 160 ARG B C 1
ATOM 3009 O O . ARG B 1 160 ? -14.562 27.562 2.922 1 91.19 160 ARG B O 1
ATOM 3016 N N . GLY B 1 161 ? -15.438 26.578 4.641 1 88.19 161 GLY B N 1
ATOM 3017 C CA . GLY B 1 161 ? -16.609 26.062 3.961 1 88.19 161 GLY B CA 1
ATOM 3018 C C . GLY B 1 161 ? -16.281 25.062 2.877 1 88.19 161 GLY B C 1
ATOM 3019 O O . GLY B 1 161 ? -16.938 25.016 1.836 1 88.19 161 GLY B O 1
ATOM 3020 N N . ARG B 1 162 ? -15.312 24.234 3.041 1 87.31 162 ARG B N 1
ATOM 3021 C CA . ARG B 1 162 ? -15.07 23.156 2.082 1 87.31 162 ARG B CA 1
ATOM 3022 C C . ARG B 1 162 ? -16.203 22.141 2.111 1 87.31 162 ARG B C 1
ATOM 3024 O O . ARG B 1 162 ? -16.578 21.641 3.18 1 87.31 162 ARG B O 1
ATOM 3031 N N . PRO B 1 163 ? -16.703 21.766 0.973 1 89.25 163 PRO B N 1
ATOM 3032 C CA . PRO B 1 163 ? -17.875 20.906 0.919 1 89.25 163 PRO B CA 1
ATOM 3033 C C . PRO B 1 163 ? -17.641 19.547 1.587 1 89.25 163 PRO B C 1
ATOM 3035 O O . PRO B 1 163 ? -18.516 19.047 2.295 1 89.25 163 PRO B O 1
ATOM 3038 N N . GLU B 1 164 ? -16.484 18.938 1.506 1 88.44 164 GLU B N 1
ATOM 3039 C CA . GLU B 1 164 ? -16.203 17.609 2.029 1 88.44 164 GLU B CA 1
ATOM 3040 C C . GLU B 1 164 ? -16.125 17.625 3.553 1 88.44 164 GLU B C 1
ATOM 3042 O O . GLU B 1 164 ? -16.344 16.594 4.199 1 88.44 164 GLU B O 1
ATOM 3047 N N . GLU B 1 165 ? -15.891 18.828 4.141 1 89.44 165 GLU B N 1
ATOM 3048 C CA . GLU B 1 165 ? -15.547 18.906 5.559 1 89.44 165 GLU B CA 1
ATOM 3049 C C . GLU B 1 165 ? -16.766 19.266 6.406 1 89.44 165 GLU B C 1
ATOM 3051 O O . GLU B 1 165 ? -16.656 19.406 7.625 1 89.44 165 GLU B O 1
ATOM 3056 N N . GLN B 1 166 ? -17.859 19.328 5.797 1 88.5 166 GLN B N 1
ATOM 3057 C CA . GLN B 1 166 ? -19.031 19.875 6.461 1 88.5 166 GLN B CA 1
ATOM 3058 C C . GLN B 1 166 ? -19.5 18.984 7.605 1 88.5 166 GLN B C 1
ATOM 3060 O O . GLN B 1 166 ? -20.109 19.453 8.562 1 88.5 166 GLN B O 1
ATOM 3065 N N . SER B 1 167 ? -19.094 17.75 7.57 1 88.69 167 SER B N 1
ATOM 3066 C CA . SER B 1 167 ? -19.594 16.797 8.555 1 88.69 167 SER B CA 1
ATOM 3067 C C . SER B 1 167 ? -18.594 16.578 9.68 1 88.69 167 SER B C 1
ATOM 3069 O O . SER B 1 167 ? -18.828 15.773 10.586 1 88.69 167 SER B O 1
ATOM 3071 N N . ILE B 1 168 ? -17.5 17.297 9.656 1 92.31 168 ILE B N 1
ATOM 3072 C CA . ILE B 1 168 ? -16.469 17.078 10.664 1 92.31 168 ILE B CA 1
ATOM 3073 C C . ILE B 1 168 ? -16.938 17.609 12.008 1 92.31 168 ILE B C 1
ATOM 3075 O O . ILE B 1 168 ? -17.312 18.781 12.125 1 92.31 168 ILE B O 1
ATOM 3079 N N . SER B 1 169 ? -16.938 16.797 12.992 1 94.81 169 SER B N 1
ATOM 3080 C CA . SER B 1 169 ? -17.422 17.172 14.312 1 94.81 169 SER B CA 1
ATOM 3081 C C . SER B 1 169 ? -16.312 17.703 15.195 1 94.81 169 SER B C 1
ATOM 3083 O O . SER B 1 169 ? -15.133 17.391 14.969 1 94.81 169 SER B O 1
ATOM 3085 N N . LEU B 1 170 ? -16.688 18.406 16.172 1 97.5 170 LEU B N 1
ATOM 3086 C CA . LEU B 1 170 ? -15.727 18.875 17.156 1 97.5 170 LEU B CA 1
ATOM 3087 C C . LEU B 1 170 ? -15.062 17.703 17.875 1 97.5 170 LEU B C 1
ATOM 3089 O O . LEU B 1 170 ? -13.867 17.734 18.156 1 97.5 170 LEU B O 1
ATOM 3093 N N . ASN B 1 171 ? -15.82 16.703 18.172 1 97.38 171 ASN B N 1
ATOM 3094 C CA . ASN B 1 171 ? -15.281 15.523 18.859 1 97.38 171 ASN B CA 1
ATOM 3095 C C . ASN B 1 171 ? -14.203 14.836 18.016 1 97.38 171 ASN B C 1
ATOM 3097 O O . ASN B 1 171 ? -13.211 14.352 18.562 1 97.38 171 ASN B O 1
ATOM 3101 N N . TYR B 1 172 ? -14.422 14.82 16.781 1 96 172 TYR B N 1
ATOM 3102 C CA . TYR B 1 172 ? -13.414 14.281 15.875 1 96 172 TYR B CA 1
ATOM 3103 C C . TYR B 1 172 ? -12.117 15.078 15.961 1 96 172 TYR B C 1
ATOM 3105 O O . TYR B 1 172 ? -11.039 14.508 16.078 1 96 172 TYR B O 1
ATOM 3113 N N . LEU B 1 173 ? -12.25 16.344 15.961 1 98.12 173 LEU B N 1
ATOM 3114 C CA . LEU B 1 173 ? -11.086 17.234 16 1 98.12 173 LEU B CA 1
ATOM 3115 C C . LEU B 1 173 ? -10.383 17.141 17.344 1 98.12 173 LEU B C 1
ATOM 3117 O O . LEU B 1 173 ? -9.156 17.25 17.422 1 98.12 173 LEU B O 1
ATOM 3121 N N . LYS B 1 174 ? -11.156 16.969 18.375 1 98.69 174 LYS B N 1
ATOM 3122 C CA . LYS B 1 174 ? -10.57 16.766 19.703 1 98.69 174 LYS B CA 1
ATOM 3123 C C . LYS B 1 174 ? -9.734 15.492 19.75 1 98.69 174 LYS B C 1
ATOM 3125 O O . LYS B 1 174 ? -8.625 15.477 20.281 1 98.69 174 LYS B O 1
ATOM 3130 N N . SER B 1 175 ? -10.305 14.469 19.172 1 98.5 175 SER B N 1
ATOM 3131 C CA . SER B 1 175 ? -9.578 13.203 19.109 1 98.5 175 SER B CA 1
ATOM 3132 C C . SER B 1 175 ? -8.281 13.352 18.312 1 98.5 175 SER B C 1
ATOM 3134 O O . SER B 1 175 ? -7.234 12.852 18.719 1 98.5 175 SER B O 1
ATOM 3136 N N . LEU B 1 176 ? -8.359 14.008 17.219 1 98.44 176 LEU B N 1
ATOM 3137 C CA . LEU B 1 176 ? -7.176 14.242 16.391 1 98.44 176 LEU B CA 1
ATOM 3138 C C . LEU B 1 176 ? -6.141 15.055 17.156 1 98.44 176 LEU B C 1
ATOM 3140 O O . LEU B 1 176 ? -4.938 14.812 17.047 1 98.44 176 LEU B O 1
ATOM 3144 N N . HIS B 1 177 ? -6.656 16.016 17.844 1 98.75 177 HIS B N 1
ATOM 3145 C CA . HIS B 1 177 ? -5.758 16.844 18.656 1 98.75 177 HIS B CA 1
ATOM 3146 C C . HIS B 1 177 ? -4.984 16 19.656 1 98.75 177 HIS B C 1
ATOM 3148 O O . HIS B 1 177 ? -3.762 16.109 19.766 1 98.75 177 HIS B O 1
ATOM 3154 N N . GLU B 1 178 ? -5.656 15.188 20.359 1 98.75 178 GLU B N 1
ATOM 3155 C CA . GLU B 1 178 ? -5.031 14.328 21.359 1 98.75 178 GLU B CA 1
ATOM 3156 C C . GLU B 1 178 ? -4.004 13.398 20.734 1 98.75 178 GLU B C 1
ATOM 3158 O O . GLU B 1 178 ? -2.938 13.164 21.297 1 98.75 178 GLU B O 1
ATOM 3163 N N . LEU B 1 179 ? -4.305 12.867 19.625 1 98.81 179 LEU B N 1
ATOM 3164 C CA . LEU B 1 179 ? -3.402 11.953 18.938 1 98.81 179 LEU B CA 1
ATOM 3165 C C . LEU B 1 179 ? -2.164 12.688 18.438 1 98.81 179 LEU B C 1
ATOM 3167 O O . LEU B 1 179 ? -1.053 12.164 18.5 1 98.81 179 LEU B O 1
ATOM 3171 N N . HIS B 1 180 ? -2.402 13.914 17.906 1 98.81 180 HIS B N 1
ATOM 3172 C CA . HIS B 1 180 ? -1.246 14.711 17.516 1 98.81 180 HIS B CA 1
ATOM 3173 C C . HIS B 1 180 ? -0.33 14.977 18.703 1 98.81 180 HIS B C 1
ATOM 3175 O O . HIS B 1 180 ? 0.888 14.812 18.609 1 98.81 180 HIS B O 1
ATOM 3181 N N . GLU B 1 181 ? -0.958 15.367 19.797 1 98.62 181 GLU B N 1
ATOM 3182 C CA . GLU B 1 181 ? -0.183 15.641 21 1 98.62 181 GLU B CA 1
ATOM 3183 C C . GLU B 1 181 ? 0.625 14.414 21.422 1 98.62 181 GLU B C 1
ATOM 3185 O O . GLU B 1 181 ? 1.821 14.523 21.703 1 98.62 181 GLU B O 1
ATOM 3190 N N . ALA B 1 182 ? 0.022 13.312 21.484 1 98.38 182 ALA B N 1
ATOM 3191 C CA . ALA B 1 182 ? 0.659 12.078 21.922 1 98.38 182 ALA B CA 1
ATOM 3192 C C . ALA B 1 182 ? 1.783 11.664 20.984 1 98.38 182 ALA B C 1
ATOM 3194 O O . ALA B 1 182 ? 2.877 11.305 21.422 1 98.38 182 ALA B O 1
ATOM 3195 N N . TRP B 1 183 ? 1.511 11.688 19.719 1 98.44 183 TRP B N 1
ATOM 3196 C CA . TRP B 1 183 ? 2.5 11.289 18.719 1 98.44 183 TRP B CA 1
ATOM 3197 C C . TRP B 1 183 ? 3.711 12.219 18.75 1 98.44 183 TRP B C 1
ATOM 3199 O O . TRP B 1 183 ? 4.855 11.75 18.766 1 98.44 183 TRP B O 1
ATOM 3209 N N . ILE B 1 184 ? 3.469 13.508 18.75 1 97.88 184 ILE B N 1
ATOM 3210 C CA . ILE B 1 184 ? 4.539 14.492 18.656 1 97.88 184 ILE B CA 1
ATOM 3211 C C . ILE B 1 184 ? 5.422 14.414 19.906 1 97.88 184 ILE B C 1
ATOM 3213 O O . ILE B 1 184 ? 6.648 14.508 19.812 1 97.88 184 ILE B O 1
ATOM 3217 N N . ALA B 1 185 ? 4.84 14.227 21.016 1 96.62 185 ALA B N 1
ATOM 3218 C CA . ALA B 1 185 ? 5.578 14.109 22.266 1 96.62 185 ALA B CA 1
ATOM 3219 C C . ALA B 1 185 ? 6.535 12.922 22.234 1 96.62 185 ALA B C 1
ATOM 3221 O O . ALA B 1 185 ? 7.57 12.93 22.906 1 96.62 185 ALA B O 1
ATOM 3222 N N . ASN B 1 186 ? 6.27 11.922 21.391 1 96.38 186 ASN B N 1
ATOM 3223 C CA . ASN B 1 186 ? 7.055 10.695 21.359 1 96.38 186 ASN B CA 1
ATOM 3224 C C . ASN B 1 186 ? 7.699 10.484 19.984 1 96.38 186 ASN B C 1
ATOM 3226 O O . ASN B 1 186 ? 8.055 9.352 19.641 1 96.38 186 ASN B O 1
ATOM 3230 N N . SER B 1 187 ? 7.809 11.469 19.203 1 95.12 187 SER B N 1
ATOM 3231 C CA . SER B 1 187 ? 8.219 11.328 17.812 1 95.12 187 SER B CA 1
ATOM 3232 C C . SER B 1 187 ? 9.703 11.023 17.688 1 95.12 187 SER B C 1
ATOM 3234 O O . SER B 1 187 ? 10.148 10.445 16.703 1 95.12 187 SER B O 1
ATOM 3236 N N . GLY B 1 188 ? 10.484 11.414 18.672 1 91.69 188 GLY B N 1
ATOM 3237 C CA . GLY B 1 188 ? 11.922 11.242 18.625 1 91.69 188 GLY B CA 1
ATOM 3238 C C . GLY B 1 188 ? 12.617 12.219 17.688 1 91.69 188 GLY B C 1
ATOM 3239 O O . GLY B 1 188 ? 13.812 12.102 17.438 1 91.69 188 GLY B O 1
ATOM 3240 N N . CYS B 1 189 ? 11.898 13.117 17.125 1 92.5 189 CYS B N 1
ATOM 3241 C CA . CYS B 1 189 ? 12.414 14.141 16.219 1 92.5 189 CYS B CA 1
ATOM 3242 C C . CYS B 1 189 ? 12.492 15.5 16.922 1 92.5 189 CYS B C 1
ATOM 3244 O O . CYS B 1 189 ? 11.891 15.688 17.969 1 92.5 189 CYS B O 1
ATOM 3246 N N . GLN B 1 190 ? 13.383 16.375 16.359 1 94.38 190 GLN B N 1
ATOM 3247 C CA . GLN B 1 190 ? 13.336 17.766 16.812 1 94.38 190 GLN B CA 1
ATOM 3248 C C . GLN B 1 190 ? 11.984 18.406 16.516 1 94.38 190 GLN B C 1
ATOM 3250 O O . GLN B 1 190 ? 11.469 18.297 15.398 1 94.38 190 GLN B O 1
ATOM 3255 N N . VAL B 1 191 ? 11.406 19.016 17.547 1 96.19 191 VAL B N 1
ATOM 3256 C CA . VAL B 1 191 ? 10.07 19.562 17.391 1 96.19 191 VAL B CA 1
ATOM 3257 C C . VAL B 1 191 ? 10.07 21.047 17.766 1 96.19 191 VAL B C 1
ATOM 3259 O O . VAL B 1 191 ? 10.656 21.422 18.781 1 96.19 191 VAL B O 1
ATOM 3262 N N . MET B 1 192 ? 9.555 21.828 16.938 1 94.19 192 MET B N 1
ATOM 3263 C CA . MET B 1 192 ? 9.211 23.219 17.25 1 94.19 192 MET B CA 1
ATOM 3264 C C . MET B 1 192 ? 7.699 23.406 17.312 1 94.19 192 MET B C 1
ATOM 3266 O O . MET B 1 192 ? 7.016 23.297 16.297 1 94.19 192 MET B O 1
ATOM 3270 N N . THR B 1 193 ? 7.223 23.703 18.469 1 95 193 THR B N 1
ATOM 3271 C CA . THR B 1 193 ? 5.789 23.891 18.641 1 95 193 THR B CA 1
ATOM 3272 C C . THR B 1 193 ? 5.43 25.375 18.609 1 95 193 THR B C 1
ATOM 3274 O O . THR B 1 193 ? 6.023 26.188 19.328 1 95 193 THR B O 1
ATOM 3277 N N . LEU B 1 194 ? 4.508 25.719 17.734 1 94.19 194 LEU B N 1
ATOM 3278 C CA . LEU B 1 194 ? 4.031 27.094 17.609 1 94.19 194 LEU B CA 1
ATOM 3279 C C . LEU B 1 194 ? 2.568 27.203 18.016 1 94.19 194 LEU B C 1
ATOM 3281 O O . LEU B 1 194 ? 1.763 26.328 17.703 1 94.19 194 LEU B O 1
ATOM 3285 N N . ASP B 1 195 ? 2.246 28.266 18.75 1 94.44 195 ASP B N 1
ATOM 3286 C CA . ASP B 1 195 ? 0.847 28.531 19.078 1 94.44 195 ASP B CA 1
ATOM 3287 C C . ASP B 1 195 ? 0.086 29.031 17.859 1 94.44 195 ASP B C 1
ATOM 3289 O O . ASP B 1 195 ? 0.07 30.234 17.578 1 94.44 195 ASP B O 1
ATOM 3293 N N . ALA B 1 196 ? -0.646 28.172 17.266 1 94.62 196 ALA B N 1
ATOM 3294 C CA . ALA B 1 196 ? -1.308 28.5 16.016 1 94.62 196 ALA B CA 1
ATOM 3295 C C . ALA B 1 196 ? -2.758 28.922 16.25 1 94.62 196 ALA B C 1
ATOM 3297 O O . ALA B 1 196 ? -3.561 28.938 15.312 1 94.62 196 ALA B O 1
ATOM 3298 N N . ASN B 1 197 ? -3.098 29.125 17.469 1 93.75 197 ASN B N 1
ATOM 3299 C CA . ASN B 1 197 ? -4.355 29.812 17.734 1 93.75 197 ASN B CA 1
ATOM 3300 C C . ASN B 1 197 ? -4.289 31.281 17.312 1 93.75 197 ASN B C 1
ATOM 3302 O O . ASN B 1 197 ? -5.32 31.906 17.078 1 93.75 197 ASN B O 1
ATOM 3306 N N . LEU B 1 198 ? -3.016 31.75 17.219 1 84.81 198 LEU B N 1
ATOM 3307 C CA . LEU B 1 198 ? -2.748 33.125 16.797 1 84.81 198 LEU B CA 1
ATOM 3308 C C . LEU B 1 198 ? -2.852 33.25 15.273 1 84.81 198 LEU B C 1
ATOM 3310 O O . LEU B 1 198 ? -2.883 32.25 14.562 1 84.81 198 LEU B O 1
ATOM 3314 N N . ALA B 1 199 ? -2.814 34.562 14.852 1 79.25 199 ALA B N 1
ATOM 3315 C CA . ALA B 1 199 ? -2.836 34.812 13.414 1 79.25 199 ALA B CA 1
ATOM 3316 C C . ALA B 1 199 ? -1.528 34.375 12.758 1 79.25 199 ALA B C 1
ATOM 3318 O O . ALA B 1 199 ? -0.47 34.406 13.391 1 79.25 199 ALA B O 1
ATOM 3319 N N . VAL B 1 200 ? -1.563 34.062 11.445 1 74.62 200 VAL B N 1
ATOM 3320 C CA . VAL B 1 200 ? -0.474 33.438 10.688 1 74.62 200 VAL B CA 1
ATOM 3321 C C . VAL B 1 200 ? 0.755 34.344 10.727 1 74.62 200 VAL B C 1
ATOM 3323 O O . VAL B 1 200 ? 1.868 33.875 10.984 1 74.62 200 VAL B O 1
ATOM 3326 N N . PRO B 1 201 ? 0.643 35.594 10.508 1 74.25 201 PRO B N 1
ATOM 3327 C CA . PRO B 1 201 ? 1.83 36.438 10.555 1 74.25 201 PRO B CA 1
ATOM 3328 C C . PRO B 1 201 ? 2.564 36.375 11.891 1 74.25 201 PRO B C 1
ATOM 3330 O O . PRO B 1 201 ? 3.795 36.438 11.93 1 74.25 201 PRO B O 1
ATOM 3333 N N . GLU B 1 202 ? 1.771 36.188 12.898 1 77.5 202 GLU B N 1
ATOM 3334 C CA . GLU B 1 202 ? 2.375 36.062 14.219 1 77.5 202 GLU B CA 1
ATOM 3335 C C . GLU B 1 202 ? 3.105 34.75 14.383 1 77.5 202 GLU B C 1
ATOM 3337 O O . GLU B 1 202 ? 4.184 34.688 14.984 1 77.5 202 GLU B O 1
ATOM 3342 N N . VAL B 1 203 ? 2.578 33.719 13.836 1 77.69 203 VAL B N 1
ATOM 3343 C CA . VAL B 1 203 ? 3.188 32.375 13.906 1 77.69 203 VAL B CA 1
ATOM 3344 C C . VAL B 1 203 ? 4.488 32.375 13.109 1 77.69 203 VAL B C 1
ATOM 3346 O O . VAL B 1 203 ? 5.504 31.844 13.57 1 77.69 203 VAL B O 1
ATOM 3349 N N . GLU B 1 204 ? 4.438 33 11.945 1 78.38 204 GLU B N 1
ATOM 3350 C CA . GLU B 1 204 ? 5.621 33.094 11.094 1 78.38 204 GLU B CA 1
ATOM 3351 C C . GLU B 1 204 ? 6.762 33.812 11.812 1 78.38 204 GLU B C 1
ATOM 3353 O O . GLU B 1 204 ? 7.914 33.375 11.742 1 78.38 204 GLU B O 1
ATOM 3358 N N . LYS B 1 205 ? 6.375 34.875 12.414 1 73 205 LYS B N 1
ATOM 3359 C CA . LYS B 1 205 ? 7.355 35.656 13.164 1 73 205 LYS B CA 1
ATOM 3360 C C . LYS B 1 205 ? 8.008 34.812 14.258 1 73 205 LYS B C 1
ATOM 3362 O O . LYS B 1 205 ? 9.227 34.875 14.445 1 73 205 LYS B O 1
ATOM 3367 N N . ARG B 1 206 ? 7.242 34.062 14.828 1 70 206 ARG B N 1
ATOM 3368 C CA . ARG B 1 206 ? 7.754 33.219 15.891 1 70 206 ARG B CA 1
ATOM 3369 C C . ARG B 1 206 ? 8.695 32.125 15.336 1 70 206 ARG B C 1
ATOM 3371 O O . ARG B 1 206 ? 9.695 31.797 15.961 1 70 206 ARG B O 1
ATOM 3378 N N . PHE B 1 207 ? 8.336 31.656 14.203 1 72.25 207 PHE B N 1
ATOM 3379 C CA . PHE B 1 207 ? 9.172 30.672 13.539 1 72.25 207 PHE B CA 1
ATOM 3380 C C . PHE B 1 207 ? 10.531 31.266 13.172 1 72.25 207 PHE B C 1
ATOM 3382 O O . PHE B 1 207 ? 11.57 30.672 13.453 1 72.25 207 PHE B O 1
ATOM 3389 N N . LEU B 1 208 ? 10.516 32.469 12.562 1 71.06 208 LEU B N 1
ATOM 3390 C CA . LEU B 1 208 ? 11.734 33.125 12.133 1 71.06 208 LEU B CA 1
ATOM 3391 C C . LEU B 1 208 ? 12.609 33.5 13.328 1 71.06 208 LEU B C 1
ATOM 3393 O O . LEU B 1 208 ? 13.836 33.438 13.258 1 71.06 208 LEU B O 1
ATOM 3397 N N . ASP B 1 209 ? 11.922 33.812 14.453 1 67.94 209 ASP B N 1
ATOM 3398 C CA . ASP B 1 209 ? 12.633 34.156 15.68 1 67.94 209 ASP B CA 1
ATOM 3399 C C . ASP B 1 209 ? 13.305 32.938 16.297 1 67.94 209 ASP B C 1
ATOM 3401 O O . ASP B 1 209 ? 14.344 33.062 16.953 1 67.94 209 ASP B O 1
ATOM 3405 N N . ALA B 1 210 ? 12.664 31.844 16.078 1 59.03 210 ALA B N 1
ATOM 3406 C CA . ALA B 1 210 ? 13.141 30.625 16.719 1 59.03 210 ALA B CA 1
ATOM 3407 C C . ALA B 1 210 ? 14.242 29.969 15.891 1 59.03 210 ALA B C 1
ATOM 3409 O O . ALA B 1 210 ? 15.07 29.234 16.422 1 59.03 210 ALA B O 1
ATOM 3410 N N . LYS B 1 211 ? 14.25 30.156 14.656 1 59.59 211 LYS B N 1
ATOM 3411 C CA . LYS B 1 211 ? 15.219 29.531 13.758 1 59.59 211 LYS B CA 1
ATOM 3412 C C . LYS B 1 211 ? 16.625 30.047 14.023 1 59.59 211 LYS B C 1
ATOM 3414 O O . LYS B 1 211 ? 17.609 29.359 13.727 1 59.59 211 LYS B O 1
ATOM 3419 N N . ASP B 1 212 ? 16.859 31.359 14.477 1 49.22 212 ASP B N 1
ATOM 3420 C CA . ASP B 1 212 ? 18.156 31.922 14.844 1 49.22 212 ASP B CA 1
ATOM 3421 C C . ASP B 1 212 ? 18.656 31.328 16.156 1 49.22 212 ASP B C 1
ATOM 3423 O O . ASP B 1 212 ? 19.859 31.109 16.328 1 49.22 212 ASP B O 1
#

Organism: NCBI:txid399045

Secondary structure (DSSP, 8-state):
--------PPEEEEEE-STTSSHHHHHHTTTT-TTEEEE---HHHHT-B--TTS-B-HHHHHHH-HHHHHHHHHHHHHHHHHHHHHSPPSSSEEEEES-HHHIIIIIIHHHHHTTSS-HHHHHHHHHHHHHHHHHS----SEEEEEE--HHHHHHHHHHHT-GGGTT--HHHHHHHHHHHHHHHHTS-SEEEEEETTS-HHHHHHHHHHHH-/--------PPEEEEEE-STTSSHHHHHHTTTT-TTEEEE---HHHHT-B--TTS-B-HHHHHHH-HHHHHHHHHHHHHHHHHHHHHSPPSSSEEEEES-HHHIIIIIIHHHHHTTSS-HHHHHHHHHHHHHHHHHS----SEEEEEE--HHHHHHHHHHHT-GGGTT--HHHHHHHHHHHHHHHHTS-SEEEEEETTS-HHHHHHHHHHHH-

Sequence (424 aa):
MPPKVPMSRPMVVCVEGNIASGKTTFVNSFKKLADVHTFEEPVKEWRSVPGVSGSHNLLQLLYSDPKRWSFAFQHYVQLTMLKVHECPANAPIKVMERSIHSARHCFVENLFRSGNMTSAEYAVLDEWYKWIRENRNVNPDVIVYLRTCPETVHNRIKSRGRPEEQSISLNYLKSLHELHEAWIANSGCQVMTLDANLAVPEVEKRFLDAKDMPPKVPMSRPMVVCVEGNIASGKTTFVNSFKKLADVHTFEEPVKEWRSVPGVSGSHNLLQLLYSDPKRWSFAFQHYVQLTMLKVHECPANAPIKVMERSIHSARHCFVENLFRSGNMTSAEYAVLDEWYKWIRENRNVNPDVIVYLRTCPETVHNRIKSRGRPEEQSISLNYLKSLHELHEAWIANSGCQVMTLDANLAVPEVEKRFLDAKD